Protein AF-U5YQ38-F1 (afdb_monomer)

Solvent-accessible surface area (backbone atoms only — not comparable to full-atom values): 25588 Å² total; per-residue (Å²): 111,73,70,58,61,48,32,72,76,59,42,67,69,53,24,49,51,54,51,50,53,52,52,52,33,52,50,46,28,52,52,12,49,50,31,45,75,75,41,69,68,71,53,20,52,53,11,48,50,32,43,55,45,35,58,52,50,51,53,50,54,29,51,76,68,73,38,48,68,59,51,51,51,52,51,52,52,48,52,49,49,49,48,52,51,50,51,53,50,47,67,74,56,56,76,63,49,77,73,68,41,84,51,80,54,60,81,36,28,34,34,42,32,37,47,74,23,42,81,28,35,37,65,78,60,44,41,60,64,55,38,42,76,68,58,27,50,70,46,74,52,59,92,90,50,94,70,65,58,46,59,51,47,50,48,42,46,76,74,58,38,54,22,44,29,34,28,30,34,48,44,58,45,24,41,45,43,42,53,21,33,76,67,74,25,38,26,34,68,29,39,24,16,72,78,27,60,61,39,50,47,67,1,46,42,66,91,49,33,57,58,39,56,48,24,53,64,66,12,24,36,30,56,25,39,34,22,32,47,74,86,43,60,25,60,46,34,43,26,26,38,60,61,14,58,46,58,64,35,71,76,50,70,78,44,59,74,70,65,58,58,71,46,45,52,60,48,52,74,66,58,83,67,73,46,31,34,35,45,40,82,86,51,76,45,72,66,19,45,25,39,39,39,24,42,23,46,56,71,41,67,50,96,74,88,46,51,33,66,51,49,60,77,56,31,22,16,36,39,37,35,39,53,92,47,71,68,44,36,48,34,38,74,74,50,40,59,72,14,91,39,44,45,78,51,72,27,48,41,38,40,38,38,49,92,49,68,56,44,54,32,19,45,37,74,40,75,44,76,45,58,51,68,36,46,32,38,48,39,61,50,48,28,38,36,38,36,33,76,81,35,85,56,42,65,84,66,76,71,81,84,54,62,70,58,56,49,44,66,76,68,52,76,75,78,74,81,77,78,72,92,82,85,78,84,84,82,84,85,84,85,90,82,89,90,87,82,84,88,81,91,79,86,82,81,85,78,82,83,84,79,82,84,83,85,81,83,85,84,89,78,82,136

pLDDT: mean 76.74, std 21.08, range [25.59, 98.81]

Foldseek 3Di:
DLLVVLCVPPHNVRSVVLVVLVVVLVVQLVVLVCQCVPHDDPSVVVSVCSNVVSVVVSCVVCVVVVNNVVVVVSVVVVVVVVVVVVVVVVVVVDFLDFDWAWDAFWQEEEEEEECPFQNRLCPVQVQCVLLVVLVYHYHYDDPVDDDDLLVVLVVSVVVPHQEYEYQEAQVSLQSNQVSCLVVVHAYFYFLRHNQCQLCLLVLADNPRSSQSSLLNHTWIKGQFKWKDKLRGIFRWKKKFALVLVQLPDPVNVPDDVVVVVVCVLVSLAPDPDWFKWKDFPPDIDPRFRMKMKTQADFPDLAPPPGHHSGRAPLKIKIKTADDPDSVLSVQCVPVPSVRPRIDIDIGQKMWMATPDQWTWMQGSSDIDIHGPRMMMGMDGSSGIYIGNPDRNSHDDRDPPPPVVVVVCVVPDDDPDPPPPPDDDDDDDDDDDDDDDDDDDDDDDDDDDDPDDDDDDDDDDDDD

Radius of gyration: 32.1 Å; Cα contacts (8 Å, |Δi|>4): 793; chains: 1; bounding box: 89×58×106 Å

Secondary structure (DSSP, 8-state):
-HHHHHHHHSHHHHHHHHHHHHHHHHHHHHHHHHHHHH--THHHHHHHHHHHHHHHHHHHHHHHTT-HHHHHHHHHHHHHHHHHHHHHHHHHTS--SPPEEE-PPPSSEEEEE-TTHHHHHHHHTTHHHHHHHTTPEEEEPPTTS---HHHHHHHHHHTT-SEEEEES-HHHHHHHHHHHHHTT-EEEEES-SSS-HHHHHTT--SS-GGGGGGHHHH-EEEEEEEEEETTEEESSEEEEEHHHHHHTSHHHHSS-HHHHHHTHHHHHHH--S--EEEEESS-EEEEESEEEEEES--SSS-TTT---S-S-SS-EEEEEE---SHHHHHHHHHHGGG-TTEEEEEESEEEEEESSSEEEEEETTEEEEEESSEEEEEEEEEEEEEE-S--TTSPP-PPP--HHHHHHHHH-PPPPPP------PPP---------------PPP-----PPPP-PPPP----

Structure (mmCIF, N/CA/C/O backbone):
data_AF-U5YQ38-F1
#
_entry.id   AF-U5YQ38-F1
#
loop_
_atom_site.group_PDB
_atom_site.id
_atom_site.type_symbol
_atom_site.label_atom_id
_atom_site.label_alt_id
_atom_site.label_comp_id
_atom_site.label_asym_id
_atom_site.label_entity_id
_atom_site.label_seq_id
_atom_site.pdbx_PDB_ins_code
_atom_site.Cartn_x
_atom_site.Cartn_y
_atom_site.Cartn_z
_atom_site.occupancy
_atom_site.B_iso_or_equiv
_atom_site.auth_seq_id
_atom_site.auth_comp_id
_atom_site.auth_asym_id
_atom_site.auth_atom_id
_atom_site.pdbx_PDB_model_num
ATOM 1 N N . MET A 1 1 ? 42.219 12.676 -1.579 1.00 44.97 1 MET A N 1
ATOM 2 C CA . MET A 1 1 ? 43.136 11.683 -0.970 1.00 44.97 1 MET A CA 1
ATOM 3 C C . MET A 1 1 ? 44.236 11.222 -1.929 1.00 44.97 1 MET A C 1
ATOM 5 O O . MET A 1 1 ? 45.390 11.370 -1.565 1.00 44.97 1 MET A O 1
ATOM 9 N N . CYS A 1 2 ? 43.932 10.763 -3.154 1.00 44.44 2 CYS A N 1
ATOM 10 C CA . CYS A 1 2 ? 44.955 10.281 -4.107 1.00 44.44 2 CYS A CA 1
ATOM 11 C C . CYS A 1 2 ? 46.050 11.313 -4.450 1.00 44.44 2 CYS A C 1
ATOM 13 O O . CYS A 1 2 ? 47.219 10.959 -4.453 1.00 44.44 2 CYS A O 1
ATOM 15 N N . ALA A 1 3 ? 45.693 12.590 -4.644 1.00 49.88 3 ALA A N 1
ATOM 16 C CA . ALA A 1 3 ? 46.662 13.657 -4.929 1.00 49.88 3 ALA A CA 1
ATOM 17 C C . ALA A 1 3 ? 47.631 13.939 -3.761 1.00 49.88 3 ALA A C 1
ATOM 19 O O . ALA A 1 3 ? 48.770 14.333 -3.981 1.00 49.88 3 ALA A O 1
ATOM 20 N N . ALA A 1 4 ? 47.197 13.711 -2.516 1.00 49.53 4 ALA A N 1
ATOM 21 C CA . ALA A 1 4 ? 48.018 13.961 -1.332 1.00 49.53 4 ALA A CA 1
ATOM 22 C C . ALA A 1 4 ? 49.089 12.875 -1.138 1.00 49.53 4 ALA A C 1
ATOM 24 O O . ALA A 1 4 ? 50.199 13.183 -0.727 1.00 49.53 4 ALA A O 1
ATOM 25 N N . LEU A 1 5 ? 48.788 11.620 -1.494 1.00 52.56 5 LEU A N 1
ATOM 26 C CA . LEU A 1 5 ? 49.741 10.505 -1.411 1.00 52.56 5 LEU A CA 1
ATOM 27 C C . LEU A 1 5 ? 50.873 10.625 -2.442 1.00 52.56 5 LEU A C 1
ATOM 29 O O . LEU A 1 5 ? 52.014 10.308 -2.128 1.00 52.56 5 LEU A O 1
ATOM 33 N N . THR A 1 6 ? 50.585 11.143 -3.640 1.00 53.97 6 THR A N 1
ATOM 34 C CA . THR A 1 6 ? 51.603 11.414 -4.672 1.00 53.97 6 THR A CA 1
ATOM 35 C C . THR A 1 6 ? 52.491 12.615 -4.334 1.00 53.97 6 THR A C 1
ATOM 37 O O . THR A 1 6 ? 53.650 12.649 -4.725 1.00 53.97 6 THR A O 1
ATOM 40 N N . LEU A 1 7 ? 51.974 13.591 -3.581 1.00 54.38 7 LEU A N 1
ATOM 41 C CA . LEU A 1 7 ? 52.709 14.793 -3.163 1.00 54.38 7 LEU A CA 1
ATOM 42 C C . LEU A 1 7 ? 53.723 14.532 -2.033 1.00 54.38 7 LEU A C 1
ATOM 44 O O . LEU A 1 7 ? 54.712 15.253 -1.930 1.00 54.38 7 LEU A O 1
ATOM 48 N N . VAL A 1 8 ? 53.493 13.513 -1.199 1.00 55.62 8 VAL A N 1
ATOM 49 C CA . VAL A 1 8 ? 54.340 13.199 -0.030 1.00 55.62 8 VAL A CA 1
ATOM 50 C C . VAL A 1 8 ? 55.591 12.385 -0.403 1.00 55.62 8 VAL A C 1
ATOM 52 O O . VAL A 1 8 ? 56.589 12.466 0.304 1.00 55.62 8 VAL A O 1
ATOM 55 N N . GLY A 1 9 ? 55.572 11.633 -1.511 1.00 56.22 9 GLY A N 1
ATOM 56 C CA . GLY A 1 9 ? 56.667 10.725 -1.886 1.00 56.22 9 GLY A CA 1
ATOM 57 C C . GLY A 1 9 ? 57.848 11.353 -2.643 1.00 56.22 9 GLY A C 1
ATOM 58 O O . GLY A 1 9 ? 58.960 10.855 -2.520 1.00 56.22 9 GLY A O 1
ATOM 59 N N . GLU A 1 10 ? 57.638 12.431 -3.409 1.00 56.31 10 GLU A N 1
ATOM 60 C CA . GLU A 1 10 ? 58.621 12.905 -4.413 1.00 56.31 10 GLU A CA 1
ATOM 61 C C . GLU A 1 10 ? 58.921 14.413 -4.361 1.00 56.31 10 GLU A C 1
ATOM 63 O O . GLU A 1 10 ? 59.574 14.977 -5.241 1.00 56.31 10 GLU A O 1
ATOM 68 N N . GLY A 1 11 ? 58.442 15.096 -3.320 1.00 63.91 11 GLY A N 1
ATOM 69 C CA . GLY A 1 11 ? 58.519 16.549 -3.223 1.00 63.91 11 GLY A CA 1
ATOM 70 C C . GLY A 1 11 ? 57.475 17.265 -4.090 1.00 63.91 11 GLY A C 1
ATOM 71 O O . GLY A 1 11 ? 56.902 16.724 -5.038 1.00 63.91 11 GLY A O 1
ATOM 72 N N . ILE A 1 12 ? 57.208 18.525 -3.739 1.00 60.94 12 ILE A N 1
ATOM 73 C CA . ILE A 1 12 ? 56.061 19.297 -4.246 1.00 60.94 12 ILE A CA 1
ATOM 74 C C . ILE A 1 12 ? 56.089 19.443 -5.777 1.00 60.94 12 ILE A C 1
ATOM 76 O O . ILE A 1 12 ? 55.050 19.351 -6.425 1.00 60.94 12 ILE A O 1
ATOM 80 N N . VAL A 1 13 ? 57.272 19.622 -6.372 1.00 64.88 13 VAL A N 1
ATOM 81 C CA . VAL A 1 13 ? 57.424 19.860 -7.818 1.00 64.88 13 VAL A CA 1
ATOM 82 C C . VAL A 1 13 ? 57.233 18.577 -8.637 1.00 64.88 13 VAL A C 1
ATOM 84 O O . VAL A 1 13 ? 56.527 18.608 -9.645 1.00 64.88 13 VAL A O 1
ATOM 87 N N . GLY A 1 14 ? 57.789 17.444 -8.190 1.00 65.69 14 GLY A N 1
ATOM 88 C CA . GLY A 1 14 ? 57.615 16.143 -8.850 1.00 65.69 14 GLY A CA 1
ATOM 89 C C . GLY A 1 14 ? 56.156 15.687 -8.825 1.00 65.69 14 GLY A C 1
ATOM 90 O O . GLY A 1 14 ? 55.575 15.383 -9.869 1.00 65.69 14 GLY A O 1
ATOM 91 N N . GLY A 1 15 ? 55.511 15.790 -7.658 1.00 65.69 15 GLY A N 1
ATOM 92 C CA . GLY A 1 15 ? 54.093 15.462 -7.500 1.00 65.69 15 GLY A CA 1
ATOM 93 C C . GLY A 1 15 ? 53.159 16.327 -8.360 1.00 65.69 15 GLY A C 1
ATOM 94 O O . GLY A 1 15 ? 52.182 15.813 -8.909 1.00 65.69 15 GLY A O 1
ATOM 95 N N . LEU A 1 16 ? 53.460 17.622 -8.529 1.00 69.06 16 LEU A N 1
ATOM 96 C CA . LEU A 1 16 ? 52.677 18.520 -9.389 1.00 69.06 16 LEU A CA 1
ATOM 97 C C . LEU A 1 16 ? 52.813 18.177 -10.878 1.00 69.06 16 LEU A C 1
ATOM 99 O O . LEU A 1 16 ? 51.814 18.211 -11.598 1.00 69.06 16 LEU A O 1
ATOM 103 N N . LEU A 1 17 ? 54.011 17.808 -11.341 1.00 70.12 17 LEU A N 1
ATOM 104 C CA . LEU A 1 17 ? 54.233 17.399 -12.732 1.00 70.12 17 LEU A CA 1
ATOM 105 C C . LEU A 1 17 ? 53.525 16.078 -13.051 1.00 70.12 17 LEU A C 1
ATOM 107 O O . LEU A 1 17 ? 52.843 15.981 -14.071 1.00 70.12 17 LEU A O 1
ATOM 111 N N . VAL A 1 18 ? 53.613 15.093 -12.154 1.00 70.00 18 VAL A N 1
ATOM 112 C CA . VAL A 1 18 ? 52.884 13.818 -12.262 1.00 70.00 18 VAL A CA 1
ATOM 113 C C . VAL A 1 18 ? 51.383 14.077 -12.394 1.00 70.00 18 VAL A C 1
ATOM 115 O O . VAL A 1 18 ? 50.746 13.589 -13.331 1.00 70.00 18 VAL A O 1
ATOM 118 N N . LEU A 1 19 ? 50.824 14.918 -11.519 1.00 70.38 19 LEU A N 1
ATOM 119 C CA . LEU A 1 19 ? 49.406 15.261 -11.549 1.00 70.38 19 LEU A CA 1
ATOM 120 C C . LEU A 1 19 ? 49.013 15.976 -12.853 1.00 70.38 19 LEU A C 1
ATOM 122 O O . LEU A 1 19 ? 48.005 15.621 -13.463 1.00 70.38 19 LEU A O 1
ATOM 126 N N . ALA A 1 20 ? 49.820 16.936 -13.313 1.00 77.81 20 ALA A N 1
ATOM 127 C CA . ALA A 1 20 ? 49.562 17.683 -14.541 1.00 77.81 20 ALA A CA 1
ATOM 128 C C . ALA A 1 20 ? 49.560 16.779 -15.786 1.00 77.81 20 ALA A C 1
ATOM 130 O O . ALA A 1 20 ? 48.608 16.814 -16.569 1.00 77.81 20 ALA A O 1
ATOM 131 N N . PHE A 1 21 ? 50.573 15.919 -15.947 1.00 78.38 21 PHE A N 1
ATOM 132 C CA . PHE A 1 21 ? 50.642 14.984 -17.075 1.00 78.38 21 PHE A CA 1
ATOM 133 C C . PHE A 1 21 ? 49.550 13.909 -17.013 1.00 78.38 21 PHE A C 1
ATOM 135 O O . PHE A 1 21 ? 48.983 13.554 -18.047 1.00 78.38 21 PHE A O 1
ATOM 142 N N . GLY A 1 22 ? 49.197 13.433 -15.814 1.00 74.00 22 GLY A N 1
ATOM 143 C CA . GLY A 1 22 ? 48.097 12.485 -15.624 1.00 74.00 22 GLY A CA 1
ATOM 144 C C . GLY A 1 22 ? 46.737 13.076 -16.010 1.00 74.00 22 GLY A C 1
ATOM 145 O O . GLY A 1 22 ? 45.961 12.436 -16.723 1.00 74.00 22 GLY A O 1
ATOM 146 N N . VAL A 1 23 ? 46.463 14.322 -15.606 1.00 78.94 23 VAL A N 1
ATOM 147 C CA . VAL A 1 23 ? 45.226 15.040 -15.962 1.00 78.94 23 VAL A CA 1
ATOM 148 C C . VAL A 1 23 ? 45.165 15.327 -17.463 1.00 78.94 23 VAL A C 1
ATOM 150 O O . VAL A 1 23 ? 44.140 15.051 -18.090 1.00 78.94 23 VAL A O 1
ATOM 153 N N . ALA A 1 24 ? 46.258 15.813 -18.059 1.00 80.81 24 ALA A N 1
ATOM 154 C CA . ALA A 1 24 ? 46.338 16.048 -19.502 1.00 80.81 24 ALA A CA 1
ATOM 155 C C . ALA A 1 24 ? 46.088 14.754 -20.294 1.00 80.81 24 ALA A C 1
ATOM 157 O O . ALA A 1 24 ? 45.313 14.729 -21.250 1.00 80.81 24 ALA A O 1
ATOM 158 N N . GLY A 1 25 ? 46.672 13.649 -19.838 1.00 81.56 25 GLY A N 1
ATOM 159 C CA . GLY A 1 25 ? 46.457 12.324 -20.393 1.00 81.56 25 GLY A CA 1
ATOM 160 C C . GLY A 1 25 ? 45.023 11.823 -20.355 1.00 81.56 25 GLY A C 1
ATOM 161 O O . GLY A 1 25 ? 44.493 11.334 -21.358 1.00 81.56 25 GLY A O 1
ATOM 162 N N . ALA A 1 26 ? 44.379 11.961 -19.197 1.00 78.00 26 ALA A N 1
ATOM 163 C CA . ALA A 1 26 ? 42.982 11.592 -19.019 1.00 78.00 26 ALA A CA 1
ATOM 164 C C . ALA A 1 26 ? 42.063 12.425 -19.927 1.00 78.00 26 ALA A C 1
ATOM 166 O O . ALA A 1 26 ? 41.166 11.869 -20.563 1.00 78.00 26 ALA A O 1
ATOM 167 N N . ALA A 1 27 ? 42.325 13.730 -20.053 1.00 80.56 27 ALA A N 1
ATOM 168 C CA . ALA A 1 27 ? 41.578 14.621 -20.936 1.00 80.56 27 ALA A CA 1
ATOM 169 C C . ALA A 1 27 ? 41.720 14.226 -22.417 1.00 80.56 27 ALA A C 1
ATOM 171 O O . ALA A 1 27 ? 40.714 14.113 -23.121 1.00 80.56 27 ALA A O 1
ATOM 172 N N . LEU A 1 28 ? 42.942 13.933 -22.880 1.00 83.31 28 LEU A N 1
ATOM 173 C CA . LEU A 1 28 ? 43.189 13.467 -24.251 1.00 83.31 28 LEU A CA 1
ATOM 174 C C . LEU A 1 28 ? 42.509 12.120 -24.532 1.00 83.31 28 LEU A C 1
ATOM 176 O O . LEU A 1 28 ? 41.914 11.933 -25.592 1.00 83.31 28 LEU A O 1
ATOM 180 N N . THR A 1 29 ? 42.526 11.203 -23.563 1.00 81.00 29 THR A N 1
ATOM 181 C CA . THR A 1 29 ? 41.864 9.894 -23.686 1.00 81.00 29 THR A CA 1
ATOM 182 C C . THR A 1 29 ? 40.339 10.039 -23.737 1.00 81.00 29 THR A C 1
ATOM 184 O O . THR A 1 29 ? 39.677 9.387 -24.549 1.00 81.00 29 THR A O 1
ATOM 187 N N . ALA A 1 30 ? 39.761 10.926 -22.920 1.00 76.75 30 ALA A N 1
ATOM 188 C CA . ALA A 1 30 ? 38.330 11.225 -22.936 1.00 76.75 30 ALA A CA 1
ATOM 189 C C . ALA A 1 30 ? 37.895 11.866 -24.265 1.00 76.75 30 ALA A C 1
ATOM 191 O O . ALA A 1 30 ? 36.904 11.440 -24.861 1.00 76.75 30 ALA A O 1
ATOM 192 N N . MET A 1 31 ? 38.676 12.824 -24.774 1.00 84.25 31 MET A N 1
ATOM 193 C CA . MET A 1 31 ? 38.451 13.461 -26.075 1.00 84.25 31 MET A CA 1
ATOM 194 C C . MET A 1 31 ? 38.538 12.453 -27.229 1.00 84.25 31 MET A C 1
ATOM 196 O O . MET A 1 31 ? 37.656 12.413 -28.086 1.00 84.25 31 MET A O 1
ATOM 200 N N . GLY A 1 32 ? 39.549 11.579 -27.218 1.00 83.12 32 GLY A N 1
ATOM 201 C CA . GLY A 1 32 ? 39.683 10.512 -28.209 1.00 83.12 32 GLY A CA 1
ATOM 202 C C . GLY A 1 32 ? 38.514 9.526 -28.163 1.00 83.12 32 GLY A C 1
ATOM 203 O O . GLY A 1 32 ? 37.974 9.163 -29.207 1.00 83.12 32 GLY A O 1
ATOM 204 N N . THR A 1 33 ? 38.053 9.157 -26.963 1.00 80.69 33 THR A N 1
ATOM 205 C CA . THR A 1 33 ? 36.889 8.274 -26.777 1.00 80.69 33 THR A CA 1
ATOM 206 C C . THR A 1 33 ? 35.620 8.915 -27.340 1.00 80.69 33 THR A C 1
ATOM 208 O O . THR A 1 33 ? 34.864 8.264 -28.061 1.00 80.69 33 THR A O 1
ATOM 211 N N . TRP A 1 34 ? 35.410 10.208 -27.084 1.00 81.00 34 TRP A N 1
ATOM 212 C CA . TRP A 1 34 ? 34.301 10.965 -27.662 1.00 81.00 34 TRP A CA 1
ATOM 213 C C . TRP A 1 34 ? 34.348 10.986 -29.194 1.00 81.00 34 TRP A C 1
ATOM 215 O O . TRP A 1 34 ? 33.322 10.766 -29.841 1.00 81.00 34 TRP A O 1
ATOM 225 N N . TRP A 1 35 ? 35.525 11.190 -29.795 1.00 82.56 35 TRP A N 1
ATOM 226 C CA . TRP A 1 35 ? 35.696 11.135 -31.251 1.00 82.56 35 TRP A CA 1
ATOM 227 C C . TRP A 1 35 ? 35.435 9.746 -31.827 1.00 82.56 35 TRP A C 1
ATOM 229 O O . TRP A 1 35 ? 34.812 9.644 -32.883 1.00 82.56 35 TRP A O 1
ATOM 239 N N . VAL A 1 36 ? 35.832 8.683 -31.123 1.00 83.44 36 VAL A N 1
ATOM 240 C CA . VAL A 1 36 ? 35.559 7.303 -31.547 1.00 83.44 36 VAL A CA 1
ATOM 241 C C . VAL A 1 36 ? 34.062 6.995 -31.562 1.00 83.44 36 VAL A C 1
ATOM 243 O O . VAL A 1 36 ? 33.584 6.332 -32.483 1.00 83.44 36 VAL A O 1
ATOM 246 N N . VAL A 1 37 ? 33.328 7.479 -30.557 1.00 81.19 37 VAL A N 1
ATOM 247 C CA . VAL A 1 37 ? 31.886 7.232 -30.411 1.00 81.19 37 VAL A CA 1
ATOM 248 C C . VAL A 1 37 ? 31.055 8.127 -31.336 1.00 81.19 37 VAL A C 1
ATOM 250 O O . VAL A 1 37 ? 30.063 7.668 -31.899 1.00 81.19 37 VAL A O 1
ATOM 253 N N . SER A 1 38 ? 31.460 9.386 -31.520 1.00 78.88 38 SER A N 1
ATOM 254 C CA . SER A 1 38 ? 30.624 10.409 -32.167 1.00 78.88 38 SER A CA 1
ATOM 255 C C . SER A 1 38 ? 30.909 10.604 -33.659 1.00 78.88 38 SER A C 1
ATOM 257 O O . SER A 1 38 ? 30.081 11.177 -34.361 1.00 78.88 38 SER A O 1
ATOM 259 N N . HIS A 1 39 ? 32.060 10.142 -34.166 1.00 78.12 39 HIS A N 1
ATOM 260 C CA . HIS A 1 39 ? 32.499 10.409 -35.541 1.00 78.12 39 HIS A CA 1
ATOM 261 C C . HIS A 1 39 ? 32.871 9.125 -36.303 1.00 78.12 39 HIS A C 1
ATOM 263 O O . HIS A 1 39 ? 33.168 8.077 -35.730 1.00 78.12 39 HIS A O 1
ATOM 269 N N . ARG A 1 40 ? 32.854 9.196 -37.641 1.00 80.19 40 ARG A N 1
ATOM 270 C CA . ARG A 1 40 ? 33.203 8.090 -38.554 1.00 80.19 40 ARG A CA 1
ATOM 271 C C . ARG A 1 40 ? 34.401 8.461 -39.442 1.00 80.19 40 ARG A C 1
ATOM 273 O O . ARG A 1 40 ? 34.799 9.619 -39.506 1.00 80.19 40 ARG A O 1
ATOM 280 N N . GLY A 1 41 ? 34.983 7.473 -40.128 1.00 80.00 41 GLY A N 1
ATOM 281 C CA . GLY A 1 41 ? 36.090 7.689 -41.073 1.00 80.00 41 GLY A CA 1
ATOM 282 C C . GLY A 1 41 ? 37.410 8.073 -40.394 1.00 80.00 41 GLY A C 1
ATOM 283 O O . GLY A 1 41 ? 37.733 7.554 -39.324 1.00 80.00 41 GLY A O 1
ATOM 284 N N . ALA A 1 42 ? 38.176 8.980 -41.007 1.00 80.69 42 ALA A N 1
ATOM 285 C CA . ALA A 1 42 ? 39.508 9.379 -40.538 1.00 80.69 42 ALA A CA 1
ATOM 286 C C . ALA A 1 42 ? 39.507 9.937 -39.101 1.00 80.69 42 ALA A C 1
ATOM 288 O O . ALA A 1 42 ? 40.424 9.659 -38.335 1.00 80.69 42 ALA A O 1
ATOM 289 N N . VAL A 1 43 ? 38.449 10.641 -38.686 1.00 78.31 43 VAL A N 1
ATOM 290 C CA . VAL A 1 43 ? 38.321 11.188 -37.320 1.00 78.31 43 VAL A CA 1
ATOM 291 C C . VAL A 1 43 ? 38.245 10.076 -36.266 1.00 78.31 43 VAL A C 1
ATOM 293 O O . VAL A 1 43 ? 38.818 10.201 -35.187 1.00 78.31 43 VAL A O 1
ATOM 296 N N . ARG A 1 44 ? 37.620 8.937 -36.594 1.00 79.81 44 ARG A N 1
ATOM 297 C CA . ARG A 1 44 ? 37.582 7.761 -35.711 1.00 79.81 44 ARG A CA 1
ATOM 298 C C . ARG A 1 44 ? 38.955 7.102 -35.584 1.00 79.81 44 ARG A C 1
ATOM 300 O O . ARG A 1 44 ? 39.305 6.616 -34.510 1.00 79.81 44 ARG A O 1
ATOM 307 N N . LEU A 1 45 ? 39.731 7.088 -36.669 1.00 84.44 45 LEU A N 1
ATOM 308 C CA . LEU A 1 45 ? 41.105 6.585 -36.667 1.00 84.44 45 LEU A CA 1
ATOM 309 C C . LEU A 1 45 ? 41.996 7.459 -35.775 1.00 84.44 45 LEU A C 1
ATOM 311 O O . LEU A 1 45 ? 42.663 6.930 -34.890 1.00 84.44 45 LEU A O 1
ATOM 315 N N . TRP A 1 46 ? 41.926 8.785 -35.929 1.00 84.06 46 TRP A N 1
ATOM 316 C CA . TRP A 1 46 ? 42.631 9.736 -35.064 1.00 84.06 46 TRP A CA 1
ATOM 317 C C . TRP A 1 46 ? 42.196 9.634 -33.600 1.00 84.06 46 TRP A C 1
ATOM 319 O O . TRP A 1 46 ? 43.046 9.613 -32.715 1.00 84.06 46 TRP A O 1
ATOM 329 N N . GLY A 1 47 ? 40.896 9.477 -33.335 1.00 82.00 47 GLY A N 1
ATOM 330 C CA . GLY A 1 47 ? 40.384 9.216 -31.989 1.00 82.00 47 GLY A CA 1
ATOM 331 C C . GLY A 1 47 ? 40.951 7.928 -31.385 1.00 82.00 47 GLY A C 1
ATOM 332 O O . GLY A 1 47 ? 41.346 7.918 -30.225 1.00 82.00 47 GLY A O 1
ATOM 333 N N . THR A 1 48 ? 41.070 6.862 -32.180 1.00 80.88 48 THR A N 1
ATOM 334 C CA . THR A 1 48 ? 41.627 5.572 -31.735 1.00 80.88 48 THR A CA 1
ATOM 335 C C . THR A 1 48 ? 43.127 5.680 -31.448 1.00 80.88 48 THR A C 1
ATOM 337 O O . THR A 1 48 ? 43.592 5.204 -30.413 1.00 80.88 48 THR A O 1
ATOM 340 N N . LEU A 1 49 ? 43.878 6.358 -32.323 1.00 87.19 49 LEU A N 1
ATOM 341 C CA . LEU A 1 49 ? 45.293 6.667 -32.107 1.00 87.19 49 LEU A CA 1
ATOM 342 C C . LEU A 1 49 ? 45.497 7.497 -30.838 1.00 87.19 49 LEU A C 1
ATOM 344 O O . LEU A 1 49 ? 46.443 7.246 -30.101 1.00 87.19 49 LEU A O 1
ATOM 348 N N . LEU A 1 50 ? 44.597 8.436 -30.542 1.00 83.75 50 LEU A N 1
ATOM 349 C CA . LEU A 1 50 ? 44.671 9.261 -29.339 1.00 83.75 50 LEU A CA 1
ATOM 350 C C . LEU A 1 50 ? 44.355 8.463 -28.062 1.00 83.75 50 LEU A C 1
ATOM 352 O O . LEU A 1 50 ? 45.066 8.600 -27.070 1.00 83.75 50 LEU A O 1
ATOM 356 N N . VAL A 1 51 ? 43.338 7.593 -28.097 1.00 82.69 51 VAL A N 1
ATOM 357 C CA . VAL A 1 51 ? 42.943 6.730 -26.965 1.00 82.69 51 VAL A CA 1
ATOM 358 C C . VAL A 1 51 ? 44.043 5.743 -26.583 1.00 82.69 51 VAL A C 1
ATOM 360 O O . VAL A 1 51 ? 44.214 5.460 -25.402 1.00 82.69 51 VAL A O 1
ATOM 363 N N . VAL A 1 52 ? 44.790 5.220 -27.558 1.00 82.06 52 VAL A N 1
ATOM 364 C CA . VAL A 1 52 ? 45.895 4.281 -27.303 1.00 82.06 52 VAL A CA 1
ATOM 365 C C . VAL A 1 52 ? 47.208 5.024 -27.049 1.00 82.06 52 VAL A C 1
ATOM 367 O O . VAL A 1 52 ? 47.956 4.679 -26.137 1.00 82.06 52 VAL A O 1
ATOM 370 N N . GLY A 1 53 ? 47.486 6.065 -27.831 1.00 82.62 53 GLY A N 1
ATOM 371 C CA . GLY A 1 53 ? 48.746 6.799 -27.800 1.00 82.62 53 GLY A CA 1
ATOM 372 C C . GLY A 1 53 ? 48.937 7.631 -26.537 1.00 82.62 53 GLY A C 1
ATOM 373 O O . GLY A 1 53 ? 50.041 7.647 -26.000 1.00 82.62 53 GLY A O 1
ATOM 374 N N . ALA A 1 54 ? 47.885 8.277 -26.020 1.00 80.06 54 ALA A N 1
ATOM 375 C CA . ALA A 1 54 ? 48.012 9.113 -24.826 1.00 80.06 54 ALA A CA 1
ATOM 376 C C . ALA A 1 54 ? 48.413 8.302 -23.571 1.00 80.06 54 ALA A C 1
ATOM 378 O O . ALA A 1 54 ? 49.405 8.672 -22.941 1.00 80.06 54 ALA A O 1
ATOM 379 N N . PRO A 1 55 ? 47.769 7.164 -23.231 1.00 77.75 55 PRO A N 1
ATOM 380 C CA . PRO A 1 55 ? 48.212 6.316 -22.120 1.00 77.75 55 PRO A CA 1
ATOM 381 C C . PRO A 1 55 ? 49.630 5.762 -22.299 1.00 77.75 55 PRO A C 1
ATOM 383 O O . PRO A 1 55 ? 50.410 5.756 -21.349 1.00 77.75 55 PRO A O 1
ATOM 386 N N . VAL A 1 56 ? 49.989 5.333 -23.515 1.00 80.19 56 VAL A N 1
ATOM 387 C CA . VAL A 1 56 ? 51.324 4.784 -23.808 1.00 80.19 56 VAL A CA 1
ATOM 388 C C . VAL A 1 56 ? 52.409 5.854 -23.662 1.00 80.19 56 VAL A C 1
ATOM 390 O O . VAL A 1 56 ? 53.447 5.590 -23.057 1.00 80.19 56 VAL A O 1
ATOM 393 N N . ALA A 1 57 ? 52.167 7.072 -24.152 1.00 80.44 57 ALA A N 1
ATOM 394 C CA . ALA A 1 57 ? 53.100 8.187 -24.013 1.00 80.44 57 ALA A CA 1
ATOM 395 C C . ALA A 1 57 ? 53.323 8.569 -22.541 1.00 80.44 57 ALA A C 1
ATOM 397 O O . ALA A 1 57 ? 54.455 8.822 -22.139 1.00 80.44 57 ALA A O 1
ATOM 398 N N . ILE A 1 58 ? 52.273 8.549 -21.716 1.00 77.25 58 ILE A N 1
ATOM 399 C CA . ILE A 1 58 ? 52.372 8.834 -20.274 1.00 77.25 58 ILE A CA 1
ATOM 400 C C . ILE A 1 58 ? 53.174 7.753 -19.558 1.00 77.25 58 ILE A C 1
ATOM 402 O O . ILE A 1 58 ? 54.072 8.077 -18.785 1.00 77.25 58 ILE A O 1
ATOM 406 N N . LEU A 1 59 ? 52.900 6.478 -19.851 1.00 73.25 59 LEU A N 1
ATOM 407 C CA . LEU A 1 59 ? 53.665 5.357 -19.302 1.00 73.25 59 LEU A CA 1
ATOM 408 C C . LEU A 1 59 ? 55.146 5.450 -19.687 1.00 73.25 59 LEU A C 1
ATOM 410 O O . LEU A 1 59 ? 56.013 5.213 -18.851 1.00 73.25 59 LEU A O 1
ATOM 414 N N . PHE A 1 60 ? 55.443 5.853 -20.924 1.00 80.00 60 PHE A N 1
ATOM 415 C CA . PHE A 1 60 ? 56.812 6.056 -21.393 1.00 80.00 60 PHE A CA 1
ATOM 416 C C . PHE A 1 60 ? 57.517 7.227 -20.691 1.00 80.00 60 PHE A C 1
ATOM 418 O O . PHE A 1 60 ? 58.673 7.094 -20.292 1.00 80.00 60 PHE A O 1
ATOM 425 N N . ILE A 1 61 ? 56.827 8.357 -20.503 1.00 77.62 61 ILE A N 1
ATOM 426 C CA . ILE A 1 61 ? 57.347 9.519 -19.764 1.00 77.62 61 ILE A CA 1
ATOM 427 C C . ILE A 1 61 ? 57.631 9.140 -18.306 1.00 77.62 61 ILE A C 1
ATOM 429 O O . ILE A 1 61 ? 58.692 9.475 -17.785 1.00 77.62 61 ILE A O 1
ATOM 433 N N . TYR A 1 62 ? 56.728 8.396 -17.665 1.00 73.38 62 TYR A N 1
ATOM 434 C CA . TYR A 1 62 ? 56.896 7.966 -16.276 1.00 73.38 62 TYR A CA 1
ATOM 435 C C . TYR A 1 62 ? 58.033 6.946 -16.136 1.00 73.38 62 TYR A C 1
ATOM 437 O O . TYR A 1 62 ? 58.821 7.042 -15.202 1.00 73.38 62 TYR A O 1
ATOM 445 N N . ALA A 1 63 ? 58.185 6.021 -17.089 1.00 75.69 63 ALA A N 1
ATOM 446 C CA . ALA A 1 63 ? 59.298 5.071 -17.105 1.00 75.69 63 ALA A CA 1
ATOM 447 C C . ALA A 1 63 ? 60.662 5.761 -17.297 1.00 75.69 63 ALA A C 1
ATOM 449 O O . ALA A 1 63 ? 61.637 5.388 -16.654 1.00 75.69 63 ALA A O 1
ATOM 450 N N . ARG A 1 64 ? 60.737 6.793 -18.151 1.00 79.25 64 ARG A N 1
ATOM 451 C CA . ARG A 1 64 ? 61.956 7.597 -18.376 1.00 79.25 64 ARG A CA 1
ATOM 452 C C . ARG A 1 64 ? 62.376 8.418 -17.153 1.00 79.25 64 ARG A C 1
ATOM 454 O O . ARG A 1 64 ? 63.556 8.723 -17.027 1.00 79.25 64 ARG A O 1
ATOM 461 N N . ALA A 1 65 ? 61.423 8.796 -16.307 1.00 75.88 65 ALA A N 1
ATOM 462 C CA . ALA A 1 65 ? 61.645 9.597 -15.106 1.00 75.88 65 ALA A CA 1
ATOM 463 C C . ALA A 1 65 ? 61.821 8.749 -13.826 1.00 75.88 65 ALA A C 1
ATOM 465 O O . ALA A 1 65 ? 61.888 9.315 -12.742 1.00 75.88 65 ALA A O 1
ATOM 466 N N . ASP A 1 66 ? 61.886 7.415 -13.953 1.00 72.50 66 ASP A N 1
ATOM 467 C CA . ASP A 1 66 ? 61.937 6.436 -12.849 1.00 72.50 66 ASP A CA 1
ATOM 468 C C . ASP A 1 66 ? 60.712 6.471 -11.903 1.00 72.50 66 ASP A C 1
ATOM 470 O O . ASP A 1 66 ? 60.738 6.022 -10.761 1.00 72.50 66 ASP A O 1
ATOM 474 N N . LEU A 1 67 ? 59.581 6.959 -12.423 1.00 71.31 67 LEU A N 1
ATOM 475 C CA . LEU A 1 67 ? 58.297 7.133 -11.729 1.00 71.31 67 LEU A CA 1
ATOM 476 C C . LEU A 1 67 ? 57.345 5.943 -11.947 1.00 71.31 67 LEU A C 1
ATOM 478 O O . LEU A 1 67 ? 56.123 6.042 -11.816 1.00 71.31 67 LEU A O 1
ATOM 482 N N . TRP A 1 68 ? 57.868 4.784 -12.342 1.00 69.12 68 TRP A N 1
ATOM 483 C CA . TRP A 1 68 ? 57.038 3.609 -12.608 1.00 69.12 68 TRP A CA 1
ATOM 484 C C . TRP A 1 68 ? 56.307 3.064 -11.356 1.00 69.12 68 TRP A C 1
ATOM 486 O O . TRP A 1 68 ? 55.166 2.610 -11.517 1.00 69.12 68 TRP A O 1
ATOM 496 N N . PRO A 1 69 ? 56.840 3.152 -10.111 1.00 74.31 69 PRO A N 1
ATOM 497 C CA . PRO A 1 69 ? 56.098 2.718 -8.927 1.00 74.31 69 PRO A CA 1
ATOM 498 C C . PRO A 1 69 ? 54.887 3.616 -8.650 1.00 74.31 69 PRO A C 1
ATOM 500 O O . PRO A 1 69 ? 53.811 3.120 -8.309 1.00 74.31 69 PRO A O 1
ATOM 503 N N . THR A 1 70 ? 55.016 4.931 -8.857 1.00 69.75 70 THR A N 1
ATOM 504 C CA . THR A 1 70 ? 53.907 5.882 -8.679 1.00 69.75 70 THR A CA 1
ATOM 505 C C . THR A 1 70 ? 52.837 5.711 -9.756 1.00 69.75 70 THR A C 1
ATOM 507 O O . THR A 1 70 ? 51.647 5.788 -9.441 1.00 69.75 70 THR A O 1
ATOM 510 N N . ALA A 1 71 ? 53.222 5.349 -10.987 1.00 68.19 71 ALA A N 1
ATOM 511 C CA . ALA A 1 71 ? 52.293 4.947 -12.047 1.00 68.19 71 ALA A CA 1
ATOM 512 C C . ALA A 1 71 ? 51.411 3.755 -11.627 1.00 68.19 71 ALA A C 1
ATOM 514 O O . ALA A 1 71 ? 50.186 3.797 -11.764 1.00 68.19 71 ALA A O 1
ATOM 515 N N . LEU A 1 72 ? 52.025 2.696 -11.084 1.00 75.94 72 LEU A N 1
ATOM 516 C CA . LEU A 1 72 ? 51.314 1.491 -10.646 1.00 75.94 72 LEU A CA 1
ATOM 517 C C . LEU A 1 72 ? 50.370 1.778 -9.476 1.00 75.94 72 LEU A C 1
ATOM 519 O O . LEU A 1 72 ? 49.227 1.316 -9.485 1.00 75.94 72 LEU A O 1
ATOM 523 N N . VAL A 1 73 ? 50.809 2.583 -8.504 1.00 75.94 73 VAL A N 1
ATOM 524 C CA . VAL A 1 73 ? 49.963 3.018 -7.382 1.00 75.94 73 VAL A CA 1
ATOM 525 C C . VAL A 1 73 ? 48.779 3.851 -7.882 1.00 75.94 73 VAL A C 1
ATOM 527 O O . VAL A 1 73 ? 47.648 3.616 -7.457 1.00 75.94 73 VAL A O 1
ATOM 530 N N . ALA A 1 74 ? 48.993 4.776 -8.822 1.00 70.75 74 ALA A N 1
ATOM 531 C CA . ALA A 1 74 ? 47.920 5.579 -9.408 1.00 70.75 74 ALA A CA 1
ATOM 532 C C . ALA A 1 74 ? 46.890 4.716 -10.162 1.00 70.75 74 ALA A C 1
ATOM 534 O O . ALA A 1 74 ? 45.685 4.915 -9.991 1.00 70.75 74 ALA A O 1
ATOM 535 N N . ILE A 1 75 ? 47.343 3.721 -10.935 1.00 74.50 75 ILE A N 1
ATOM 536 C CA . ILE A 1 75 ? 46.469 2.763 -11.632 1.00 74.50 75 ILE A CA 1
ATOM 537 C C . ILE A 1 75 ? 45.672 1.921 -10.631 1.00 74.50 75 ILE A C 1
ATOM 539 O O . ILE A 1 75 ? 44.460 1.770 -10.794 1.00 74.50 75 ILE A O 1
ATOM 543 N N . ALA A 1 76 ? 46.313 1.409 -9.577 1.00 77.56 76 ALA A N 1
ATOM 544 C CA . ALA A 1 76 ? 45.645 0.628 -8.538 1.00 77.56 76 ALA A CA 1
ATOM 545 C C . ALA A 1 76 ? 44.579 1.455 -7.799 1.00 77.56 76 ALA A C 1
ATOM 547 O O . ALA A 1 76 ? 43.454 0.991 -7.610 1.00 77.56 76 ALA A O 1
ATOM 548 N N . LEU A 1 77 ? 44.895 2.706 -7.444 1.00 77.75 77 LEU A N 1
ATOM 549 C CA . LEU A 1 77 ? 43.951 3.634 -6.815 1.00 77.75 77 LEU A CA 1
ATOM 550 C C . LEU A 1 77 ? 42.787 3.993 -7.744 1.00 77.75 77 LEU A C 1
ATOM 552 O O . LEU A 1 77 ? 41.643 4.049 -7.294 1.00 77.75 77 LEU A O 1
ATOM 556 N N . TRP A 1 78 ? 43.046 4.208 -9.035 1.00 79.88 78 TRP A N 1
ATOM 557 C CA . TRP A 1 78 ? 41.994 4.448 -10.021 1.00 79.88 78 TRP A CA 1
ATOM 558 C C . TRP A 1 78 ? 41.092 3.220 -10.193 1.00 79.88 78 TRP A C 1
ATOM 560 O O . TRP A 1 78 ? 39.870 3.351 -10.155 1.00 79.88 78 TRP A O 1
ATOM 570 N N . ALA A 1 79 ? 41.667 2.019 -10.297 1.00 76.50 79 ALA A N 1
ATOM 571 C CA . ALA A 1 79 ? 40.914 0.771 -10.381 1.00 76.50 79 ALA A CA 1
ATOM 572 C C . ALA A 1 79 ? 40.052 0.542 -9.129 1.00 76.50 79 ALA A C 1
ATOM 574 O O . ALA A 1 79 ? 38.879 0.186 -9.253 1.00 76.50 79 ALA A O 1
ATOM 575 N N . ALA A 1 80 ? 40.589 0.818 -7.936 1.00 82.31 80 ALA A N 1
ATOM 576 C CA . ALA A 1 80 ? 39.842 0.772 -6.683 1.00 82.31 80 ALA A CA 1
ATOM 577 C C . ALA A 1 80 ? 38.709 1.811 -6.655 1.00 82.31 80 ALA A C 1
ATOM 579 O O . ALA A 1 80 ? 37.576 1.471 -6.323 1.00 82.31 80 ALA A O 1
ATOM 580 N N . ALA A 1 81 ? 38.967 3.055 -7.074 1.00 77.50 81 ALA A N 1
ATOM 581 C CA . ALA A 1 81 ? 37.947 4.099 -7.160 1.00 77.50 81 ALA A CA 1
ATOM 582 C C . ALA A 1 81 ? 36.827 3.730 -8.147 1.00 77.50 81 ALA A C 1
ATOM 584 O O . ALA A 1 81 ? 35.651 3.894 -7.830 1.00 77.50 81 ALA A O 1
ATOM 585 N N . VAL A 1 82 ? 37.168 3.170 -9.312 1.00 78.94 82 VAL A N 1
ATOM 586 C CA . VAL A 1 82 ? 36.198 2.665 -10.294 1.00 78.94 82 VAL A CA 1
ATOM 587 C C . VAL A 1 82 ? 35.430 1.469 -9.737 1.00 78.94 82 VAL A C 1
ATOM 589 O O . VAL A 1 82 ? 34.218 1.393 -9.932 1.00 78.94 82 VAL A O 1
ATOM 592 N N . ALA A 1 83 ? 36.083 0.546 -9.031 1.00 79.56 83 ALA A N 1
ATOM 593 C CA . ALA A 1 83 ? 35.415 -0.578 -8.384 1.00 79.56 83 ALA A CA 1
ATOM 594 C C . ALA A 1 83 ? 34.406 -0.086 -7.337 1.00 79.56 83 ALA A C 1
ATOM 596 O O . ALA A 1 83 ? 33.245 -0.486 -7.404 1.00 79.56 83 ALA A O 1
ATOM 597 N N . CYS A 1 84 ? 34.805 0.843 -6.463 1.00 83.81 84 CYS A N 1
ATOM 598 C CA . CYS A 1 84 ? 33.941 1.495 -5.477 1.00 83.81 84 CYS A CA 1
ATOM 599 C C . CYS A 1 84 ? 32.791 2.275 -6.129 1.00 83.81 84 CYS A C 1
ATOM 601 O O . CYS A 1 84 ? 31.643 2.155 -5.713 1.00 83.81 84 CYS A O 1
ATOM 603 N N . ALA A 1 85 ? 33.059 3.038 -7.191 1.00 76.38 85 ALA A N 1
ATOM 604 C CA . ALA A 1 85 ? 32.024 3.754 -7.930 1.00 76.38 85 ALA A CA 1
ATOM 605 C C . ALA A 1 85 ? 31.045 2.779 -8.599 1.00 76.38 85 ALA A C 1
ATOM 607 O O . ALA A 1 85 ? 29.836 2.991 -8.568 1.00 76.38 85 ALA A O 1
ATOM 608 N N . ARG A 1 86 ? 31.532 1.671 -9.171 1.00 74.00 86 ARG A N 1
ATOM 609 C CA . ARG A 1 86 ? 30.684 0.639 -9.783 1.00 74.00 86 ARG A CA 1
ATOM 610 C C . ARG A 1 86 ? 29.869 -0.116 -8.749 1.00 74.00 86 ARG A C 1
ATOM 612 O O . ARG A 1 86 ? 28.716 -0.417 -9.037 1.00 74.00 86 ARG A O 1
ATOM 619 N N . THR A 1 87 ? 30.417 -0.442 -7.583 1.00 74.19 87 THR A N 1
ATOM 620 C CA . THR A 1 87 ? 29.651 -1.078 -6.504 1.00 74.19 87 THR A CA 1
ATOM 621 C C . THR A 1 87 ? 28.615 -0.116 -5.933 1.00 74.19 87 THR A C 1
ATOM 623 O O . THR A 1 87 ? 27.459 -0.511 -5.816 1.00 74.19 87 THR A O 1
ATOM 626 N N . ALA A 1 88 ? 28.959 1.155 -5.709 1.00 71.31 88 ALA A N 1
ATOM 627 C CA . ALA A 1 88 ? 28.013 2.191 -5.289 1.00 71.31 88 ALA A CA 1
ATOM 628 C C . ALA A 1 88 ? 26.885 2.397 -6.316 1.00 71.31 88 ALA A C 1
ATOM 630 O O . ALA A 1 88 ? 25.707 2.351 -5.966 1.00 71.31 88 ALA A O 1
ATOM 631 N N . LEU A 1 89 ? 27.224 2.521 -7.603 1.00 68.88 89 LEU A N 1
ATOM 632 C CA . LEU A 1 89 ? 26.243 2.653 -8.683 1.00 68.88 89 LEU A CA 1
ATOM 633 C C . LEU A 1 89 ? 25.415 1.379 -8.881 1.00 68.88 89 LEU A C 1
ATOM 635 O O . LEU A 1 89 ? 24.246 1.478 -9.223 1.00 68.88 89 LEU A O 1
ATOM 639 N N . ARG A 1 90 ? 25.972 0.180 -8.673 1.00 60.41 90 ARG A N 1
ATOM 640 C CA . ARG A 1 90 ? 25.206 -1.081 -8.709 1.00 60.41 90 ARG A CA 1
ATOM 641 C C . ARG A 1 90 ? 24.238 -1.188 -7.535 1.00 60.41 90 ARG A C 1
ATOM 643 O O . ARG A 1 90 ? 23.116 -1.637 -7.742 1.00 60.41 90 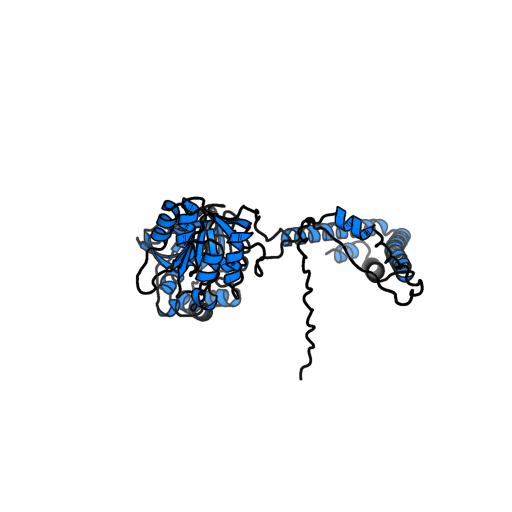ARG A O 1
ATOM 650 N N . SER A 1 91 ? 24.637 -0.751 -6.343 1.00 57.69 91 SER A N 1
ATOM 651 C CA . SER A 1 91 ? 23.742 -0.640 -5.187 1.00 57.69 91 SER A CA 1
ATOM 652 C C . SER A 1 91 ? 22.627 0.377 -5.441 1.00 57.69 91 SER A C 1
ATOM 654 O O . SER A 1 91 ? 21.478 0.085 -5.135 1.00 57.69 91 SER A O 1
ATOM 656 N N . ALA A 1 92 ? 22.933 1.494 -6.108 1.00 56.94 92 ALA A N 1
ATOM 657 C CA . ALA A 1 92 ? 21.942 2.479 -6.547 1.00 56.94 92 ALA A CA 1
ATOM 658 C C . ALA A 1 92 ? 21.070 2.007 -7.735 1.00 56.94 92 ALA A C 1
ATOM 660 O O . ALA A 1 92 ? 19.985 2.536 -7.947 1.00 56.94 92 ALA A O 1
ATOM 661 N N . ARG A 1 93 ? 21.523 1.016 -8.520 1.00 50.09 93 ARG A N 1
ATOM 662 C CA . ARG A 1 93 ? 20.821 0.458 -9.697 1.00 50.09 93 ARG A CA 1
ATOM 663 C C . ARG A 1 93 ? 20.082 -0.854 -9.430 1.00 50.09 93 ARG A C 1
ATOM 665 O O . ARG A 1 93 ? 19.591 -1.445 -10.394 1.00 50.09 93 ARG A O 1
ATOM 672 N N . ARG A 1 94 ? 20.012 -1.361 -8.189 1.00 53.34 94 ARG A N 1
ATOM 673 C CA . ARG A 1 94 ? 19.234 -2.584 -7.918 1.00 53.34 94 ARG A CA 1
ATOM 674 C C . ARG A 1 94 ? 17.815 -2.380 -8.451 1.00 53.34 94 ARG A C 1
ATOM 676 O O . ARG A 1 94 ? 17.192 -1.360 -8.192 1.00 53.34 94 ARG A O 1
ATOM 683 N N . SER A 1 95 ? 17.379 -3.316 -9.287 1.00 51.53 95 SER A N 1
ATOM 684 C CA . SER A 1 95 ? 16.140 -3.266 -10.061 1.00 51.53 95 SER A CA 1
ATOM 685 C C . SER A 1 95 ? 14.949 -2.892 -9.175 1.00 51.53 95 SER A C 1
ATOM 687 O O . SER A 1 95 ? 14.510 -3.698 -8.356 1.00 51.53 95 SER A O 1
ATOM 689 N N . HIS A 1 96 ? 14.428 -1.680 -9.367 1.00 59.00 96 HIS A N 1
ATOM 690 C CA . HIS A 1 96 ? 13.334 -1.097 -8.583 1.00 59.00 96 HIS A CA 1
ATOM 691 C C . HIS A 1 96 ? 11.953 -1.689 -8.924 1.00 59.00 96 HIS A C 1
ATOM 693 O O . HIS A 1 96 ? 10.954 -1.271 -8.358 1.00 59.00 96 HIS A O 1
ATOM 699 N N . GLY A 1 97 ? 11.870 -2.655 -9.845 1.00 69.44 97 GLY A N 1
ATOM 700 C CA . GLY A 1 97 ? 10.615 -3.311 -10.209 1.00 69.44 97 GLY A CA 1
ATOM 701 C C . GLY A 1 97 ? 10.346 -4.555 -9.369 1.00 69.44 97 GLY A C 1
ATOM 702 O O . GLY A 1 97 ? 11.253 -5.351 -9.116 1.00 69.44 97 GLY A O 1
ATOM 703 N N . MET A 1 98 ? 9.093 -4.744 -8.969 1.00 86.25 98 MET A N 1
ATOM 704 C CA . MET A 1 98 ? 8.591 -6.028 -8.478 1.00 86.25 98 MET A CA 1
ATOM 705 C C . MET A 1 98 ? 8.561 -7.048 -9.621 1.00 86.25 98 MET A C 1
ATOM 707 O O . MET A 1 98 ? 8.346 -6.684 -10.780 1.00 86.25 98 MET A O 1
ATOM 711 N N . ARG A 1 99 ? 8.780 -8.330 -9.314 1.00 83.75 99 ARG A N 1
ATOM 712 C CA . ARG A 1 99 ? 8.705 -9.388 -10.332 1.00 83.75 99 ARG A CA 1
ATOM 713 C C . ARG A 1 99 ? 7.251 -9.590 -10.748 1.00 83.75 99 ARG A C 1
ATOM 715 O O . ARG A 1 99 ? 6.433 -9.994 -9.928 1.00 83.75 99 ARG A O 1
ATOM 722 N N . ALA A 1 100 ? 6.973 -9.330 -12.020 1.00 86.62 100 ALA A N 1
ATOM 723 C CA . ALA A 1 100 ? 5.681 -9.563 -12.640 1.00 86.62 100 ALA A CA 1
ATOM 724 C C . ALA A 1 100 ? 5.680 -10.893 -13.394 1.00 86.62 100 ALA A C 1
ATOM 726 O O . ALA A 1 100 ? 6.674 -11.263 -14.024 1.00 86.62 100 ALA A O 1
ATOM 727 N N . ALA A 1 101 ? 4.573 -11.624 -13.309 1.00 87.75 101 ALA A N 1
ATOM 728 C CA . ALA A 1 101 ? 4.388 -12.881 -14.014 1.00 87.75 101 ALA A CA 1
ATOM 729 C C . ALA A 1 101 ? 3.119 -12.822 -14.869 1.00 87.75 101 ALA A C 1
ATOM 731 O O . ALA A 1 101 ? 2.026 -12.608 -14.351 1.00 87.75 101 ALA A O 1
ATOM 732 N N . ALA A 1 102 ? 3.251 -13.059 -16.175 1.00 85.19 102 ALA A N 1
ATOM 733 C CA . ALA A 1 102 ? 2.101 -13.163 -17.071 1.00 85.19 102 ALA A CA 1
ATOM 734 C C . ALA A 1 102 ? 1.239 -14.375 -16.691 1.00 85.19 102 ALA A C 1
ATOM 736 O O . ALA A 1 102 ? 1.784 -15.474 -16.516 1.00 85.19 102 ALA A O 1
ATOM 737 N N . ARG A 1 103 ? -0.079 -14.168 -16.553 1.00 85.25 103 ARG A N 1
ATOM 738 C CA . ARG A 1 103 ? -1.102 -15.169 -16.189 1.00 85.25 103 ARG A CA 1
ATOM 739 C C . ARG A 1 103 ? -2.268 -15.110 -17.170 1.00 85.25 103 ARG A C 1
ATOM 741 O O . ARG A 1 103 ? -2.547 -14.065 -17.749 1.00 85.25 103 ARG A O 1
ATOM 748 N N . ALA A 1 104 ? -2.941 -16.247 -17.353 1.00 87.25 104 ALA A N 1
ATOM 749 C CA . ALA A 1 104 ? -4.129 -16.331 -18.201 1.00 87.25 104 ALA A CA 1
ATOM 750 C C . ALA A 1 104 ? -5.202 -15.331 -17.741 1.00 87.25 104 ALA A C 1
ATOM 752 O O . ALA A 1 104 ? -5.244 -14.973 -16.561 1.00 87.25 104 ALA A O 1
ATOM 753 N N . ALA A 1 105 ? -6.036 -14.863 -18.668 1.00 91.69 105 ALA A N 1
ATOM 754 C CA . ALA A 1 105 ? -7.157 -13.983 -18.354 1.00 91.69 105 ALA A CA 1
ATOM 755 C C . ALA A 1 105 ? -8.127 -14.651 -17.353 1.00 91.69 105 ALA A C 1
ATOM 757 O O . ALA A 1 105 ? -8.336 -15.867 -17.450 1.00 91.69 105 ALA A O 1
ATOM 758 N N . PRO A 1 106 ? -8.689 -13.897 -16.388 1.00 95.06 106 PRO A N 1
ATOM 759 C CA . PRO A 1 106 ? -9.773 -14.385 -15.540 1.00 95.06 106 PRO A CA 1
ATOM 760 C C . PRO A 1 106 ? -10.999 -14.735 -16.394 1.00 95.06 106 PRO A C 1
ATOM 762 O O . PRO A 1 106 ? -11.258 -14.107 -17.419 1.00 95.06 106 PRO A O 1
ATOM 765 N N . ARG A 1 107 ? -11.755 -15.745 -15.969 1.00 96.44 107 ARG A N 1
ATOM 766 C CA . ARG A 1 107 ? -12.992 -16.201 -16.616 1.00 96.44 107 ARG A CA 1
ATOM 767 C C . ARG A 1 107 ? -14.239 -15.624 -15.957 1.00 96.44 107 ARG A C 1
ATOM 769 O O . ARG A 1 107 ? -15.229 -15.405 -16.647 1.00 96.44 107 ARG A O 1
ATOM 776 N N . HIS A 1 108 ? -14.189 -15.378 -14.650 1.00 97.62 108 HIS A N 1
ATOM 777 C CA . HIS A 1 108 ? -15.297 -14.850 -13.858 1.00 97.62 108 HIS A CA 1
ATOM 778 C C . HIS A 1 108 ? -14.839 -13.677 -12.970 1.00 97.62 108 HIS A C 1
ATOM 780 O O . HIS A 1 108 ? -14.976 -13.742 -11.744 1.00 97.62 108 HIS A O 1
ATOM 786 N N . PRO A 1 109 ? -14.284 -12.592 -13.550 1.00 98.31 109 PRO A N 1
ATOM 787 C CA . PRO A 1 109 ? -13.870 -11.442 -12.761 1.00 98.31 109 PRO A CA 1
ATOM 788 C C . PRO A 1 109 ? -15.084 -10.694 -12.200 1.00 98.31 109 PRO A C 1
ATOM 790 O O . PRO A 1 109 ? -16.057 -10.438 -12.913 1.00 98.31 109 PRO A O 1
ATOM 793 N N . VAL A 1 110 ? -15.011 -10.294 -10.929 1.00 98.81 110 VAL A N 1
ATOM 794 C CA . VAL A 1 110 ? -16.025 -9.450 -10.281 1.00 98.81 110 VAL A CA 1
ATOM 795 C C . VAL A 1 110 ? -15.401 -8.133 -9.847 1.00 98.81 110 VAL A C 1
ATOM 797 O O . VAL A 1 110 ? -14.412 -8.130 -9.119 1.00 98.81 110 VAL A O 1
ATOM 800 N N . LEU A 1 111 ? -15.985 -7.010 -10.268 1.00 98.69 111 LEU A N 1
ATOM 801 C CA . LEU A 1 111 ? -15.509 -5.665 -9.942 1.00 98.69 111 LEU A CA 1
ATOM 802 C C . LEU A 1 111 ? -16.506 -4.953 -9.030 1.00 98.69 111 LEU A C 1
ATOM 804 O O . LEU A 1 111 ? -17.645 -4.726 -9.423 1.00 98.69 111 LEU A O 1
ATOM 808 N N . ILE A 1 112 ? -16.076 -4.551 -7.838 1.00 98.44 112 ILE A N 1
ATOM 809 C CA . ILE A 1 112 ? -16.881 -3.759 -6.905 1.00 98.44 112 ILE A CA 1
ATOM 810 C C . ILE A 1 112 ? -16.549 -2.280 -7.106 1.00 98.44 112 ILE A C 1
ATOM 812 O O . ILE A 1 112 ? -15.406 -1.861 -6.928 1.00 98.44 112 ILE A O 1
ATOM 816 N N . MET A 1 113 ? -17.526 -1.461 -7.482 1.00 97.50 113 MET A N 1
ATOM 817 C CA . MET A 1 113 ? -17.285 -0.062 -7.840 1.00 97.50 113 MET A CA 1
ATOM 818 C C . MET A 1 113 ? -18.073 0.894 -6.953 1.00 97.50 113 MET A C 1
ATOM 820 O O . MET A 1 113 ? -19.285 0.773 -6.821 1.00 97.50 113 MET A O 1
ATOM 824 N N . ASN A 1 114 ? -17.392 1.887 -6.381 1.00 94.19 114 ASN A N 1
ATOM 825 C CA . ASN A 1 114 ? -18.028 2.989 -5.670 1.00 94.19 114 ASN A CA 1
ATOM 826 C C . ASN A 1 114 ? -18.227 4.184 -6.624 1.00 94.19 114 ASN A C 1
ATOM 828 O O . ASN A 1 114 ? -17.248 4.875 -6.932 1.00 94.19 114 ASN A O 1
ATOM 832 N N . PRO A 1 115 ? -19.466 4.496 -7.050 1.00 92.38 115 PRO A N 1
ATOM 833 C CA . PRO A 1 115 ? -19.718 5.561 -8.015 1.00 92.38 115 PRO A CA 1
ATOM 834 C C . PRO A 1 115 ? -19.341 6.955 -7.508 1.00 92.38 115 PRO A C 1
ATOM 836 O O . PRO A 1 115 ? -19.010 7.809 -8.324 1.00 92.38 115 PRO A O 1
ATOM 839 N N . LYS A 1 116 ? -19.344 7.210 -6.191 1.00 88.94 116 LYS A N 1
ATOM 840 C CA . LYS A 1 116 ? -18.999 8.528 -5.623 1.00 88.94 116 LYS A CA 1
ATOM 841 C C . LYS A 1 116 ? -17.492 8.736 -5.426 1.00 88.94 116 LYS A C 1
ATOM 843 O O . LYS A 1 116 ? -17.052 9.870 -5.233 1.00 88.94 116 LYS A O 1
ATOM 848 N N . SER A 1 117 ? -16.682 7.679 -5.498 1.00 86.12 117 SER A N 1
ATOM 849 C CA . SER A 1 117 ? -15.234 7.779 -5.274 1.00 86.12 117 SER A CA 1
ATOM 850 C C . SER A 1 117 ? -14.520 8.645 -6.325 1.00 86.12 117 SER A C 1
ATOM 852 O O . SER A 1 117 ? -14.899 8.685 -7.500 1.00 86.12 117 SER A O 1
ATOM 854 N N . GLY A 1 118 ? -13.489 9.379 -5.879 1.00 81.44 118 GLY A N 1
ATOM 855 C CA . GLY A 1 118 ? -12.591 10.158 -6.744 1.00 81.44 118 GLY A CA 1
ATOM 856 C C . GLY A 1 118 ? -13.285 11.220 -7.601 1.00 81.44 118 GLY A C 1
ATOM 857 O O . GLY A 1 118 ? -12.820 11.528 -8.701 1.00 81.44 118 GLY A O 1
ATOM 858 N N . GLY A 1 119 ? -14.415 11.758 -7.135 1.00 85.69 119 GLY A N 1
ATOM 859 C CA . GLY A 1 119 ? -15.223 12.712 -7.894 1.00 85.69 119 GLY A CA 1
ATOM 860 C C . GLY A 1 119 ? -15.939 12.055 -9.073 1.00 85.69 119 GLY A C 1
ATOM 861 O O . GLY A 1 119 ? -15.869 12.556 -10.194 1.00 85.69 119 GLY A O 1
ATOM 862 N N . GLY A 1 120 ? -16.547 10.887 -8.869 1.00 90.50 120 GLY A N 1
ATOM 863 C CA . GLY A 1 120 ? -17.380 10.254 -9.893 1.00 90.50 120 GLY A CA 1
ATOM 864 C C . GLY A 1 120 ? -16.609 9.596 -11.035 1.00 90.50 120 GLY A C 1
ATOM 865 O O . GLY A 1 120 ? -17.135 9.500 -12.143 1.00 90.50 120 GLY A O 1
ATOM 866 N N . LYS A 1 121 ? -15.350 9.184 -10.819 1.00 93.56 121 LYS A N 1
ATOM 867 C CA . LYS A 1 121 ? -14.504 8.615 -11.890 1.00 93.56 121 LYS A CA 1
ATOM 868 C C . LYS A 1 121 ? -15.117 7.371 -12.536 1.00 93.56 121 LYS A C 1
ATOM 870 O O . LYS A 1 121 ? -14.953 7.188 -13.735 1.00 93.56 121 LYS A O 1
ATOM 875 N N . VAL A 1 122 ? -15.862 6.569 -11.775 1.00 94.88 122 VAL A N 1
ATOM 876 C CA . VAL A 1 122 ? -16.575 5.393 -12.300 1.00 94.88 122 VAL A CA 1
ATOM 877 C C . VAL A 1 122 ? -17.491 5.768 -13.465 1.00 94.88 122 VAL A C 1
ATOM 879 O O . VAL A 1 122 ? -17.354 5.193 -14.541 1.00 94.88 122 VAL A O 1
ATOM 882 N N . GLY A 1 123 ? -18.349 6.777 -13.285 1.00 94.81 123 GLY A N 1
ATOM 883 C CA . GLY A 1 123 ? -19.239 7.256 -14.345 1.00 94.81 123 GLY A CA 1
ATOM 884 C C . GLY A 1 123 ? -18.505 8.046 -15.429 1.00 94.81 123 GLY A C 1
ATOM 885 O O . GLY A 1 123 ? -18.681 7.779 -16.611 1.00 94.81 123 GLY A O 1
ATOM 886 N N . ARG A 1 124 ? -17.617 8.979 -15.048 1.00 95.81 124 ARG A N 1
ATOM 887 C CA . ARG A 1 124 ? -16.893 9.839 -16.009 1.00 95.81 124 ARG A CA 1
ATOM 888 C C . ARG A 1 124 ? -16.067 9.060 -17.035 1.00 95.81 124 ARG A C 1
ATOM 890 O O . ARG A 1 124 ? -15.908 9.530 -18.155 1.00 95.81 124 ARG A O 1
ATOM 897 N N . PHE A 1 125 ? -15.531 7.903 -16.649 1.00 96.56 125 PHE A N 1
ATOM 898 C CA . PHE A 1 125 ? -14.701 7.067 -17.518 1.00 96.56 125 PHE A CA 1
ATOM 899 C C . PHE A 1 125 ? -15.441 5.846 -18.086 1.00 96.56 125 PHE A C 1
ATOM 901 O O . PHE A 1 125 ? -14.807 5.057 -18.793 1.00 96.56 125 PHE A O 1
ATOM 908 N N . GLY A 1 126 ? -16.744 5.691 -17.808 1.00 97.00 126 GLY A N 1
ATOM 909 C CA . GLY A 1 126 ? -17.554 4.553 -18.261 1.00 97.00 126 GLY A CA 1
ATOM 910 C C . GLY A 1 126 ? -16.992 3.211 -17.793 1.00 97.00 126 GLY A C 1
ATOM 911 O O . GLY A 1 126 ? -16.800 2.297 -18.594 1.00 97.00 126 GLY A O 1
ATOM 912 N N . LEU A 1 127 ? -16.577 3.125 -16.522 1.00 97.88 127 LEU A N 1
ATOM 913 C CA . LEU A 1 127 ? -15.860 1.949 -16.015 1.00 97.88 127 LEU A CA 1
ATOM 914 C C . LEU A 1 127 ? -16.753 0.710 -15.924 1.00 97.88 127 LEU A C 1
ATOM 916 O O . LEU A 1 127 ? -16.242 -0.400 -16.057 1.00 97.88 127 LEU A O 1
ATOM 920 N N . VAL A 1 128 ? -18.058 0.898 -15.712 1.00 98.19 128 VAL A N 1
ATOM 921 C CA . VAL A 1 128 ? -19.030 -0.199 -15.632 1.00 98.19 128 VAL A CA 1
ATOM 922 C C . VAL A 1 128 ? -19.136 -0.875 -16.993 1.00 98.19 128 VAL A C 1
ATOM 924 O O . VAL A 1 128 ? -18.795 -2.047 -17.123 1.00 98.19 128 VAL A O 1
ATOM 927 N N . GLU A 1 129 ? -19.483 -0.106 -18.024 1.00 98.19 129 GLU A N 1
ATOM 928 C CA . GLU A 1 129 ? -19.711 -0.610 -19.377 1.00 98.19 129 GLU A CA 1
ATOM 929 C C . GLU A 1 129 ? -18.435 -1.224 -19.961 1.00 98.19 129 GLU A C 1
ATOM 931 O O . GLU A 1 129 ? -18.472 -2.278 -20.594 1.00 98.19 129 GLU A O 1
ATOM 936 N N . LYS A 1 130 ? -17.276 -0.599 -19.713 1.00 98.31 130 LYS A N 1
ATOM 937 C CA . LYS A 1 130 ? -15.976 -1.139 -20.136 1.00 98.31 130 LYS A CA 1
ATOM 938 C C . LYS A 1 130 ? -15.619 -2.432 -19.406 1.00 98.31 130 LYS A C 1
ATOM 940 O O . LYS A 1 130 ? -15.079 -3.339 -20.029 1.00 98.31 130 LYS A O 1
ATOM 945 N N . GLY A 1 131 ? -15.895 -2.523 -18.104 1.00 97.94 131 GLY A N 1
ATOM 946 C CA . GLY A 1 131 ? -15.657 -3.739 -17.327 1.00 97.94 131 GLY A CA 1
ATOM 947 C C . GLY A 1 131 ? -16.516 -4.903 -17.820 1.00 97.94 131 GLY A C 1
ATOM 948 O O . GLY A 1 131 ? -15.997 -5.993 -18.061 1.00 97.94 131 GLY A O 1
ATOM 949 N N . GLU A 1 132 ? -17.806 -4.653 -18.045 1.00 98.25 132 GLU A N 1
ATOM 950 C CA . GLU A 1 132 ? -18.754 -5.647 -18.562 1.00 98.25 132 GLU A CA 1
ATOM 951 C C . GLU A 1 132 ? -18.417 -6.087 -19.990 1.00 98.25 132 GLU A C 1
ATOM 953 O O . GLU A 1 132 ? -18.426 -7.283 -20.282 1.00 98.25 132 GLU A O 1
ATOM 958 N N . ALA A 1 133 ? -18.022 -5.156 -20.864 1.00 98.00 133 ALA A N 1
ATOM 959 C CA . ALA A 1 133 ? -17.564 -5.472 -22.218 1.00 98.00 133 ALA A CA 1
ATOM 960 C C . ALA A 1 133 ? -16.314 -6.374 -22.240 1.00 98.00 133 ALA A C 1
ATOM 962 O O . ALA A 1 133 ? -16.092 -7.102 -23.207 1.00 98.00 133 ALA A O 1
ATOM 963 N N . LEU A 1 134 ? -15.512 -6.349 -21.172 1.00 97.44 134 LEU A N 1
ATOM 964 C CA . LEU A 1 134 ? -14.346 -7.215 -20.973 1.00 97.44 134 LEU A CA 1
ATOM 965 C C . LEU A 1 134 ? -14.679 -8.517 -20.221 1.00 97.44 134 LEU A C 1
ATOM 967 O O . LEU A 1 134 ? -13.773 -9.269 -19.866 1.00 97.44 134 LEU A O 1
ATOM 971 N N . GLY A 1 135 ? -15.965 -8.802 -19.996 1.00 96.94 135 GLY A N 1
ATOM 972 C CA . GLY A 1 135 ? -16.444 -10.042 -19.387 1.00 96.94 135 GLY A CA 1
ATOM 973 C C . GLY A 1 135 ? -16.487 -10.031 -17.859 1.00 96.94 135 GLY A C 1
ATOM 974 O O . GLY A 1 135 ? -16.664 -11.090 -17.258 1.00 96.94 135 GLY A O 1
ATOM 975 N N . ALA A 1 136 ? -16.331 -8.871 -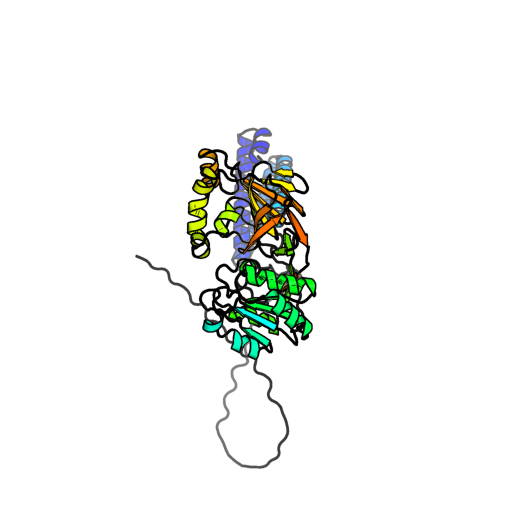17.214 1.00 98.19 136 ALA A N 1
ATOM 976 C CA . ALA A 1 136 ? -16.467 -8.770 -15.767 1.00 98.19 136 ALA A CA 1
ATOM 977 C C . ALA A 1 136 ? -17.908 -8.534 -15.327 1.00 98.19 136 ALA A C 1
ATOM 979 O O . ALA A 1 136 ? -18.633 -7.736 -15.911 1.00 98.19 136 ALA A O 1
ATOM 980 N N . ARG A 1 137 ? -18.301 -9.166 -14.221 1.00 98.50 137 ARG A N 1
ATOM 981 C CA . ARG A 1 137 ? -19.518 -8.781 -13.509 1.00 98.50 137 ARG A CA 1
ATOM 982 C C . ARG A 1 137 ? -19.217 -7.561 -12.651 1.00 98.50 137 ARG A C 1
ATOM 984 O O . ARG A 1 137 ? -18.351 -7.623 -11.777 1.00 98.50 137 ARG A O 1
ATOM 991 N N . VAL A 1 138 ? -19.956 -6.477 -12.845 1.00 98.38 138 VAL A N 1
ATOM 992 C CA . VAL A 1 138 ? -19.788 -5.260 -12.048 1.00 98.38 138 VAL A CA 1
ATOM 993 C C . VAL A 1 138 ? -20.847 -5.194 -10.949 1.00 98.38 138 VAL A C 1
ATOM 995 O O . VAL A 1 138 ? -22.038 -5.353 -11.195 1.00 98.38 138 VAL A O 1
ATOM 998 N N . VAL A 1 139 ? -20.404 -4.962 -9.716 1.00 97.81 139 VAL A N 1
ATOM 999 C CA . VAL A 1 139 ? -21.251 -4.692 -8.552 1.00 97.81 139 VAL A CA 1
ATOM 1000 C C . VAL A 1 139 ? -21.084 -3.221 -8.198 1.00 97.81 139 VAL A C 1
ATOM 1002 O O . VAL A 1 139 ? -20.060 -2.813 -7.645 1.00 97.81 139 VAL A O 1
ATOM 1005 N N . LEU A 1 140 ? -22.080 -2.411 -8.543 1.00 96.62 140 LEU A N 1
ATOM 1006 C CA . LEU A 1 140 ? -22.090 -0.991 -8.216 1.00 96.62 140 LEU A CA 1
ATOM 1007 C C . LEU A 1 140 ? -22.613 -0.794 -6.789 1.00 96.62 140 LEU A C 1
ATOM 1009 O O . LEU A 1 140 ? -23.689 -1.281 -6.448 1.00 96.62 140 LEU A O 1
ATOM 1013 N N . LEU A 1 141 ? -21.847 -0.095 -5.953 1.00 94.69 141 LEU A N 1
ATOM 1014 C CA . LEU A 1 141 ? -22.264 0.229 -4.592 1.00 94.69 141 LEU A CA 1
ATOM 1015 C C . LEU A 1 141 ? -23.317 1.334 -4.611 1.00 94.69 141 LEU A C 1
ATOM 1017 O O . LEU A 1 141 ? -23.134 2.359 -5.274 1.00 94.69 141 LEU A O 1
ATOM 1021 N N . ASP A 1 142 ? -24.376 1.140 -3.832 1.00 89.56 142 ASP A N 1
ATOM 1022 C CA . ASP A 1 142 ? -25.364 2.178 -3.578 1.00 89.56 142 ASP A CA 1
ATOM 1023 C C . ASP A 1 142 ? -24.768 3.212 -2.609 1.00 89.56 142 ASP A C 1
ATOM 1025 O O . ASP A 1 142 ? -24.388 2.865 -1.487 1.00 89.56 142 ASP A O 1
ATOM 1029 N N . PRO A 1 143 ? -24.639 4.483 -3.015 1.00 81.75 143 PRO A N 1
ATOM 1030 C CA . PRO A 1 143 ? -24.065 5.502 -2.158 1.00 81.75 143 PRO A CA 1
ATOM 1031 C C . PRO A 1 143 ? -24.992 5.986 -1.032 1.00 81.75 143 PRO A C 1
ATOM 1033 O O . PRO A 1 143 ? -24.546 6.798 -0.219 1.00 81.75 143 PRO A O 1
ATOM 1036 N N . GLU A 1 144 ? -26.260 5.583 -1.018 1.00 83.88 144 GLU A N 1
ATOM 1037 C CA . GLU A 1 144 ? -27.237 5.921 0.024 1.00 83.88 144 GLU A CA 1
ATOM 1038 C C . GLU A 1 144 ? -27.302 4.851 1.121 1.00 83.88 144 GLU A C 1
ATOM 1040 O O . GLU A 1 144 ? -27.815 5.107 2.211 1.00 83.88 144 GLU A O 1
ATOM 1045 N N . VAL A 1 145 ? -26.721 3.674 0.870 1.00 86.44 145 VAL A N 1
ATOM 1046 C CA . VAL A 1 145 ? -26.764 2.529 1.781 1.00 86.44 145 VAL A CA 1
ATOM 1047 C C . VAL A 1 145 ? -25.364 2.183 2.270 1.00 86.44 145 VAL A C 1
ATOM 1049 O O . VAL A 1 145 ? -24.455 1.879 1.493 1.00 86.44 145 VAL A O 1
ATOM 1052 N N . VAL A 1 146 ? -25.192 2.160 3.594 1.00 80.38 146 VAL A N 1
ATOM 1053 C CA . VAL A 1 146 ? -23.969 1.630 4.208 1.00 80.38 146 VAL A CA 1
ATOM 1054 C C . VAL A 1 146 ? -23.870 0.148 3.866 1.00 80.38 146 VAL A C 1
ATOM 1056 O O . VAL A 1 146 ? -24.655 -0.671 4.337 1.00 80.38 146 VAL A O 1
ATOM 1059 N N . THR A 1 147 ? -22.904 -0.180 3.017 1.00 86.19 147 THR A N 1
ATOM 1060 C CA . THR A 1 147 ? -22.736 -1.518 2.462 1.00 86.19 147 THR A CA 1
ATOM 1061 C C . THR A 1 147 ? -21.463 -2.148 3.006 1.00 86.19 147 THR A C 1
ATOM 1063 O O . THR A 1 147 ? -20.386 -1.559 2.910 1.00 86.19 147 THR A O 1
ATOM 1066 N N . ASP A 1 148 ? -21.566 -3.368 3.535 1.00 92.31 148 ASP A N 1
ATOM 1067 C CA . ASP A 1 148 ? -20.394 -4.168 3.886 1.00 92.31 148 ASP A CA 1
ATOM 1068 C C . ASP A 1 148 ? -19.737 -4.707 2.604 1.00 92.31 148 ASP A C 1
ATOM 1070 O O . ASP A 1 148 ? -20.141 -5.717 2.019 1.00 92.31 148 ASP A O 1
ATOM 1074 N N . VAL A 1 149 ? -18.709 -3.991 2.153 1.00 94.00 149 VAL A N 1
ATOM 1075 C CA . VAL A 1 149 ? -17.949 -4.323 0.946 1.00 94.00 149 VAL A CA 1
ATOM 1076 C C . VAL A 1 149 ? -17.229 -5.667 1.078 1.00 94.00 149 VAL A C 1
ATOM 1078 O O . VAL A 1 149 ? -17.138 -6.406 0.096 1.00 94.00 149 VAL A O 1
ATOM 1081 N N . ALA A 1 150 ? -16.758 -6.027 2.275 1.00 95.06 150 ALA A N 1
ATOM 1082 C CA . ALA A 1 150 ? -16.092 -7.306 2.495 1.00 95.06 150 ALA A CA 1
ATOM 1083 C C . ALA A 1 150 ? -17.092 -8.470 2.390 1.00 95.06 150 ALA A C 1
ATOM 1085 O O . ALA A 1 150 ? -16.780 -9.507 1.803 1.00 95.06 150 ALA A O 1
ATOM 1086 N N . ALA A 1 151 ? -18.324 -8.294 2.881 1.00 96.62 151 ALA A N 1
ATOM 1087 C CA . ALA A 1 151 ? -19.395 -9.272 2.686 1.00 96.62 151 ALA A CA 1
ATOM 1088 C C . ALA A 1 151 ? -19.779 -9.439 1.206 1.00 96.62 151 ALA A C 1
ATOM 1090 O O . ALA A 1 151 ? -19.993 -10.568 0.757 1.00 96.62 151 ALA A O 1
ATOM 1091 N N . LEU A 1 152 ? -19.824 -8.350 0.428 1.00 97.19 152 LEU A N 1
ATOM 1092 C CA . LEU A 1 152 ? -20.038 -8.427 -1.023 1.00 97.19 152 LEU A CA 1
ATOM 1093 C C . LEU A 1 152 ? -18.907 -9.171 -1.736 1.00 97.19 152 LEU A C 1
ATOM 1095 O O . LEU A 1 152 ? -19.177 -10.030 -2.574 1.00 97.19 152 LEU A O 1
ATOM 1099 N N . ALA A 1 153 ? -17.653 -8.883 -1.381 1.00 98.12 153 ALA A N 1
ATOM 1100 C CA . ALA A 1 153 ? -16.499 -9.586 -1.927 1.00 98.12 153 ALA A CA 1
ATOM 1101 C C . ALA A 1 153 ? -16.557 -11.087 -1.600 1.00 98.12 153 ALA A C 1
ATOM 1103 O O . ALA A 1 153 ? -16.446 -11.909 -2.504 1.00 98.12 153 ALA A O 1
ATOM 1104 N N . ARG A 1 154 ? -16.834 -11.463 -0.343 1.00 98.56 154 ARG A N 1
ATOM 1105 C CA . ARG A 1 154 ? -16.993 -12.873 0.063 1.00 98.56 154 ARG A CA 1
ATOM 1106 C C . ARG A 1 154 ? -18.132 -13.570 -0.677 1.00 98.56 154 ARG A C 1
ATOM 1108 O O . ARG A 1 154 ? -17.986 -14.720 -1.084 1.00 98.56 154 ARG A O 1
ATOM 1115 N N . ARG A 1 155 ? -19.250 -12.875 -0.908 1.00 98.25 155 ARG A N 1
ATOM 1116 C CA . ARG A 1 155 ? -20.353 -13.399 -1.723 1.00 98.25 155 ARG A CA 1
ATOM 1117 C C . ARG A 1 155 ? -19.918 -13.641 -3.166 1.00 98.25 155 ARG A C 1
ATOM 1119 O O . ARG A 1 155 ? -20.205 -14.702 -3.703 1.00 98.25 155 ARG A O 1
ATOM 1126 N N . ALA A 1 156 ? -19.189 -12.705 -3.770 1.00 98.38 156 ALA A N 1
ATOM 1127 C CA . ALA A 1 156 ? -18.648 -12.880 -5.113 1.00 98.38 156 ALA A CA 1
ATOM 1128 C C . ALA A 1 156 ? -17.726 -14.107 -5.207 1.00 98.38 156 ALA A C 1
ATOM 1130 O O . ALA A 1 156 ? -17.828 -14.863 -6.171 1.00 98.38 156 ALA A O 1
ATOM 1131 N N . VAL A 1 157 ? -16.888 -14.350 -4.193 1.00 98.44 157 VAL A N 1
ATOM 1132 C CA . VAL A 1 157 ? -16.077 -15.577 -4.113 1.00 98.44 157 VAL A CA 1
ATOM 1133 C C . VAL A 1 157 ? -16.957 -16.825 -4.044 1.00 98.44 157 VAL A C 1
ATOM 1135 O O . VAL A 1 157 ? -16.740 -17.763 -4.806 1.00 98.44 157 VAL A O 1
ATOM 1138 N N . ALA A 1 158 ? -17.974 -16.835 -3.177 1.00 98.25 158 ALA A N 1
ATOM 1139 C CA . ALA A 1 158 ? -18.904 -17.960 -3.056 1.00 98.25 158 ALA A CA 1
ATOM 1140 C C . ALA A 1 158 ? -19.680 -18.244 -4.359 1.00 98.25 158 ALA A C 1
ATOM 1142 O O . ALA A 1 158 ? -20.025 -19.390 -4.636 1.00 98.25 158 ALA A O 1
ATOM 1143 N N . GLU A 1 159 ? -19.916 -17.215 -5.175 1.00 98.00 159 GLU A N 1
ATOM 1144 C CA . GLU A 1 159 ? -20.542 -17.299 -6.502 1.00 98.00 159 GLU A CA 1
ATOM 1145 C C . GLU A 1 159 ? -19.561 -17.710 -7.623 1.00 98.00 159 GLU A C 1
ATOM 1147 O O . GLU A 1 159 ? -19.965 -17.813 -8.780 1.00 98.00 159 GLU A O 1
ATOM 1152 N N . GLY A 1 160 ? -18.290 -17.977 -7.301 1.00 97.94 160 GLY A N 1
ATOM 1153 C CA . GLY A 1 160 ? -17.297 -18.505 -8.242 1.00 97.94 160 GLY A CA 1
ATOM 1154 C C . GLY A 1 160 ? -16.383 -17.462 -8.887 1.00 97.94 160 GLY A C 1
ATOM 1155 O O . GLY A 1 160 ? -15.810 -17.741 -9.941 1.00 97.94 160 GLY A O 1
ATOM 1156 N N . ALA A 1 161 ? -16.234 -16.275 -8.289 1.00 98.56 161 ALA A N 1
ATOM 1157 C CA . ALA A 1 161 ? -15.281 -15.281 -8.779 1.00 98.56 161 ALA A CA 1
ATOM 1158 C C . ALA A 1 161 ? -13.844 -15.830 -8.778 1.00 98.56 161 ALA A C 1
ATOM 1160 O O . ALA A 1 161 ? -13.367 -16.336 -7.763 1.00 98.56 161 ALA A O 1
ATOM 1161 N N . ASP A 1 162 ? -13.135 -15.675 -9.898 1.00 97.75 162 ASP A N 1
ATOM 1162 C CA . ASP A 1 162 ? -11.717 -16.047 -10.030 1.00 97.75 162 ASP A CA 1
ATOM 1163 C C . ASP A 1 162 ? -10.768 -14.837 -10.041 1.00 97.75 162 ASP A C 1
ATOM 1165 O O . ASP A 1 162 ? -9.549 -14.991 -10.140 1.00 97.75 162 ASP A O 1
ATOM 1169 N N . LEU A 1 163 ? -11.332 -13.635 -9.897 1.00 98.50 163 LEU A N 1
ATOM 1170 C CA . LEU A 1 163 ? -10.648 -12.373 -9.655 1.00 98.50 163 LEU A CA 1
ATOM 1171 C C . LEU A 1 163 ? -11.596 -11.414 -8.930 1.00 98.50 163 LEU A C 1
ATOM 1173 O O . LEU A 1 163 ? -12.760 -11.278 -9.314 1.00 98.50 163 LEU A O 1
ATOM 1177 N N . LEU A 1 164 ? -11.077 -10.706 -7.927 1.00 98.81 164 LEU A N 1
ATOM 1178 C CA . LEU A 1 164 ? -11.780 -9.606 -7.270 1.00 98.81 164 LEU A CA 1
ATOM 1179 C C . LEU A 1 164 ? -11.137 -8.284 -7.668 1.00 98.81 164 LEU A C 1
ATOM 1181 O O . LEU A 1 164 ? -9.935 -8.101 -7.509 1.00 98.81 164 LEU A O 1
ATOM 1185 N N . GLY A 1 165 ? -11.929 -7.346 -8.170 1.00 98.25 165 GLY A N 1
ATOM 1186 C CA . GLY A 1 165 ? -11.475 -6.003 -8.491 1.00 98.25 165 GLY A CA 1
ATOM 1187 C C . GLY A 1 165 ? -12.250 -4.932 -7.747 1.00 98.25 165 GLY A C 1
ATOM 1188 O O . GLY A 1 165 ? -13.383 -5.153 -7.321 1.00 98.25 165 GLY A O 1
ATOM 1189 N N . VAL A 1 166 ? -11.649 -3.756 -7.597 1.00 97.88 166 VAL A N 1
ATOM 1190 C CA . VAL A 1 166 ? -12.279 -2.640 -6.890 1.00 97.88 166 VAL A CA 1
ATOM 1191 C C . VAL A 1 166 ? -11.961 -1.287 -7.524 1.00 97.88 166 VAL A C 1
ATOM 1193 O O . VAL A 1 166 ? -10.812 -0.986 -7.848 1.00 97.88 166 VAL A O 1
ATOM 1196 N N . ALA A 1 167 ? -12.986 -0.448 -7.660 1.00 96.56 167 ALA A N 1
ATOM 1197 C CA . ALA A 1 167 ? -12.870 0.968 -7.999 1.00 96.56 167 ALA A CA 1
ATOM 1198 C C . ALA A 1 167 ? -13.384 1.802 -6.816 1.00 96.56 167 ALA A C 1
ATOM 1200 O O . ALA A 1 167 ? -14.577 2.075 -6.703 1.00 96.56 167 ALA A O 1
ATOM 1201 N N . GLY A 1 168 ? -12.487 2.182 -5.907 1.00 90.50 168 GLY A N 1
ATOM 1202 C CA . GLY A 1 168 ? -12.833 2.888 -4.671 1.00 90.50 168 GLY A CA 1
ATOM 1203 C C . GLY A 1 168 ? -11.621 3.546 -4.016 1.00 90.50 168 GLY A C 1
ATOM 1204 O O . GLY A 1 168 ? -10.518 3.503 -4.563 1.00 90.50 168 GLY A O 1
ATOM 1205 N N . GLY A 1 169 ? -11.825 4.173 -2.856 1.00 87.50 169 GLY A N 1
ATOM 1206 C CA . GLY A 1 169 ? -10.735 4.704 -2.029 1.00 87.50 169 GLY A CA 1
ATOM 1207 C C . GLY A 1 169 ? -9.873 3.608 -1.393 1.00 87.50 169 GLY A C 1
ATOM 1208 O O . GLY A 1 169 ? -10.226 2.432 -1.437 1.00 87.50 169 GLY A O 1
ATOM 1209 N N . ASP A 1 170 ? -8.755 4.001 -0.779 1.00 85.88 170 ASP A N 1
ATOM 1210 C CA . ASP A 1 170 ? -7.780 3.080 -0.176 1.00 85.88 170 ASP A CA 1
ATOM 1211 C C . ASP A 1 170 ? -8.397 2.155 0.897 1.00 85.88 170 ASP A C 1
ATOM 1213 O O . ASP A 1 170 ? -8.134 0.957 0.881 1.00 85.88 170 ASP A O 1
ATOM 1217 N N . GLY A 1 171 ? -9.299 2.658 1.751 1.00 84.81 171 GLY A N 1
ATOM 1218 C CA . GLY A 1 171 ? -10.011 1.825 2.733 1.00 84.81 171 GLY A CA 1
ATOM 1219 C C . GLY A 1 171 ? -10.881 0.735 2.089 1.00 84.81 171 GLY A C 1
ATOM 1220 O O . GLY A 1 171 ? -10.833 -0.428 2.481 1.00 84.81 171 GLY A O 1
ATOM 1221 N N . THR A 1 172 ? -11.619 1.065 1.021 1.00 90.06 172 THR A N 1
ATOM 1222 C CA . THR A 1 172 ? -12.384 0.070 0.245 1.00 90.06 172 THR A CA 1
ATOM 1223 C C . THR A 1 172 ? -11.457 -0.937 -0.439 1.00 90.06 172 THR A C 1
ATOM 1225 O O . THR A 1 172 ? -11.777 -2.122 -0.512 1.00 90.06 172 THR A O 1
ATOM 1228 N N . GLN A 1 173 ? -10.300 -0.477 -0.929 1.00 93.38 173 GLN A N 1
ATOM 1229 C CA . GLN A 1 173 ? -9.293 -1.347 -1.532 1.00 93.38 173 GLN A CA 1
ATOM 1230 C C . GLN A 1 173 ? -8.750 -2.361 -0.523 1.00 93.38 173 GLN A C 1
ATOM 1232 O O . GLN A 1 173 ? -8.658 -3.536 -0.864 1.00 93.38 173 GLN A O 1
ATOM 1237 N N . ALA A 1 174 ? -8.459 -1.935 0.709 1.00 92.75 174 ALA A N 1
ATOM 1238 C CA . ALA A 1 174 ? -7.963 -2.803 1.773 1.00 92.75 174 ALA A CA 1
ATOM 1239 C C . ALA A 1 174 ? -8.942 -3.939 2.111 1.00 92.75 174 ALA A C 1
ATOM 1241 O O . ALA A 1 174 ? -8.533 -5.096 2.174 1.00 92.75 174 ALA A O 1
ATOM 1242 N N . LEU A 1 175 ? -10.238 -3.630 2.233 1.00 94.31 175 LEU A N 1
ATOM 1243 C CA . LEU A 1 175 ? -11.277 -4.623 2.539 1.00 94.31 175 LEU A CA 1
ATOM 1244 C C . LEU A 1 175 ? -11.400 -5.700 1.452 1.00 94.31 175 LEU A C 1
ATOM 1246 O O . LEU A 1 175 ? -11.495 -6.888 1.750 1.00 94.31 175 LEU A O 1
ATOM 1250 N N . VAL A 1 176 ? -11.391 -5.303 0.175 1.00 96.94 176 VAL A N 1
ATOM 1251 C CA . VAL A 1 176 ? -11.467 -6.267 -0.937 1.00 96.94 176 VAL A CA 1
ATOM 1252 C C . VAL A 1 176 ? -10.154 -7.043 -1.078 1.00 96.94 176 VAL A C 1
ATOM 1254 O O . VAL A 1 176 ? -10.181 -8.240 -1.361 1.00 96.94 176 VAL A O 1
ATOM 1257 N N . ALA A 1 177 ? -9.012 -6.392 -0.843 1.00 97.00 177 ALA A N 1
ATOM 1258 C CA . ALA A 1 177 ? -7.700 -7.030 -0.841 1.00 97.00 177 ALA A CA 1
ATOM 1259 C C . ALA A 1 177 ? -7.577 -8.103 0.251 1.00 97.00 177 ALA A C 1
ATOM 1261 O O . ALA A 1 177 ? -7.010 -9.163 -0.004 1.00 97.00 177 ALA A O 1
ATOM 1262 N N . GLU A 1 178 ? -8.122 -7.855 1.443 1.00 96.31 178 GLU A N 1
ATOM 1263 C CA . GLU A 1 178 ? -8.159 -8.827 2.538 1.00 96.31 178 GLU A CA 1
ATOM 1264 C C . GLU A 1 178 ? -8.879 -10.106 2.116 1.00 96.31 178 GLU A C 1
ATOM 1266 O O . GLU A 1 178 ? -8.292 -11.186 2.171 1.00 96.31 178 GLU A O 1
ATOM 1271 N N . VAL A 1 179 ? -10.097 -9.972 1.583 1.00 98.19 179 VAL A N 1
ATOM 1272 C CA . VAL A 1 179 ? -10.885 -11.108 1.086 1.00 98.19 179 VAL A CA 1
ATOM 1273 C C . VAL A 1 179 ? -10.164 -11.820 -0.062 1.00 98.19 179 VAL A C 1
ATOM 1275 O O . VAL A 1 179 ? -10.088 -13.046 -0.087 1.00 98.19 179 VAL A O 1
ATOM 1278 N N . ALA A 1 180 ? -9.579 -11.079 -1.007 1.00 98.38 180 ALA A N 1
ATOM 1279 C CA . ALA A 1 180 ? -8.809 -11.684 -2.092 1.00 98.38 180 ALA A CA 1
ATOM 1280 C C . ALA A 1 180 ? -7.618 -12.505 -1.565 1.00 98.38 180 ALA A C 1
ATOM 1282 O O . ALA A 1 180 ? -7.387 -13.619 -2.035 1.00 98.38 180 ALA A O 1
ATOM 1283 N N . ALA A 1 181 ? -6.899 -11.997 -0.559 1.00 97.62 181 ALA A N 1
ATOM 1284 C CA . ALA A 1 181 ? -5.787 -12.700 0.075 1.00 97.62 181 ALA A CA 1
ATOM 1285 C C . ALA A 1 181 ? -6.239 -13.928 0.886 1.00 97.62 181 ALA A C 1
ATOM 1287 O O . ALA A 1 181 ? -5.549 -14.945 0.872 1.00 97.62 181 ALA A O 1
ATOM 1288 N N . GLU A 1 182 ? -7.378 -13.860 1.583 1.00 97.25 182 GLU A N 1
ATOM 1289 C CA . GLU A 1 182 ? -7.971 -14.996 2.312 1.00 97.25 182 GLU A CA 1
ATOM 1290 C C . GLU A 1 182 ? -8.292 -16.178 1.387 1.00 97.25 182 GLU A C 1
ATOM 1292 O O . GLU A 1 182 ? -8.155 -17.334 1.788 1.00 97.25 182 GLU A O 1
ATOM 1297 N N . HIS A 1 183 ? -8.668 -15.891 0.139 1.00 97.81 183 HIS A N 1
ATOM 1298 C CA . HIS A 1 183 ? -9.072 -16.887 -0.853 1.00 97.81 183 HIS A CA 1
ATOM 1299 C C . HIS A 1 183 ? -8.014 -17.164 -1.947 1.00 97.81 183 HIS A C 1
ATOM 1301 O O . HIS A 1 183 ? -8.317 -17.857 -2.916 1.00 97.81 183 HIS A O 1
ATOM 1307 N N . ASP A 1 184 ? -6.787 -16.634 -1.815 1.00 96.69 184 ASP A N 1
ATOM 1308 C CA . ASP A 1 184 ? -5.698 -16.674 -2.822 1.00 96.69 184 ASP A CA 1
ATOM 1309 C C . ASP A 1 184 ? -6.154 -16.282 -4.245 1.00 96.69 184 ASP A C 1
ATOM 1311 O O . ASP A 1 184 ? -5.664 -16.801 -5.253 1.00 96.69 184 ASP A O 1
ATOM 1315 N N . LEU A 1 185 ? -7.085 -15.330 -4.346 1.00 97.94 185 LEU A N 1
ATOM 1316 C CA . LEU A 1 185 ? -7.554 -14.784 -5.615 1.00 97.94 185 LEU A CA 1
ATOM 1317 C C . LEU A 1 185 ? -6.685 -13.601 -6.065 1.00 97.94 185 LEU A C 1
ATOM 1319 O O . LEU A 1 185 ? -6.205 -12.822 -5.237 1.00 97.94 185 LEU A O 1
ATOM 1323 N N . PRO A 1 186 ? -6.483 -13.421 -7.383 1.00 97.88 186 PRO A N 1
ATOM 1324 C CA . PRO A 1 186 ? -5.909 -12.194 -7.900 1.00 97.88 186 PRO A CA 1
ATOM 1325 C C . PRO A 1 186 ? -6.829 -11.007 -7.592 1.00 97.88 186 PRO A C 1
ATOM 1327 O O . PRO A 1 186 ? -8.045 -11.060 -7.783 1.00 97.88 186 PRO A O 1
ATOM 1330 N N . PHE A 1 187 ? -6.210 -9.926 -7.139 1.00 98.56 187 PHE A N 1
ATOM 1331 C CA . PHE A 1 187 ? -6.830 -8.663 -6.790 1.00 98.56 187 PHE A CA 1
ATOM 1332 C C . PHE A 1 187 ? -6.506 -7.600 -7.839 1.00 98.56 187 PHE A C 1
ATOM 1334 O O . PHE A 1 187 ? -5.339 -7.391 -8.166 1.00 98.56 187 PHE A O 1
ATOM 1341 N N . LEU A 1 188 ? -7.519 -6.914 -8.360 1.00 98.19 188 LEU A N 1
ATOM 1342 C CA . LEU A 1 188 ? -7.371 -5.822 -9.320 1.00 98.19 188 LEU A CA 1
ATOM 1343 C C . LEU A 1 188 ? -7.758 -4.487 -8.680 1.00 98.19 188 LEU A C 1
ATOM 1345 O O . LEU A 1 188 ? -8.851 -4.327 -8.142 1.00 98.19 188 LEU A O 1
ATOM 1349 N N . VAL A 1 189 ? -6.896 -3.486 -8.808 1.00 97.31 189 VAL A N 1
ATOM 1350 C CA . VAL A 1 189 ? -7.186 -2.125 -8.341 1.00 97.31 189 VAL A CA 1
ATOM 1351 C C . VAL A 1 189 ? -7.441 -1.222 -9.531 1.00 97.31 189 VAL A C 1
ATOM 1353 O O . VAL A 1 189 ? -6.670 -1.221 -10.488 1.00 97.31 189 VAL A O 1
ATOM 1356 N N . ILE A 1 190 ? -8.494 -0.414 -9.444 1.00 97.31 190 ILE A N 1
ATOM 1357 C CA . ILE A 1 190 ? -8.785 0.651 -10.397 1.00 97.31 190 ILE A CA 1
ATOM 1358 C C . ILE A 1 190 ? -8.593 1.993 -9.689 1.00 97.31 190 ILE A C 1
ATOM 1360 O O . ILE A 1 190 ? -9.169 2.236 -8.627 1.00 97.31 190 ILE A O 1
ATOM 1364 N N . SER A 1 191 ? -7.793 2.881 -10.284 1.00 94.50 191 SER A N 1
ATOM 1365 C CA . SER A 1 191 ? -7.370 4.194 -9.760 1.00 94.50 191 SER A CA 1
ATOM 1366 C C . SER A 1 191 ? -8.493 5.256 -9.745 1.00 94.50 191 SER A C 1
ATOM 1368 O O . SER A 1 191 ? -8.318 6.420 -10.124 1.00 94.50 191 SER A O 1
ATOM 1370 N N . ALA A 1 192 ? -9.675 4.873 -9.261 1.00 92.19 192 ALA A N 1
ATOM 1371 C CA . ALA A 1 192 ? -10.880 5.695 -9.193 1.00 92.19 192 ALA A CA 1
ATOM 1372 C C . ALA A 1 192 ? -11.123 6.349 -7.818 1.00 92.19 192 ALA A C 1
ATOM 1374 O O . ALA A 1 192 ? -12.078 7.104 -7.676 1.00 92.19 192 ALA A O 1
ATOM 1375 N N . GLY A 1 193 ? -10.284 6.097 -6.808 1.00 86.69 193 GLY A N 1
ATOM 1376 C CA . GLY A 1 193 ? -10.345 6.768 -5.505 1.00 86.69 193 GLY A CA 1
ATOM 1377 C C . GLY A 1 193 ? -9.776 8.194 -5.503 1.00 86.69 193 GLY A C 1
ATOM 1378 O O . GLY A 1 193 ? -9.227 8.680 -6.494 1.00 86.69 193 GLY A O 1
ATOM 1379 N N . THR A 1 194 ? -9.913 8.885 -4.369 1.00 82.19 194 THR A N 1
ATOM 1380 C CA . THR A 1 194 ? -9.432 10.269 -4.196 1.00 82.19 194 THR A CA 1
ATOM 1381 C C . THR A 1 194 ? -7.914 10.337 -3.998 1.00 82.19 194 THR A C 1
ATOM 1383 O O . THR A 1 194 ? -7.247 11.133 -4.658 1.00 82.19 194 THR A O 1
ATOM 1386 N N . ARG A 1 195 ? -7.367 9.503 -3.099 1.00 79.56 195 ARG A N 1
ATOM 1387 C CA . ARG A 1 195 ? -5.932 9.468 -2.753 1.00 79.56 195 ARG A CA 1
ATOM 1388 C C . ARG A 1 195 ? -5.178 8.397 -3.545 1.00 79.56 195 ARG A C 1
ATOM 1390 O O . ARG A 1 195 ? -4.186 8.730 -4.188 1.00 79.56 195 ARG A O 1
ATOM 1397 N N . ASN A 1 196 ? -5.711 7.170 -3.604 1.00 86.00 196 ASN A N 1
ATOM 1398 C CA . ASN A 1 196 ? -5.203 6.068 -4.436 1.00 86.00 196 ASN A CA 1
ATOM 1399 C C . ASN A 1 196 ? -3.743 5.703 -4.142 1.00 86.00 196 ASN A C 1
ATOM 1401 O O . ASN A 1 196 ? -3.008 5.348 -5.062 1.00 86.00 196 ASN A O 1
ATOM 1405 N N . HIS A 1 197 ? -3.297 5.796 -2.890 1.00 87.56 197 HIS A N 1
ATOM 1406 C CA . HIS A 1 197 ? -1.892 5.557 -2.555 1.00 87.56 197 HIS A CA 1
ATOM 1407 C C . HIS A 1 197 ? -1.428 4.169 -3.010 1.00 87.56 197 HIS A C 1
ATOM 1409 O O . HIS A 1 197 ? -0.387 4.055 -3.657 1.00 87.56 197 HIS A O 1
ATOM 1415 N N . PHE A 1 198 ? -2.252 3.141 -2.799 1.00 92.50 198 PHE A N 1
ATOM 1416 C CA . PHE A 1 198 ? -1.905 1.783 -3.209 1.00 92.50 198 PHE A CA 1
ATOM 1417 C C . PHE A 1 198 ? -1.808 1.640 -4.738 1.00 92.50 198 PHE A C 1
ATOM 1419 O O . PHE A 1 198 ? -0.826 1.116 -5.263 1.00 92.50 198 PHE A O 1
ATOM 1426 N N . ALA A 1 199 ? -2.775 2.189 -5.481 1.00 92.81 199 ALA A N 1
ATOM 1427 C CA . ALA A 1 199 ? -2.741 2.215 -6.947 1.00 92.81 199 ALA A CA 1
ATOM 1428 C C . ALA A 1 199 ? -1.523 2.986 -7.498 1.00 92.81 199 ALA A C 1
ATOM 1430 O O . ALA A 1 199 ? -0.926 2.583 -8.499 1.00 92.81 199 ALA A O 1
ATOM 1431 N N . MET A 1 200 ? -1.131 4.079 -6.837 1.00 89.44 200 MET A N 1
ATOM 1432 C CA . MET A 1 200 ? 0.026 4.892 -7.216 1.00 89.44 200 MET A CA 1
ATOM 1433 C C . MET A 1 200 ? 1.355 4.168 -6.981 1.00 89.44 200 MET A C 1
ATOM 1435 O O . MET A 1 200 ? 2.266 4.310 -7.800 1.00 89.44 200 MET A O 1
ATOM 1439 N N . ASP A 1 201 ? 1.463 3.382 -5.909 1.00 90.62 201 ASP A N 1
ATOM 1440 C CA . ASP A 1 201 ? 2.633 2.539 -5.631 1.00 90.62 201 ASP A CA 1
ATOM 1441 C C . ASP A 1 201 ? 2.752 1.377 -6.628 1.00 90.62 201 ASP A C 1
ATOM 1443 O O . ASP A 1 201 ? 3.850 0.979 -7.014 1.00 90.62 201 ASP A O 1
ATOM 1447 N N . LEU A 1 202 ? 1.619 0.892 -7.144 1.00 93.25 202 LEU A N 1
ATOM 1448 C CA . LEU A 1 202 ? 1.575 -0.060 -8.256 1.00 93.25 202 LEU A CA 1
ATOM 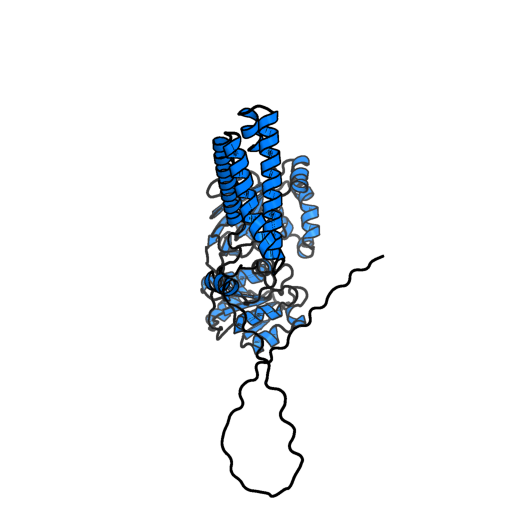1449 C C . LEU A 1 202 ? 1.905 0.584 -9.613 1.00 93.25 202 LEU A C 1
ATOM 1451 O O . LEU A 1 202 ? 2.072 -0.138 -10.597 1.00 93.25 202 LEU A O 1
ATOM 1455 N N . GLY A 1 203 ? 2.018 1.913 -9.692 1.00 91.81 203 GLY A N 1
ATOM 1456 C CA . GLY A 1 203 ? 2.316 2.644 -10.924 1.00 91.81 203 GLY A CA 1
ATOM 1457 C C . GLY A 1 203 ? 1.134 2.780 -11.889 1.00 91.81 203 GLY A C 1
ATOM 1458 O O . GLY A 1 203 ? 1.351 3.023 -13.079 1.00 91.81 203 GLY A O 1
ATOM 1459 N N . LEU A 1 204 ? -0.097 2.599 -11.402 1.00 93.94 204 LEU A N 1
ATOM 1460 C CA . LEU A 1 204 ? -1.310 2.699 -12.215 1.00 93.94 204 LEU A CA 1
ATOM 1461 C C . LEU A 1 204 ? -1.558 4.140 -12.679 1.00 93.94 204 LEU A C 1
ATOM 1463 O O . LEU A 1 204 ? -1.176 5.106 -12.016 1.00 93.94 204 LEU A O 1
ATOM 1467 N N . ASP A 1 205 ? -2.203 4.276 -13.837 1.00 91.19 205 ASP A N 1
ATOM 1468 C CA . ASP A 1 205 ? -2.537 5.574 -14.415 1.00 91.19 205 ASP A CA 1
ATOM 1469 C C . ASP A 1 205 ? -3.668 6.233 -13.615 1.00 91.19 205 ASP A C 1
ATOM 1471 O O . ASP A 1 205 ? -4.760 5.680 -13.490 1.00 91.19 205 ASP A O 1
ATOM 1475 N N . ARG A 1 206 ? -3.407 7.403 -13.030 1.00 88.38 206 ARG A N 1
ATOM 1476 C CA . ARG A 1 206 ? -4.404 8.143 -12.242 1.00 88.38 206 ARG A CA 1
ATOM 1477 C C . ARG A 1 206 ? -5.312 9.005 -13.112 1.00 88.38 206 ARG A C 1
ATOM 1479 O O . ARG A 1 206 ? -6.431 9.322 -12.691 1.00 88.38 206 ARG A O 1
ATOM 1486 N N . GLU A 1 207 ? -4.809 9.420 -14.266 1.00 90.25 207 GLU A N 1
ATOM 1487 C CA . GLU A 1 207 ? -5.489 10.332 -15.178 1.00 90.25 207 GLU A CA 1
ATOM 1488 C C . GLU A 1 207 ? -6.424 9.558 -16.112 1.00 90.25 207 GLU A C 1
ATOM 1490 O O . GLU A 1 207 ? -7.494 10.065 -16.439 1.00 90.25 207 GLU A O 1
ATOM 1495 N N . ASP A 1 208 ? -6.102 8.296 -16.413 1.00 93.81 208 ASP A N 1
ATOM 1496 C CA . ASP A 1 208 ? -7.001 7.364 -17.098 1.00 93.81 208 ASP A CA 1
ATOM 1497 C C . ASP A 1 208 ? -7.193 6.036 -16.330 1.00 93.81 208 ASP A C 1
ATOM 1499 O O . ASP A 1 208 ? -6.528 5.030 -16.607 1.00 93.81 208 ASP A O 1
ATOM 1503 N N . PRO A 1 209 ? -8.144 5.986 -15.375 1.00 95.12 209 PRO A N 1
ATOM 1504 C CA . PRO A 1 209 ? -8.454 4.769 -14.630 1.00 95.12 209 PRO A CA 1
ATOM 1505 C C . PRO A 1 209 ? -8.951 3.608 -15.494 1.00 95.12 209 PRO A C 1
ATOM 1507 O O . PRO A 1 209 ? -8.848 2.458 -15.065 1.00 95.12 209 PRO A O 1
ATOM 1510 N N . ALA A 1 210 ? -9.474 3.869 -16.699 1.00 96.25 210 ALA A N 1
ATOM 1511 C CA . ALA A 1 210 ? -9.975 2.807 -17.566 1.00 96.25 210 ALA A CA 1
ATOM 1512 C C . ALA A 1 210 ? -8.853 1.859 -18.012 1.00 96.25 210 ALA A C 1
ATOM 1514 O O . ALA A 1 210 ? -9.104 0.668 -18.164 1.00 96.25 210 ALA A O 1
ATOM 1515 N N . ARG A 1 211 ? -7.605 2.341 -18.104 1.00 95.88 211 ARG A N 1
ATOM 1516 C CA . ARG A 1 211 ? -6.427 1.512 -18.428 1.00 95.88 211 ARG A CA 1
ATOM 1517 C C . ARG A 1 211 ? -6.141 0.427 -17.394 1.00 95.88 211 ARG A C 1
ATOM 1519 O O . ARG A 1 211 ? -5.447 -0.540 -17.686 1.00 95.88 211 ARG A O 1
ATOM 1526 N N . CYS A 1 212 ? -6.674 0.552 -16.177 1.00 97.06 212 CYS A N 1
ATOM 1527 C CA . CYS A 1 212 ? -6.575 -0.521 -15.188 1.00 97.06 212 CYS A CA 1
ATOM 1528 C C . CYS A 1 212 ? -7.340 -1.776 -15.645 1.00 97.06 212 CYS A C 1
ATOM 1530 O O . CYS A 1 212 ? -6.940 -2.884 -15.296 1.00 97.06 212 CYS A O 1
ATOM 1532 N N . LEU A 1 213 ? -8.403 -1.620 -16.445 1.00 97.69 213 LEU A N 1
ATOM 1533 C CA . LEU A 1 213 ? -9.211 -2.731 -16.951 1.00 97.69 213 LEU A CA 1
ATOM 1534 C C . LEU A 1 213 ? -8.475 -3.577 -17.999 1.00 97.69 213 LEU A C 1
ATOM 1536 O O . LEU A 1 213 ? -8.805 -4.752 -18.138 1.00 97.69 213 LEU A O 1
ATOM 1540 N N . ASP A 1 214 ? -7.430 -3.049 -18.649 1.00 95.88 214 ASP A N 1
ATOM 1541 C CA . ASP A 1 214 ? -6.567 -3.816 -19.568 1.00 95.88 214 ASP A CA 1
ATOM 1542 C C . ASP A 1 214 ? -5.979 -5.061 -18.873 1.00 95.88 214 ASP A C 1
AT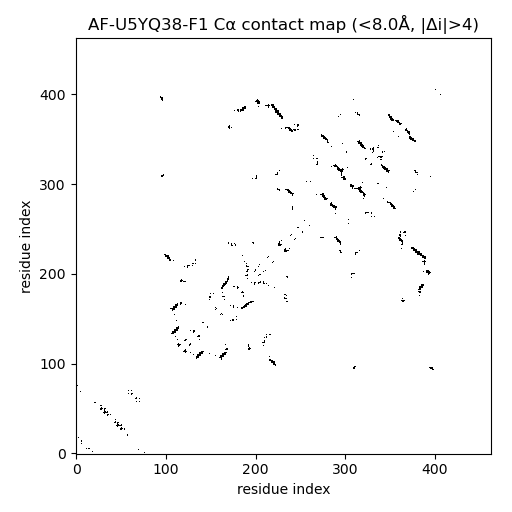OM 1544 O O . ASP A 1 214 ? -5.764 -6.106 -19.489 1.00 95.88 214 ASP A O 1
ATOM 1548 N N . ALA A 1 215 ? -5.821 -5.000 -17.544 1.00 96.50 215 ALA A N 1
ATOM 1549 C CA . ALA A 1 215 ? -5.399 -6.129 -16.727 1.00 96.50 215 ALA A CA 1
ATOM 1550 C C . ALA A 1 215 ? -6.309 -7.364 -16.867 1.00 96.50 215 ALA A C 1
ATOM 1552 O O . ALA A 1 215 ? -5.827 -8.484 -16.687 1.00 96.50 215 ALA A O 1
ATOM 1553 N N . LEU A 1 216 ? -7.596 -7.197 -17.193 1.00 97.00 216 LEU A N 1
ATOM 1554 C CA . LEU A 1 21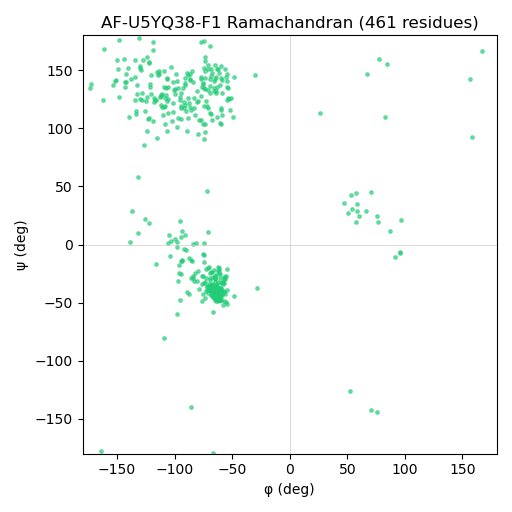6 ? -8.531 -8.303 -17.428 1.00 97.00 216 LEU A CA 1
ATOM 1555 C C . LEU A 1 216 ? -8.188 -9.098 -18.695 1.00 97.00 216 LEU A C 1
ATOM 1557 O O . LEU A 1 216 ? -8.522 -10.275 -18.775 1.00 97.00 216 LEU A O 1
ATOM 1561 N N . VAL A 1 217 ? -7.483 -8.494 -19.654 1.00 93.94 217 VAL A N 1
ATOM 1562 C CA . VAL A 1 217 ? -7.135 -9.131 -20.929 1.00 93.94 217 VAL A CA 1
ATOM 1563 C C . VAL A 1 217 ? -5.71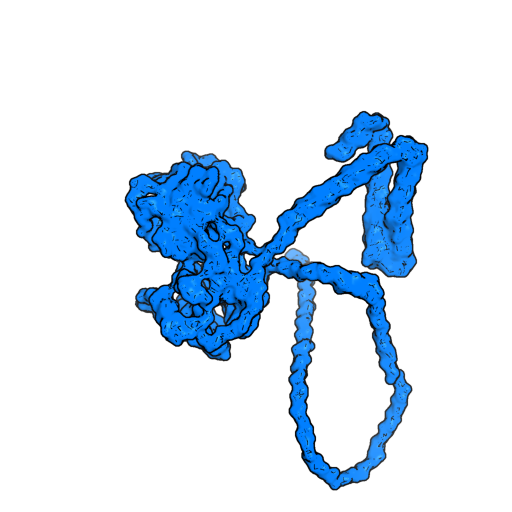8 -9.691 -20.884 1.00 93.94 217 VAL A C 1
ATOM 1565 O O . VAL A 1 217 ? -5.523 -10.899 -21.018 1.00 93.94 217 VAL A O 1
ATOM 1568 N N . ASP A 1 218 ? -4.720 -8.835 -20.659 1.00 88.56 218 ASP A N 1
ATOM 1569 C CA . ASP A 1 218 ? -3.302 -9.196 -20.768 1.00 88.56 218 ASP A CA 1
ATOM 1570 C C . ASP A 1 218 ? -2.487 -8.873 -19.506 1.00 88.56 218 ASP A C 1
ATOM 1572 O O . ASP A 1 218 ? -1.261 -8.772 -19.554 1.00 88.56 218 ASP A O 1
ATOM 1576 N N . GLY A 1 219 ? -3.165 -8.761 -18.361 1.00 93.25 219 GLY A N 1
ATOM 1577 C CA . GLY A 1 219 ? -2.545 -8.401 -17.090 1.00 93.25 219 GLY A CA 1
ATOM 1578 C C . GLY A 1 219 ? -1.446 -9.347 -16.598 1.00 93.25 219 GLY A C 1
ATOM 1579 O O . GLY A 1 219 ? -1.423 -10.553 -16.864 1.00 93.25 219 GLY A O 1
ATOM 1580 N N . GLU A 1 220 ? -0.551 -8.777 -15.801 1.00 94.94 220 GLU A N 1
ATOM 1581 C CA . GLU A 1 220 ? 0.502 -9.489 -15.086 1.00 94.94 220 GLU A CA 1
ATOM 1582 C C . GLU A 1 220 ? 0.198 -9.509 -13.591 1.00 94.94 220 GLU A C 1
ATOM 1584 O O . GLU A 1 220 ? -0.411 -8.589 -13.049 1.00 94.94 220 GLU A O 1
ATOM 1589 N N . GLU A 1 221 ? 0.630 -10.566 -12.912 1.00 95.69 221 GLU A N 1
ATOM 1590 C CA . GLU A 1 221 ? 0.476 -10.695 -11.468 1.00 95.69 221 GLU A CA 1
ATOM 1591 C C . GLU A 1 221 ? 1.767 -10.331 -10.736 1.00 95.69 221 GLU A C 1
ATOM 1593 O O . GLU A 1 221 ? 2.857 -10.802 -11.074 1.00 95.69 221 GLU A O 1
ATOM 1598 N N . LEU A 1 222 ? 1.610 -9.524 -9.692 1.00 95.75 222 LEU A N 1
ATOM 1599 C CA . LEU A 1 222 ? 2.607 -9.203 -8.685 1.00 95.75 222 LEU A CA 1
ATOM 1600 C C . LEU A 1 222 ? 2.237 -9.922 -7.386 1.00 95.75 222 LEU A C 1
ATOM 1602 O O . LEU A 1 222 ? 1.064 -9.992 -7.024 1.00 95.75 222 LEU A O 1
ATOM 1606 N N . ARG A 1 223 ? 3.228 -10.421 -6.648 1.00 96.25 223 ARG A N 1
ATOM 1607 C CA . ARG A 1 223 ? 3.035 -10.808 -5.244 1.00 96.25 223 ARG A CA 1
ATOM 1608 C C . ARG A 1 223 ? 3.392 -9.599 -4.390 1.00 96.25 223 ARG A C 1
ATOM 1610 O O . ARG A 1 223 ? 4.529 -9.141 -4.459 1.00 96.25 223 ARG A O 1
ATOM 1617 N N . VAL A 1 224 ? 2.426 -9.083 -3.641 1.00 96.88 224 VAL A N 1
ATOM 1618 C CA . VAL A 1 224 ? 2.626 -7.986 -2.690 1.00 96.88 224 VAL A CA 1
ATOM 1619 C C . VAL A 1 224 ? 2.410 -8.504 -1.273 1.00 96.88 224 VAL A C 1
ATOM 1621 O O . VAL A 1 224 ? 1.624 -9.424 -1.029 1.00 96.88 224 VAL A O 1
ATOM 1624 N N . ASP A 1 225 ? 3.121 -7.908 -0.337 1.00 97.81 225 ASP A N 1
ATOM 1625 C CA . ASP A 1 225 ? 2.917 -8.104 1.083 1.00 97.81 225 ASP A CA 1
ATOM 1626 C C . ASP A 1 225 ? 1.611 -7.443 1.516 1.00 97.81 225 ASP A C 1
ATOM 1628 O O . ASP A 1 225 ? 1.154 -6.468 0.912 1.00 97.81 225 ASP A O 1
ATOM 1632 N N . LEU A 1 226 ? 1.033 -7.953 2.597 1.00 96.88 226 LEU A N 1
ATOM 1633 C CA . LEU A 1 226 ? -0.144 -7.374 3.229 1.00 96.88 226 LEU A CA 1
ATOM 1634 C C . LEU A 1 226 ? 0.173 -7.087 4.696 1.00 96.88 226 LEU A C 1
ATOM 1636 O O . LEU A 1 226 ? 0.644 -7.973 5.414 1.00 96.88 226 LEU A O 1
ATOM 1640 N N . GLY A 1 227 ? -0.057 -5.854 5.139 1.00 97.00 227 GLY A N 1
ATOM 1641 C CA . GLY A 1 227 ? 0.043 -5.503 6.550 1.00 97.00 227 GLY A CA 1
ATOM 1642 C C . GLY A 1 227 ? -1.157 -6.045 7.323 1.00 97.00 227 GLY A C 1
ATOM 1643 O O . GLY A 1 227 ? -2.236 -6.210 6.760 1.00 97.00 227 GLY A O 1
ATOM 1644 N N . SER A 1 228 ? -0.986 -6.325 8.611 1.00 96.75 228 SER A N 1
ATOM 1645 C CA . SER A 1 228 ? -2.077 -6.624 9.537 1.00 96.75 228 SER A CA 1
ATOM 1646 C C . SER A 1 228 ? -1.909 -5.826 10.820 1.00 96.75 228 SER A C 1
ATOM 1648 O O . SER A 1 228 ? -0.794 -5.737 11.329 1.00 96.75 228 SER A O 1
ATOM 1650 N N . VAL A 1 229 ? -2.997 -5.259 11.338 1.00 96.50 229 VAL A N 1
ATOM 1651 C CA . VAL A 1 229 ? -3.070 -4.494 12.586 1.00 96.50 229 VAL A CA 1
ATOM 1652 C C . VAL A 1 229 ? -4.272 -4.962 13.400 1.00 96.50 229 VAL A C 1
ATOM 1654 O O . VAL A 1 229 ? -5.414 -4.843 12.967 1.00 96.50 229 VAL A O 1
ATOM 1657 N N . GLY A 1 230 ? -4.025 -5.552 14.571 1.00 93.12 230 GLY A N 1
ATOM 1658 C CA . GLY A 1 230 ? -5.101 -6.066 15.431 1.00 93.12 230 GLY A CA 1
ATOM 1659 C C . GLY A 1 230 ? -6.053 -7.046 14.730 1.00 93.12 230 GLY A C 1
ATOM 1660 O O . GLY A 1 230 ? -7.233 -7.079 15.057 1.00 93.12 230 GLY A O 1
ATOM 1661 N N . GLY A 1 231 ? -5.556 -7.803 13.746 1.00 90.12 231 GLY A N 1
ATOM 1662 C CA . GLY A 1 231 ? -6.351 -8.737 12.943 1.00 90.12 231 GLY A CA 1
ATOM 1663 C C . GLY A 1 231 ? -6.938 -8.158 11.653 1.00 90.12 231 GLY A C 1
ATOM 1664 O O . GLY A 1 231 ? -7.370 -8.941 10.821 1.00 90.12 231 GLY A O 1
ATOM 1665 N N . HIS A 1 232 ? -6.890 -6.842 11.438 1.00 92.25 232 HIS A N 1
ATOM 1666 C CA . HIS A 1 232 ? -7.367 -6.198 10.209 1.00 92.25 232 HIS A CA 1
ATOM 1667 C C . HIS A 1 232 ? -6.238 -6.030 9.198 1.00 92.25 232 HIS A C 1
ATOM 1669 O O . HIS A 1 232 ? -5.148 -5.583 9.565 1.00 92.25 232 HIS A O 1
ATOM 1675 N N . ALA A 1 233 ? -6.472 -6.358 7.931 1.00 93.56 233 ALA A N 1
ATOM 1676 C CA . ALA A 1 233 ? -5.501 -6.097 6.879 1.00 93.56 233 ALA A CA 1
ATOM 1677 C C . ALA A 1 233 ? -5.367 -4.602 6.541 1.00 93.56 233 ALA A C 1
ATOM 1679 O O . ALA A 1 233 ? -6.320 -3.831 6.630 1.00 93.56 233 ALA A O 1
ATOM 1680 N N . PHE A 1 234 ? -4.178 -4.206 6.088 1.00 95.00 234 PHE A N 1
ATOM 1681 C CA . PHE A 1 234 ? -3.941 -2.899 5.484 1.00 95.00 234 PHE A CA 1
ATOM 1682 C C . PHE A 1 234 ? -2.952 -2.999 4.324 1.00 95.00 234 PHE A C 1
ATOM 1684 O O . PHE A 1 234 ? -1.948 -3.719 4.379 1.00 95.00 234 PHE A O 1
ATOM 1691 N N . VAL A 1 235 ? -3.233 -2.262 3.255 1.00 93.88 235 VAL A N 1
ATOM 1692 C CA . VAL A 1 235 ? -2.402 -2.196 2.053 1.00 93.88 235 VAL A CA 1
ATOM 1693 C C . VAL A 1 235 ? -1.459 -1.002 2.075 1.00 93.88 235 VAL A C 1
ATOM 1695 O O . VAL A 1 235 ? -0.409 -1.091 1.440 1.00 93.88 235 VAL A O 1
ATOM 1698 N N . ASN A 1 236 ? -1.766 0.075 2.810 1.00 91.81 236 ASN A N 1
ATOM 1699 C CA . ASN A 1 236 ? -0.915 1.261 2.933 1.00 91.81 236 ASN A CA 1
ATOM 1700 C C . ASN A 1 236 ? -0.285 1.382 4.320 1.00 91.81 236 ASN A C 1
ATOM 1702 O O . ASN A 1 236 ? 0.879 1.017 4.482 1.00 91.81 236 ASN A O 1
ATOM 1706 N N . THR A 1 237 ? -1.034 1.892 5.297 1.00 91.38 237 THR A N 1
ATOM 1707 C CA . THR A 1 237 ? -0.493 2.336 6.586 1.00 91.38 237 THR A CA 1
ATOM 1708 C C . THR A 1 237 ? -1.523 2.224 7.706 1.00 91.38 237 THR A C 1
ATOM 1710 O O . THR A 1 237 ? -2.690 2.569 7.530 1.00 91.38 237 THR A O 1
ATOM 1713 N N . ALA A 1 238 ? -1.051 1.812 8.881 1.00 93.19 238 ALA A N 1
ATOM 1714 C CA . ALA A 1 238 ? -1.734 1.961 10.156 1.00 93.19 238 ALA A CA 1
ATOM 1715 C C . ALA A 1 238 ? -1.064 3.076 10.974 1.00 93.19 238 ALA A C 1
ATOM 1717 O O . ALA A 1 238 ? 0.145 3.035 11.214 1.00 93.19 238 ALA A O 1
ATOM 1718 N N . SER A 1 239 ? -1.839 4.063 11.411 1.00 90.88 239 SER A N 1
ATOM 1719 C CA . SER A 1 239 ? -1.354 5.198 12.199 1.00 90.88 239 SER A CA 1
ATOM 1720 C C . SER A 1 239 ? -1.961 5.212 13.597 1.00 90.88 239 SER A C 1
ATOM 1722 O O . SER A 1 239 ? -3.113 4.821 13.781 1.00 90.88 239 SER A O 1
ATOM 1724 N N . PHE A 1 240 ? -1.199 5.720 14.564 1.00 91.75 240 PHE A N 1
ATOM 1725 C CA . PHE A 1 240 ? -1.541 5.779 15.986 1.00 91.75 240 PHE A CA 1
ATOM 1726 C C . PHE A 1 240 ? -1.229 7.166 16.567 1.00 91.75 240 PHE A C 1
ATOM 1728 O O . PHE A 1 240 ? -0.385 7.896 16.036 1.00 91.75 240 PHE A O 1
ATOM 1735 N N . GLY A 1 241 ? -1.868 7.500 17.690 1.00 87.38 241 GLY A N 1
ATOM 1736 C CA . GLY A 1 241 ? -1.615 8.736 18.440 1.00 87.38 241 GLY A CA 1
ATOM 1737 C C . GLY A 1 241 ? -2.235 9.947 17.753 1.00 87.38 241 GLY A C 1
ATOM 1738 O O . GLY A 1 241 ? -3.282 9.809 17.118 1.00 87.38 241 GLY A O 1
ATOM 1739 N N . VAL A 1 242 ? -1.567 11.106 17.816 1.00 78.75 242 VAL A N 1
ATOM 1740 C CA . VAL A 1 242 ? -2.112 12.382 17.299 1.00 78.75 242 VAL A CA 1
ATOM 1741 C C . VAL A 1 242 ? -2.664 12.227 15.880 1.00 78.75 242 VAL A C 1
ATOM 1743 O O . VAL A 1 242 ? -3.759 12.682 15.572 1.00 78.75 242 VAL A O 1
ATOM 1746 N N . TYR A 1 243 ? -1.928 11.528 15.011 1.00 72.06 243 TYR A N 1
ATOM 1747 C CA . TYR A 1 243 ? -2.323 11.339 13.617 1.00 72.06 243 TYR A CA 1
ATOM 1748 C C . TYR A 1 243 ? -3.613 10.522 13.474 1.00 72.06 243 TYR A C 1
ATOM 1750 O O . TYR A 1 243 ? -4.459 10.847 12.643 1.00 72.06 243 TYR A O 1
ATOM 1758 N N . ALA A 1 244 ? -3.780 9.470 14.280 1.00 75.75 244 ALA A N 1
ATOM 1759 C CA . ALA A 1 244 ? -4.991 8.659 14.253 1.00 75.75 244 ALA A CA 1
ATOM 1760 C C . ALA A 1 244 ? -6.208 9.476 14.686 1.00 75.75 244 ALA A C 1
ATOM 1762 O O . ALA A 1 244 ? -7.228 9.431 14.008 1.00 75.75 244 ALA A O 1
ATOM 1763 N N . GLU A 1 245 ? -6.076 10.265 15.755 1.00 71.31 245 GLU A N 1
ATOM 1764 C CA . GLU A 1 245 ? -7.138 11.146 16.254 1.00 71.31 245 GLU A CA 1
ATOM 1765 C C . GLU A 1 245 ? -7.526 12.226 15.239 1.00 71.31 245 GLU A C 1
ATOM 1767 O O . GLU A 1 245 ? -8.703 12.552 15.097 1.00 71.31 245 GLU A O 1
ATOM 1772 N N . ILE A 1 246 ? -6.552 12.756 14.494 1.00 68.25 246 ILE A N 1
ATOM 1773 C CA . ILE A 1 246 ? -6.790 13.752 13.444 1.00 68.25 246 ILE A CA 1
ATOM 1774 C C . ILE A 1 246 ? -7.597 13.159 12.285 1.00 68.25 246 ILE A C 1
ATOM 1776 O O . ILE A 1 246 ? -8.533 13.798 11.812 1.00 68.25 246 ILE A O 1
ATOM 1780 N N . VAL A 1 247 ? -7.276 11.940 11.837 1.00 63.69 247 VAL A N 1
ATOM 1781 C CA . VAL A 1 247 ? -8.003 11.281 10.734 1.00 63.69 247 VAL A CA 1
ATOM 1782 C C . VAL A 1 247 ? -9.481 11.049 11.080 1.00 63.69 247 VAL A C 1
ATOM 1784 O O . VAL A 1 247 ? -10.316 11.005 10.176 1.00 63.69 247 VAL A O 1
ATOM 1787 N N . GLN A 1 248 ? -9.835 10.974 12.368 1.00 61.16 248 GLN A N 1
ATOM 1788 C CA . GLN A 1 248 ? -11.233 10.867 12.804 1.00 61.16 248 GLN A CA 1
ATOM 1789 C C . GLN A 1 248 ? -12.017 12.185 12.690 1.00 61.16 248 GLN A C 1
ATOM 1791 O O . GLN A 1 248 ? -13.247 12.164 12.757 1.00 61.16 248 GLN A O 1
ATOM 1796 N N . ARG A 1 249 ? -11.348 13.334 12.521 1.00 63.78 249 ARG A N 1
ATOM 1797 C CA . ARG A 1 249 ? -12.003 14.649 12.507 1.00 63.78 249 ARG A CA 1
ATOM 1798 C C . ARG A 1 249 ? -12.639 14.955 11.142 1.00 63.78 249 ARG A C 1
ATOM 1800 O O . ARG A 1 249 ? -11.963 14.807 10.117 1.00 63.78 249 ARG A O 1
ATOM 1807 N N . PRO A 1 250 ? -13.908 15.411 11.091 1.00 54.38 250 PRO A N 1
ATOM 1808 C CA . PRO A 1 250 ? -14.597 15.741 9.838 1.00 54.38 250 PRO A CA 1
ATOM 1809 C C . PRO A 1 250 ? -13.826 16.739 8.970 1.00 54.38 250 PRO A C 1
ATOM 1811 O O . PRO A 1 250 ? -13.714 16.548 7.762 1.00 54.38 250 PRO A O 1
ATOM 1814 N N . GLU A 1 251 ? -13.199 17.739 9.594 1.00 55.12 251 GLU A N 1
ATOM 1815 C CA . GLU A 1 251 ? -12.445 18.794 8.910 1.00 55.12 251 GLU A CA 1
ATOM 1816 C C . GLU A 1 251 ? -11.239 18.242 8.131 1.00 55.12 251 GLU A C 1
ATOM 1818 O O . GLU A 1 251 ? -10.780 18.864 7.178 1.00 55.12 251 GLU A O 1
ATOM 1823 N N . TYR A 1 252 ? -10.732 17.064 8.509 1.00 53.75 252 TYR A N 1
ATOM 1824 C CA . TYR A 1 252 ? -9.585 16.407 7.880 1.00 53.75 252 TYR A CA 1
ATOM 1825 C C . TYR A 1 252 ? -9.986 15.388 6.802 1.00 53.75 252 TYR A C 1
ATOM 1827 O O . TYR A 1 252 ? -9.211 15.116 5.880 1.00 53.75 252 TYR A O 1
ATOM 1835 N N . ARG A 1 253 ? -11.199 14.824 6.889 1.00 50.28 253 ARG A N 1
ATOM 1836 C CA . ARG A 1 253 ? -11.735 13.902 5.871 1.00 50.28 253 ARG A CA 1
ATOM 1837 C C . ARG A 1 253 ? -11.952 14.605 4.529 1.00 50.28 253 ARG A C 1
ATOM 1839 O O . ARG A 1 253 ? -11.683 14.003 3.490 1.00 50.28 253 ARG A O 1
ATOM 1846 N N . ASP A 1 254 ? -12.345 15.877 4.572 1.00 44.97 254 ASP A N 1
ATOM 1847 C CA . ASP A 1 254 ? -12.642 16.689 3.385 1.00 44.97 254 ASP A CA 1
ATOM 1848 C C . ASP A 1 254 ? -11.448 17.532 2.901 1.00 44.97 254 ASP A C 1
ATOM 1850 O O . ASP A 1 254 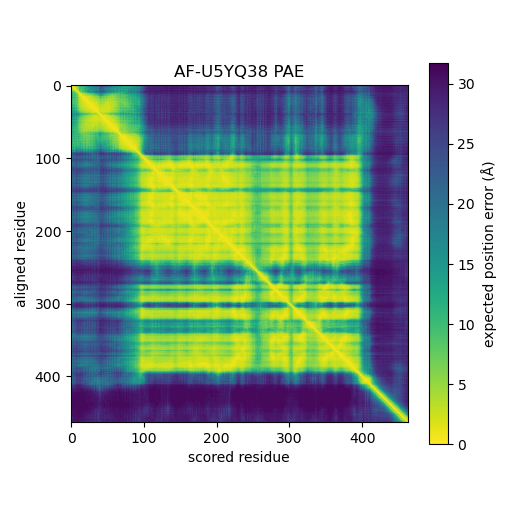? -11.438 18.033 1.772 1.00 44.97 254 ASP A O 1
ATOM 1854 N N . ALA A 1 255 ? -10.406 17.668 3.723 1.00 44.72 255 ALA A N 1
ATOM 1855 C CA . ALA A 1 255 ? -9.246 18.489 3.416 1.00 44.72 255 ALA A CA 1
ATOM 1856 C C . ALA A 1 255 ? -8.173 17.736 2.599 1.00 44.72 255 ALA A C 1
ATOM 1858 O O . ALA A 1 255 ? -7.895 16.547 2.794 1.00 44.72 255 ALA A O 1
ATOM 1859 N N . LYS A 1 256 ? -7.533 18.445 1.656 1.00 46.91 256 LYS A N 1
ATOM 1860 C CA . LYS A 1 256 ? -6.376 17.931 0.900 1.00 46.91 256 LYS A CA 1
ATOM 1861 C C . LYS A 1 256 ? -5.202 17.656 1.855 1.00 46.91 256 LYS A C 1
ATOM 1863 O O . LYS A 1 256 ? -5.043 18.331 2.867 1.00 46.91 256 LYS A O 1
ATOM 1868 N N . ALA A 1 257 ? -4.347 16.691 1.507 1.00 46.09 257 ALA A N 1
ATOM 1869 C CA . ALA A 1 257 ? -3.171 16.304 2.302 1.00 46.09 257 ALA A CA 1
ATOM 1870 C C . ALA A 1 257 ? -2.222 17.481 2.641 1.00 46.09 257 ALA A C 1
ATOM 1872 O O . ALA A 1 257 ? -1.489 17.418 3.624 1.00 46.09 257 ALA A O 1
ATOM 1873 N N . ASP A 1 258 ? -2.282 18.574 1.879 1.00 39.47 258 ASP A N 1
ATOM 1874 C CA . ASP A 1 258 ? -1.446 19.761 2.077 1.00 39.47 258 ASP A CA 1
ATOM 1875 C C . ASP A 1 258 ? -1.838 20.570 3.331 1.00 39.47 258 ASP A C 1
ATOM 1877 O O . ASP A 1 258 ? -0.972 21.019 4.078 1.00 39.47 258 ASP A O 1
ATOM 1881 N N . SER A 1 259 ? -3.135 20.712 3.631 1.00 44.38 259 SER A N 1
ATOM 1882 C CA . SER A 1 259 ? -3.610 21.426 4.834 1.00 44.38 259 SER A CA 1
ATOM 1883 C C . SER A 1 259 ? -3.446 20.603 6.113 1.00 44.38 259 SER A C 1
ATOM 1885 O O . SER A 1 259 ? -3.272 21.141 7.202 1.00 44.38 259 SER A O 1
ATOM 1887 N N . ALA A 1 260 ? -3.456 19.282 5.963 1.00 47.47 260 ALA A N 1
ATOM 1888 C CA . ALA A 1 260 ? -3.198 18.309 7.010 1.00 47.47 260 ALA A CA 1
ATOM 1889 C C . ALA A 1 260 ? -1.759 18.366 7.552 1.00 47.47 260 ALA A C 1
ATOM 1891 O O . ALA A 1 260 ? -1.537 18.310 8.761 1.00 47.47 260 ALA A O 1
ATOM 1892 N N . LEU A 1 261 ? -0.787 18.482 6.643 1.00 47.28 261 LEU A N 1
ATOM 1893 C CA . LEU A 1 261 ? 0.634 18.606 6.966 1.00 47.28 261 LEU A CA 1
ATOM 1894 C C . LEU A 1 261 ? 0.965 19.955 7.606 1.00 47.28 261 LEU A C 1
ATOM 1896 O O . LEU A 1 261 ? 1.787 20.005 8.518 1.00 47.28 261 LEU A O 1
ATOM 1900 N N . ALA A 1 262 ? 0.299 21.029 7.170 1.00 52.31 262 ALA A N 1
ATOM 1901 C CA . ALA A 1 262 ? 0.494 22.365 7.727 1.00 52.31 262 ALA A CA 1
ATOM 1902 C C . ALA A 1 262 ? 0.118 22.451 9.218 1.00 52.31 262 ALA A C 1
ATOM 1904 O O . ALA A 1 262 ? 0.753 23.190 9.961 1.00 52.31 262 ALA A O 1
ATOM 1905 N N . ALA A 1 263 ? -0.868 21.666 9.665 1.00 57.34 263 ALA A N 1
ATOM 1906 C CA . ALA A 1 263 ? -1.317 21.654 11.058 1.00 57.34 263 ALA A CA 1
ATOM 1907 C C . ALA A 1 263 ? -0.507 20.707 11.966 1.00 57.34 263 ALA A C 1
ATOM 1909 O O . ALA A 1 263 ? -0.622 20.778 13.188 1.00 57.34 263 ALA A O 1
ATOM 1910 N N . LEU A 1 264 ? 0.306 19.806 11.399 1.00 63.16 264 LEU A N 1
ATOM 1911 C CA . LEU A 1 264 ? 0.979 18.748 12.157 1.00 63.16 264 LEU A CA 1
ATOM 1912 C C . LEU A 1 264 ? 1.948 19.278 13.238 1.00 63.16 264 LEU A C 1
ATOM 1914 O O . LEU A 1 264 ? 1.901 18.749 14.346 1.00 63.16 264 LEU A O 1
ATOM 1918 N N . PRO A 1 265 ? 2.790 20.307 12.996 1.00 62.78 265 PRO A N 1
ATOM 1919 C CA . PRO A 1 265 ? 3.697 20.828 14.023 1.00 62.78 265 PRO A CA 1
ATOM 1920 C C . PRO A 1 265 ? 2.960 21.415 15.232 1.00 62.78 265 PRO A C 1
ATOM 1922 O O . PRO A 1 265 ? 3.307 21.099 16.368 1.00 62.78 265 PRO A O 1
ATOM 1925 N N . ASP A 1 266 ? 1.914 22.209 14.997 1.00 62.62 266 ASP A N 1
ATOM 1926 C CA . ASP A 1 266 ? 1.114 22.821 16.065 1.00 62.62 266 ASP A CA 1
ATOM 1927 C C . ASP A 1 266 ? 0.337 21.763 16.854 1.00 62.62 266 ASP A C 1
ATOM 1929 O O . ASP A 1 266 ? 0.247 21.829 18.081 1.00 62.62 266 ASP A O 1
ATOM 1933 N N . LEU A 1 267 ? -0.158 20.730 16.164 1.00 66.12 267 LEU A N 1
ATOM 1934 C CA . LEU A 1 267 ? -0.826 19.596 16.796 1.00 66.12 267 LEU A CA 1
ATOM 1935 C C . LEU A 1 267 ? 0.146 18.770 17.640 1.00 66.12 267 LEU A C 1
ATOM 1937 O O . LEU A 1 267 ? -0.217 18.383 18.741 1.00 66.12 267 LEU A O 1
ATOM 1941 N N . LEU A 1 268 ? 1.383 18.550 17.187 1.00 67.44 268 LEU A N 1
ATOM 1942 C CA . LEU A 1 268 ? 2.411 17.851 17.968 1.00 67.44 268 LEU A CA 1
ATOM 1943 C C . LEU A 1 268 ? 2.862 18.654 19.199 1.00 67.44 268 LEU A C 1
ATOM 1945 O O . LEU A 1 268 ? 3.135 18.062 20.240 1.00 67.44 268 LEU A O 1
ATOM 1949 N N . LEU A 1 269 ? 2.918 19.988 19.107 1.00 65.50 269 LEU A N 1
ATOM 1950 C CA . LEU A 1 269 ? 3.279 20.860 20.233 1.00 65.50 269 LEU A CA 1
ATOM 1951 C C . LEU A 1 269 ? 2.159 21.002 21.267 1.00 65.50 269 LEU A C 1
ATOM 1953 O O . LEU A 1 269 ? 2.442 21.147 22.455 1.00 65.50 269 LEU A O 1
ATOM 1957 N N . GLY A 1 270 ? 0.902 20.963 20.822 1.00 61.38 270 GLY A N 1
ATOM 1958 C CA . GLY A 1 270 ? -0.283 21.043 21.677 1.00 61.38 270 GLY A CA 1
ATOM 1959 C C . GLY A 1 270 ? -0.830 19.690 22.143 1.00 61.38 270 GLY A C 1
ATOM 1960 O O . GLY A 1 270 ? -1.794 19.664 22.909 1.00 61.38 270 GLY A O 1
ATOM 1961 N N . TYR A 1 271 ? -0.267 18.567 21.686 1.00 68.38 271 TYR A N 1
ATOM 1962 C CA . TYR A 1 271 ? -0.786 17.242 22.020 1.00 68.38 271 TYR A CA 1
ATOM 1963 C C . TYR A 1 271 ? -0.466 16.862 23.468 1.00 68.38 271 TYR A C 1
ATOM 1965 O O . TYR A 1 271 ? 0.646 16.454 23.797 1.00 68.38 271 TYR A O 1
ATOM 1973 N N . ALA A 1 272 ? -1.489 16.947 24.317 1.00 60.62 272 ALA A N 1
ATOM 1974 C CA . ALA A 1 272 ? -1.491 16.439 25.688 1.00 60.62 272 ALA A CA 1
ATOM 1975 C C . ALA A 1 272 ? -2.070 15.010 25.799 1.00 60.62 272 ALA A C 1
ATOM 1977 O O . ALA A 1 272 ? -2.389 14.558 26.898 1.00 60.62 272 ALA A O 1
ATOM 1978 N N . GLY A 1 273 ? -2.272 14.322 24.668 1.00 66.94 273 GLY A N 1
ATOM 1979 C CA . GLY A 1 273 ? -2.838 12.975 24.643 1.00 66.94 273 GLY A CA 1
ATOM 1980 C C . GLY A 1 273 ? -1.850 11.902 25.103 1.00 66.94 273 GLY A C 1
ATOM 1981 O O . GLY A 1 273 ? -0.677 12.163 25.376 1.00 66.94 273 GLY A O 1
ATOM 1982 N N . THR A 1 274 ? -2.333 10.664 25.209 1.00 74.25 274 THR A N 1
ATOM 1983 C CA . THR A 1 274 ? -1.528 9.545 25.710 1.00 74.25 274 THR A CA 1
ATOM 1984 C C . THR A 1 274 ? -0.377 9.247 24.753 1.00 74.25 274 THR A C 1
ATOM 1986 O O . THR A 1 274 ? -0.569 9.141 23.538 1.00 74.25 274 THR A O 1
ATOM 1989 N N . THR A 1 275 ? 0.827 9.113 25.304 1.00 88.50 275 THR A N 1
ATOM 1990 C CA . THR A 1 275 ? 1.994 8.664 24.552 1.00 88.50 275 THR A CA 1
ATOM 1991 C C . THR A 1 275 ? 1.912 7.168 24.252 1.00 88.50 275 THR A C 1
ATOM 1993 O O . THR A 1 275 ? 1.155 6.409 24.868 1.00 88.50 275 THR A O 1
ATOM 1996 N N . LEU A 1 276 ? 2.693 6.749 23.264 1.00 92.88 276 LEU A N 1
ATOM 1997 C CA . LEU A 1 276 ? 2.730 5.387 22.760 1.00 92.88 276 LEU A CA 1
ATOM 1998 C C . LEU A 1 276 ? 4.134 4.819 22.900 1.00 92.88 276 LEU A C 1
ATOM 2000 O O . LEU A 1 276 ? 5.115 5.479 22.555 1.00 92.88 276 LEU A O 1
ATOM 2004 N N . ASP A 1 277 ? 4.206 3.565 23.314 1.00 94.94 277 ASP A N 1
ATOM 2005 C CA . ASP A 1 277 ? 5.436 2.790 23.264 1.00 94.94 277 ASP A CA 1
ATOM 2006 C C . ASP A 1 277 ? 5.329 1.771 22.131 1.00 94.94 277 ASP A C 1
ATOM 2008 O O . ASP A 1 277 ? 4.264 1.211 21.881 1.00 94.94 277 ASP A O 1
ATOM 2012 N N . ALA A 1 278 ? 6.426 1.510 21.428 1.00 96.56 278 ALA A N 1
ATOM 2013 C CA . ALA A 1 278 ? 6.476 0.497 20.384 1.00 96.56 278 ALA A CA 1
ATOM 2014 C C . ALA A 1 278 ? 7.674 -0.427 20.580 1.00 96.56 278 ALA A C 1
ATOM 2016 O O . ALA A 1 278 ? 8.823 0.015 20.628 1.00 96.56 278 ALA A O 1
ATOM 2017 N N . ALA A 1 279 ? 7.410 -1.728 20.640 1.00 97.12 279 ALA A N 1
ATOM 2018 C CA . ALA A 1 279 ? 8.436 -2.756 20.564 1.00 97.12 279 ALA A CA 1
ATOM 2019 C C . ALA A 1 279 ? 8.557 -3.253 19.118 1.00 97.12 279 ALA A C 1
ATOM 2021 O O . ALA A 1 279 ? 7.570 -3.684 18.524 1.00 97.12 279 ALA A O 1
ATOM 2022 N N . THR A 1 280 ? 9.764 -3.186 18.562 1.00 95.50 280 THR A N 1
ATOM 2023 C CA . THR A 1 280 ? 10.110 -3.662 17.210 1.00 95.50 280 THR A CA 1
ATOM 2024 C C . THR A 1 280 ? 11.166 -4.765 17.305 1.00 95.50 280 THR A C 1
ATOM 2026 O O . THR A 1 280 ? 11.687 -5.011 18.394 1.00 95.50 280 THR A O 1
ATOM 2029 N N . ASP A 1 281 ? 11.522 -5.408 16.188 1.00 88.25 281 ASP A N 1
ATOM 2030 C CA . ASP A 1 281 ? 12.434 -6.566 16.168 1.00 88.25 281 ASP A CA 1
ATOM 2031 C C . ASP A 1 281 ? 13.809 -6.285 16.812 1.00 88.25 281 ASP A C 1
ATOM 2033 O O . ASP A 1 281 ? 14.450 -7.198 17.329 1.00 88.25 281 ASP A O 1
ATOM 2037 N N . GLY A 1 282 ? 14.278 -5.032 16.789 1.00 82.56 282 GLY A N 1
ATOM 2038 C CA . GLY A 1 282 ? 15.602 -4.664 17.306 1.00 82.56 282 GLY A CA 1
ATOM 2039 C C . GLY A 1 282 ? 15.656 -3.364 18.102 1.00 82.56 282 GLY A C 1
ATOM 2040 O O . GLY A 1 282 ? 16.739 -2.931 18.492 1.00 82.56 282 GLY A O 1
ATOM 2041 N N . THR A 1 283 ? 14.532 -2.681 18.315 1.00 91.19 283 THR A N 1
ATOM 2042 C CA . THR A 1 283 ? 14.516 -1.361 18.964 1.00 91.19 283 THR A CA 1
ATOM 2043 C C . THR A 1 283 ? 13.200 -1.135 19.698 1.00 91.19 283 THR A C 1
ATOM 2045 O O . THR A 1 283 ? 12.131 -1.505 19.209 1.00 91.19 283 THR A O 1
ATOM 2048 N N . ARG A 1 284 ? 13.267 -0.505 20.871 1.00 94.38 284 ARG A N 1
ATOM 2049 C CA . ARG A 1 284 ? 12.089 0.039 21.549 1.00 94.38 284 ARG A CA 1
ATOM 2050 C C . ARG A 1 284 ? 12.014 1.536 21.299 1.00 94.38 284 ARG A C 1
ATOM 2052 O O . ARG A 1 284 ? 13.019 2.232 21.418 1.00 94.38 284 ARG A O 1
ATOM 2059 N N . LEU A 1 285 ? 10.832 2.004 20.928 1.00 93.56 285 LEU A N 1
ATOM 2060 C CA . LEU A 1 285 ? 10.508 3.418 20.816 1.00 93.56 285 LEU A CA 1
ATOM 2061 C C . LEU A 1 285 ? 9.616 3.767 22.000 1.00 93.56 285 LEU A C 1
ATOM 2063 O O . LEU A 1 285 ? 8.578 3.140 22.180 1.00 93.56 285 LEU A O 1
ATOM 2067 N N . GLU A 1 286 ? 10.025 4.740 22.801 1.00 92.69 286 GLU A N 1
ATOM 2068 C CA . GLU A 1 286 ? 9.313 5.124 24.022 1.00 92.69 286 GLU A CA 1
ATOM 2069 C C . GLU A 1 286 ? 8.737 6.527 23.891 1.00 92.69 286 GLU A C 1
ATOM 2071 O O . GLU A 1 286 ? 9.350 7.399 23.260 1.00 92.69 286 GLU A O 1
ATOM 2076 N N . ALA A 1 287 ? 7.584 6.749 24.517 1.00 90.06 287 ALA A N 1
ATOM 2077 C CA . ALA A 1 287 ? 6.933 8.051 24.613 1.00 90.06 287 ALA A CA 1
ATOM 2078 C C . ALA A 1 287 ? 6.725 8.748 23.250 1.00 90.06 287 ALA A C 1
ATOM 2080 O O . ALA A 1 287 ? 6.978 9.944 23.088 1.00 90.06 287 ALA A O 1
ATOM 2081 N N . GLN A 1 288 ? 6.295 7.989 22.245 1.00 90.75 288 GLN A N 1
ATOM 2082 C CA . GLN A 1 288 ? 5.984 8.502 20.914 1.00 90.75 288 GLN A CA 1
ATOM 2083 C C . GLN A 1 288 ? 4.631 9.221 20.941 1.00 90.75 288 GLN A C 1
ATOM 2085 O O . GLN A 1 288 ? 3.663 8.715 21.505 1.00 90.75 288 GLN A O 1
ATOM 2090 N N . GLN A 1 289 ? 4.544 10.394 20.318 1.00 88.06 289 GLN A N 1
ATOM 2091 C CA . GLN A 1 289 ? 3.278 11.127 20.178 1.00 88.06 289 GLN A CA 1
ATOM 2092 C C . GLN A 1 289 ? 2.469 10.610 18.984 1.00 88.06 289 GLN A C 1
ATOM 2094 O O . GLN A 1 289 ? 1.239 10.613 19.005 1.00 88.06 289 GLN A O 1
ATOM 2099 N N . ALA A 1 290 ? 3.160 10.139 17.945 1.00 86.88 290 ALA A N 1
ATOM 2100 C CA . ALA A 1 290 ? 2.557 9.460 16.811 1.00 86.88 290 ALA A CA 1
ATOM 2101 C C . ALA A 1 290 ? 3.454 8.315 16.327 1.00 86.88 290 ALA A C 1
ATOM 2103 O O . ALA A 1 290 ? 4.683 8.402 16.365 1.00 86.88 290 ALA A O 1
ATOM 2104 N N . LEU A 1 291 ? 2.816 7.251 15.846 1.00 90.94 291 LEU A N 1
ATOM 2105 C CA . LEU A 1 291 ? 3.464 6.129 15.174 1.00 90.94 291 LEU A CA 1
ATOM 2106 C C . LEU A 1 291 ? 2.756 5.898 13.843 1.00 90.94 291 LEU A C 1
ATOM 2108 O O . LEU A 1 291 ? 1.531 5.804 13.805 1.00 90.94 291 LEU A O 1
ATOM 2112 N N . LEU A 1 292 ? 3.519 5.800 12.759 1.00 91.06 292 LEU A N 1
ATOM 2113 C CA . LEU A 1 292 ? 3.028 5.405 11.444 1.00 91.06 292 LEU A CA 1
ATOM 2114 C C . LEU A 1 292 ? 3.718 4.099 11.056 1.00 91.06 292 LEU A C 1
ATOM 2116 O O . LEU A 1 292 ? 4.947 4.014 11.037 1.00 91.06 292 LEU A O 1
ATOM 2120 N N . ILE A 1 293 ? 2.921 3.081 10.755 1.00 94.12 293 ILE A N 1
ATOM 2121 C CA . ILE A 1 293 ? 3.383 1.742 10.405 1.00 94.12 293 ILE A CA 1
ATOM 2122 C C . ILE A 1 293 ? 2.901 1.430 8.992 1.00 94.12 293 ILE A C 1
ATOM 2124 O O . ILE A 1 293 ? 1.717 1.183 8.778 1.00 94.12 293 ILE A O 1
ATOM 2128 N N . SER A 1 294 ? 3.808 1.453 8.019 1.00 93.62 294 SER A N 1
ATOM 2129 C CA . SER A 1 294 ? 3.497 1.245 6.604 1.00 93.62 294 SER A CA 1
ATOM 2130 C C . SER A 1 294 ? 3.781 -0.188 6.158 1.00 93.62 294 SER A C 1
ATOM 2132 O O . SER A 1 294 ? 4.727 -0.831 6.616 1.00 93.62 294 SER A O 1
ATOM 2134 N N . ASN A 1 295 ? 2.986 -0.699 5.221 1.00 94.75 295 ASN A N 1
ATOM 2135 C CA . ASN A 1 295 ? 3.238 -1.973 4.562 1.00 94.75 295 ASN A CA 1
ATOM 2136 C C . ASN A 1 295 ? 4.366 -1.747 3.552 1.00 94.75 295 ASN A C 1
ATOM 2138 O O . ASN A 1 295 ? 4.121 -1.157 2.503 1.00 94.75 295 ASN A O 1
ATOM 2142 N N . ASN A 1 296 ? 5.583 -2.188 3.874 1.00 94.12 296 ASN A N 1
ATOM 2143 C CA . ASN A 1 296 ? 6.839 -1.771 3.243 1.00 94.12 296 ASN A CA 1
ATOM 2144 C C . ASN A 1 296 ? 7.231 -0.296 3.506 1.00 94.12 296 ASN A C 1
ATOM 2146 O O . ASN A 1 296 ? 6.367 0.576 3.641 1.00 94.12 296 ASN A O 1
ATOM 2150 N N . PRO A 1 297 ? 8.540 0.013 3.606 1.00 89.62 297 PRO A N 1
ATOM 2151 C CA . PRO A 1 297 ? 9.028 1.367 3.852 1.00 89.62 297 PRO A CA 1
ATOM 2152 C C . PRO A 1 297 ? 8.798 2.311 2.667 1.00 89.62 297 PRO A C 1
ATOM 2154 O O . PRO A 1 297 ? 8.983 1.955 1.500 1.00 89.62 297 PRO A O 1
ATOM 2157 N N . TYR A 1 298 ? 8.465 3.560 2.983 1.00 81.56 298 TYR A N 1
ATOM 2158 C CA . TYR A 1 298 ? 8.443 4.651 2.015 1.00 81.56 298 TYR A CA 1
ATOM 2159 C C . TYR A 1 298 ? 9.849 4.952 1.478 1.00 81.56 298 TYR A C 1
ATOM 2161 O O . TYR A 1 298 ? 10.843 4.871 2.197 1.00 81.56 298 TYR A O 1
ATOM 2169 N N . SER A 1 299 ? 9.946 5.284 0.187 1.00 70.00 299 SER A N 1
ATOM 2170 C CA . SER A 1 299 ? 11.241 5.532 -0.476 1.00 70.00 299 SER A CA 1
ATOM 2171 C C . SER A 1 299 ? 11.810 6.918 -0.188 1.00 70.00 299 SER A C 1
ATOM 2173 O O . SER A 1 299 ? 13.019 7.111 -0.286 1.00 70.00 299 SER A O 1
ATOM 2175 N N . SER A 1 300 ? 10.944 7.866 0.179 1.00 61.66 300 SER A N 1
ATOM 2176 C CA . SER A 1 300 ? 11.341 9.135 0.775 1.00 61.66 300 SER A CA 1
ATOM 2177 C C . SER A 1 300 ? 10.925 9.122 2.247 1.00 61.66 300 SER A C 1
ATOM 2179 O O . SER A 1 300 ? 9.803 8.722 2.551 1.00 61.66 300 SER A O 1
ATOM 2181 N N . PRO A 1 301 ? 11.797 9.559 3.158 1.00 48.62 301 PRO A N 1
ATOM 2182 C CA . PRO A 1 301 ? 11.476 9.740 4.572 1.00 48.62 301 PRO A CA 1
ATOM 2183 C C . PRO A 1 301 ? 10.535 10.931 4.869 1.00 48.62 301 PRO A C 1
ATOM 2185 O O . PRO A 1 301 ? 10.361 11.314 6.024 1.00 48.62 301 PRO A O 1
ATOM 2188 N N . GLU A 1 302 ? 9.930 11.530 3.842 1.00 52.38 302 GLU A N 1
ATOM 2189 C CA . GLU A 1 302 ? 8.849 12.505 3.983 1.00 52.38 302 GLU A CA 1
ATOM 2190 C C . GLU A 1 302 ? 7.548 11.791 4.406 1.00 52.38 302 GLU A C 1
ATOM 2192 O O . GLU A 1 302 ? 7.107 10.875 3.709 1.00 52.38 302 GLU A O 1
ATOM 2197 N N . PRO A 1 303 ? 6.913 12.183 5.528 1.00 43.06 303 PRO A N 1
ATOM 2198 C CA . PRO A 1 303 ? 5.830 11.406 6.140 1.00 43.06 303 PRO A CA 1
ATOM 2199 C C . PRO A 1 303 ? 4.577 11.204 5.276 1.00 43.06 303 PRO A C 1
ATOM 2201 O O . PRO A 1 303 ? 3.791 10.303 5.565 1.00 43.06 303 PRO A O 1
ATOM 2204 N N . MET A 1 304 ? 4.341 12.031 4.248 1.00 46.00 304 MET A N 1
ATOM 2205 C CA . MET A 1 304 ? 3.104 11.992 3.461 1.00 46.00 304 MET A CA 1
ATOM 2206 C C . MET A 1 304 ? 3.353 12.388 1.999 1.00 46.00 304 MET A C 1
ATOM 2208 O O . MET A 1 304 ? 3.930 13.433 1.724 1.00 46.00 304 MET A O 1
ATOM 2212 N N . GLY A 1 305 ? 2.921 11.541 1.058 1.00 50.06 305 GLY A N 1
ATOM 2213 C CA . GLY A 1 305 ? 3.165 11.703 -0.386 1.00 50.06 305 GLY A CA 1
ATOM 2214 C C . GLY A 1 305 ? 4.378 10.927 -0.913 1.00 50.06 305 GLY A C 1
ATOM 2215 O O . GLY A 1 305 ? 4.572 10.823 -2.126 1.00 50.06 305 GLY A O 1
ATOM 2216 N N . ALA A 1 306 ? 5.163 10.321 -0.020 1.00 62.38 306 ALA A N 1
ATOM 2217 C CA . ALA A 1 306 ? 6.212 9.397 -0.405 1.00 62.38 306 ALA A CA 1
ATOM 2218 C C . ALA A 1 306 ? 5.607 8.136 -1.042 1.00 62.38 306 ALA A C 1
ATOM 2220 O O . ALA A 1 306 ? 4.652 7.554 -0.531 1.00 62.38 306 ALA A O 1
ATOM 2221 N N . ARG A 1 307 ? 6.182 7.699 -2.165 1.00 74.19 307 ARG A N 1
ATOM 2222 C CA . ARG A 1 307 ? 5.844 6.410 -2.777 1.00 74.19 307 ARG A CA 1
ATOM 2223 C C . ARG A 1 307 ? 6.643 5.280 -2.153 1.00 74.19 307 ARG A C 1
ATOM 2225 O O . ARG A 1 307 ? 7.800 5.457 -1.753 1.00 74.19 307 ARG A O 1
ATOM 2232 N N . ARG A 1 308 ? 6.046 4.097 -2.122 1.00 86.06 308 ARG A N 1
ATOM 2233 C CA . ARG A 1 308 ? 6.757 2.847 -1.861 1.00 86.06 308 ARG A CA 1
ATOM 2234 C C . ARG A 1 308 ? 7.219 2.292 -3.197 1.00 86.06 308 ARG A C 1
ATOM 2236 O O . ARG A 1 308 ? 6.420 1.930 -4.048 1.00 86.06 308 ARG A O 1
ATOM 2243 N N . SER A 1 309 ? 8.533 2.238 -3.393 1.00 80.88 309 SER A N 1
ATOM 2244 C CA . SER A 1 309 ? 9.134 1.667 -4.606 1.00 80.88 309 SER A CA 1
ATOM 2245 C C . SER A 1 309 ? 8.976 0.148 -4.692 1.00 80.88 309 SER A C 1
ATOM 2247 O O . SER A 1 309 ? 9.122 -0.427 -5.769 1.00 80.88 309 SER A O 1
ATOM 2249 N N . ARG A 1 310 ? 8.709 -0.511 -3.561 1.00 87.94 310 ARG A N 1
ATOM 2250 C CA . ARG A 1 310 ? 8.585 -1.962 -3.428 1.00 87.94 310 ARG A CA 1
ATOM 2251 C C . ARG A 1 310 ? 7.480 -2.284 -2.429 1.00 87.94 310 ARG A C 1
ATOM 2253 O O . ARG A 1 310 ? 7.383 -1.627 -1.396 1.00 87.94 310 ARG A O 1
ATOM 2260 N N . LEU A 1 311 ? 6.695 -3.311 -2.739 1.00 94.00 311 LEU A N 1
ATOM 2261 C CA . LEU A 1 311 ? 5.610 -3.821 -1.895 1.00 94.00 311 LEU A CA 1
ATOM 2262 C C . LEU A 1 311 ? 5.814 -5.306 -1.546 1.00 94.00 311 LEU A C 1
ATOM 2264 O O . LEU A 1 311 ? 4.853 -5.988 -1.232 1.00 94.00 311 LEU A O 1
ATOM 2268 N N . ASP A 1 312 ? 7.031 -5.831 -1.687 1.00 94.69 312 ASP A N 1
ATOM 2269 C CA . ASP A 1 312 ? 7.389 -7.257 -1.576 1.00 94.69 312 ASP A CA 1
ATOM 2270 C C . ASP A 1 312 ? 8.696 -7.475 -0.782 1.00 94.69 312 ASP A C 1
ATOM 2272 O O . ASP A 1 312 ? 9.471 -8.392 -1.074 1.00 94.69 312 ASP A O 1
ATOM 2276 N N . LEU A 1 313 ? 9.015 -6.585 0.165 1.00 94.00 313 LEU A N 1
ATOM 2277 C CA . LEU A 1 313 ? 10.242 -6.663 0.971 1.00 94.00 313 LEU A CA 1
ATOM 2278 C C . LEU A 1 313 ? 10.076 -7.533 2.224 1.00 94.00 313 LEU A C 1
ATOM 2280 O O . LEU A 1 313 ? 11.072 -7.862 2.869 1.00 94.00 313 LEU A O 1
ATOM 2284 N N . GLY A 1 314 ? 8.847 -7.910 2.581 1.00 96.00 314 GLY A N 1
ATOM 2285 C CA . GLY A 1 314 ? 8.534 -8.720 3.754 1.00 96.00 314 GLY A CA 1
ATOM 2286 C C . GLY A 1 314 ? 8.836 -8.014 5.075 1.00 96.00 314 GLY A C 1
ATOM 2287 O O . GLY A 1 314 ? 9.178 -8.677 6.055 1.00 96.00 314 GLY A O 1
ATOM 2288 N N . VAL A 1 315 ? 8.760 -6.680 5.094 1.00 96.38 315 VAL A N 1
ATOM 2289 C CA . VAL A 1 315 ? 8.971 -5.829 6.275 1.00 96.38 315 VAL A CA 1
ATOM 2290 C C . VAL A 1 315 ? 7.971 -4.673 6.288 1.00 96.38 315 VAL A C 1
ATOM 2292 O O . VAL A 1 315 ? 7.529 -4.203 5.243 1.00 96.38 315 VAL A O 1
ATOM 2295 N N . LEU A 1 316 ? 7.645 -4.184 7.478 1.00 96.75 316 LEU A N 1
ATOM 2296 C CA . LEU A 1 316 ? 6.929 -2.932 7.696 1.00 96.75 316 LEU A CA 1
ATOM 2297 C C . LEU A 1 316 ? 7.923 -1.767 7.742 1.00 96.75 316 LEU A C 1
ATOM 2299 O O . LEU A 1 316 ? 9.044 -1.916 8.235 1.00 96.75 316 LEU A O 1
ATOM 2303 N N . GLY A 1 317 ? 7.500 -0.601 7.259 1.00 93.12 317 GLY A N 1
ATOM 2304 C CA . GLY A 1 317 ? 8.138 0.670 7.588 1.00 93.12 317 GLY A CA 1
ATOM 2305 C C . GLY A 1 317 ? 7.581 1.198 8.905 1.00 93.12 317 GLY A C 1
ATOM 2306 O O . GLY A 1 317 ? 6.385 1.087 9.157 1.00 93.12 317 GLY A O 1
ATOM 2307 N N . VAL A 1 318 ? 8.437 1.756 9.753 1.00 92.62 318 VAL A N 1
ATOM 2308 C CA . VAL A 1 318 ? 8.050 2.311 11.052 1.00 92.62 318 VAL A CA 1
ATOM 2309 C C . VAL A 1 318 ? 8.589 3.726 11.148 1.00 92.62 318 VAL A C 1
ATOM 2311 O O . VAL A 1 318 ? 9.793 3.945 11.004 1.00 92.62 318 VAL A O 1
ATOM 2314 N N . VAL A 1 319 ? 7.690 4.672 11.397 1.00 88.56 319 VAL A N 1
ATOM 2315 C CA . VAL A 1 319 ? 8.012 6.073 11.649 1.00 88.56 319 VAL A CA 1
ATOM 2316 C C . VAL A 1 319 ? 7.444 6.457 13.009 1.00 88.56 319 VAL A C 1
ATOM 2318 O O . VAL A 1 319 ? 6.230 6.550 13.178 1.00 88.56 319 VAL A O 1
ATOM 2321 N N . GLY A 1 320 ? 8.326 6.655 13.984 1.00 89.38 320 GLY A N 1
ATOM 2322 C CA . GLY A 1 320 ? 7.986 7.212 15.289 1.00 89.38 320 GLY A CA 1
ATOM 2323 C C . GLY A 1 320 ? 8.281 8.700 15.343 1.00 89.38 320 GLY A C 1
ATOM 2324 O O . GLY A 1 320 ? 9.336 9.140 14.886 1.00 89.38 320 GLY A O 1
ATOM 2325 N N . ILE A 1 321 ? 7.338 9.470 15.878 1.00 84.50 321 ILE A N 1
ATOM 2326 C CA . ILE A 1 321 ? 7.456 10.918 16.027 1.00 84.50 321 ILE A CA 1
ATOM 2327 C C . ILE A 1 321 ? 7.410 11.254 17.513 1.00 84.50 321 ILE A C 1
ATOM 2329 O O . ILE A 1 321 ? 6.432 10.955 18.207 1.00 84.50 321 ILE A O 1
ATOM 2333 N N . ARG A 1 322 ? 8.463 11.925 17.982 1.00 86.25 322 ARG A N 1
ATOM 2334 C CA . ARG A 1 322 ? 8.566 12.468 19.334 1.00 86.25 322 ARG A CA 1
ATOM 2335 C C . ARG A 1 322 ? 9.075 13.903 19.282 1.00 86.25 322 ARG A C 1
ATOM 2337 O O . ARG A 1 322 ? 10.232 14.144 18.941 1.00 86.25 322 ARG A O 1
ATOM 2344 N N . VAL A 1 323 ? 8.210 14.840 19.654 1.00 78.81 323 VAL A N 1
ATOM 2345 C CA . VAL A 1 323 ? 8.496 16.272 19.689 1.00 78.81 323 VAL A CA 1
ATOM 2346 C C . VAL A 1 323 ? 8.237 16.802 21.095 1.00 78.81 323 VAL A C 1
ATOM 2348 O O . VAL A 1 323 ? 7.101 16.950 21.526 1.00 78.81 323 VAL A O 1
ATOM 2351 N N . ASN A 1 324 ? 9.309 17.127 21.815 1.00 73.62 324 ASN A N 1
ATOM 2352 C CA . ASN A 1 324 ? 9.217 17.595 23.202 1.00 73.62 324 ASN A CA 1
ATOM 2353 C C . ASN A 1 324 ? 9.163 19.128 23.324 1.00 73.62 324 ASN A C 1
ATOM 2355 O O . ASN A 1 324 ? 8.917 19.646 24.410 1.00 73.62 324 ASN A O 1
ATOM 2359 N N . ASN A 1 325 ? 9.480 19.870 22.257 1.00 73.06 325 ASN A N 1
ATOM 2360 C CA . ASN A 1 325 ? 9.508 21.335 22.267 1.00 73.06 325 ASN A CA 1
ATOM 2361 C C . ASN A 1 325 ? 9.442 21.936 20.852 1.00 73.06 325 ASN A C 1
ATOM 2363 O O . ASN A 1 325 ? 9.646 21.247 19.851 1.00 73.06 325 ASN A O 1
ATOM 2367 N N . ALA A 1 326 ? 9.218 23.253 20.786 1.00 73.81 326 ALA A N 1
ATOM 2368 C CA . ALA A 1 326 ? 9.116 24.017 19.539 1.00 73.81 326 ALA A CA 1
ATOM 2369 C C . ALA A 1 326 ? 10.363 23.903 18.645 1.00 73.81 326 ALA A C 1
ATOM 2371 O O . ALA A 1 326 ? 10.240 23.880 17.424 1.00 73.81 326 ALA A O 1
ATOM 2372 N N . ALA A 1 327 ? 11.558 23.773 19.229 1.00 73.19 327 ALA A N 1
ATOM 2373 C CA . ALA A 1 327 ? 12.784 23.597 18.455 1.00 73.19 327 ALA A CA 1
ATOM 2374 C C . ALA A 1 327 ? 12.820 22.235 17.744 1.00 73.19 327 ALA A C 1
ATOM 2376 O O . ALA A 1 327 ? 13.257 22.161 16.601 1.00 73.19 327 ALA A O 1
ATOM 2377 N N . GLN A 1 328 ? 12.319 21.170 18.376 1.00 72.81 328 GLN A N 1
ATOM 2378 C CA . GLN A 1 328 ? 12.193 19.850 17.752 1.00 72.81 328 GLN A CA 1
ATOM 2379 C C . GLN A 1 328 ? 11.076 19.813 16.705 1.00 72.81 328 GLN A C 1
ATOM 2381 O O . GLN A 1 328 ? 11.256 19.184 15.667 1.00 72.81 328 GLN A O 1
ATOM 2386 N N . ALA A 1 329 ? 9.963 20.524 16.921 1.00 69.12 329 ALA A N 1
ATOM 2387 C CA . ALA A 1 329 ? 8.933 20.694 15.892 1.00 69.12 329 ALA A CA 1
ATOM 2388 C C . ALA A 1 329 ? 9.506 21.397 14.653 1.00 69.12 329 ALA A C 1
ATOM 2390 O O . ALA A 1 329 ? 9.318 20.937 13.527 1.00 69.12 329 ALA A O 1
ATOM 2391 N N . ALA A 1 330 ? 10.263 22.476 14.870 1.00 68.62 330 ALA A N 1
ATOM 2392 C CA . ALA A 1 330 ? 10.962 23.187 13.809 1.00 68.62 330 ALA A CA 1
ATOM 2393 C C . ALA A 1 330 ? 12.025 22.304 13.134 1.00 68.62 330 ALA A C 1
ATOM 2395 O O . ALA A 1 330 ? 12.154 22.342 11.916 1.00 68.62 330 ALA A O 1
ATOM 2396 N N . ASP A 1 331 ? 12.751 21.470 13.885 1.00 72.06 331 ASP A N 1
ATOM 2397 C CA . ASP A 1 331 ? 13.722 20.517 13.329 1.00 72.06 331 ASP A CA 1
ATOM 2398 C C . ASP A 1 331 ? 13.045 19.486 12.415 1.00 72.06 331 ASP A C 1
ATOM 2400 O O . ASP A 1 331 ? 13.530 19.236 11.314 1.00 72.06 331 ASP A O 1
ATOM 2404 N N . VAL A 1 332 ? 11.882 18.956 12.812 1.00 69.44 332 VAL A N 1
ATOM 2405 C CA . VAL A 1 332 ? 11.058 18.079 11.961 1.00 69.44 332 VAL A CA 1
ATOM 2406 C C . VAL A 1 332 ? 10.588 18.815 10.705 1.00 69.44 332 VAL A C 1
ATOM 2408 O O . VAL A 1 332 ? 10.689 18.261 9.615 1.00 69.44 332 VAL A O 1
ATOM 2411 N N . ALA A 1 333 ? 10.150 20.071 10.812 1.00 66.88 333 ALA A N 1
ATOM 2412 C CA . ALA A 1 333 ? 9.719 20.857 9.654 1.00 66.88 333 ALA A CA 1
ATOM 2413 C C . ALA A 1 333 ? 10.874 21.210 8.691 1.00 66.88 333 ALA A C 1
ATOM 2415 O O . ALA A 1 333 ? 10.687 21.216 7.477 1.00 66.88 333 ALA A O 1
ATOM 2416 N N . LEU A 1 334 ? 12.072 21.491 9.217 1.00 65.50 334 LEU A N 1
ATOM 2417 C CA . LEU A 1 334 ? 13.225 21.961 8.439 1.00 65.50 334 LEU A CA 1
ATOM 2418 C C . LEU A 1 334 ? 14.096 20.825 7.894 1.00 65.50 334 LEU A C 1
ATOM 2420 O O . LEU A 1 334 ? 14.601 20.907 6.775 1.00 65.50 334 LEU A O 1
ATOM 2424 N N . ARG A 1 335 ? 14.330 19.781 8.696 1.00 64.81 335 ARG A N 1
ATOM 2425 C CA . ARG A 1 335 ? 15.222 18.656 8.363 1.00 64.81 335 ARG A CA 1
ATOM 2426 C C . ARG A 1 335 ? 14.467 17.390 7.969 1.00 64.81 335 ARG A C 1
ATOM 2428 O O . ARG A 1 335 ? 15.103 16.446 7.484 1.00 64.81 335 ARG A O 1
ATOM 2435 N N . GLY A 1 336 ? 13.146 17.366 8.166 1.00 66.44 336 GLY A N 1
ATOM 2436 C CA . GLY A 1 336 ? 12.271 16.252 7.818 1.00 66.44 336 GLY A CA 1
ATOM 2437 C C . GLY A 1 336 ? 12.769 14.939 8.407 1.00 66.44 336 GLY A C 1
ATOM 2438 O O . GLY A 1 336 ? 13.096 14.826 9.582 1.00 66.44 336 GLY A O 1
ATOM 2439 N N . ALA A 1 337 ? 12.923 13.971 7.519 1.00 62.78 337 ALA A N 1
ATOM 2440 C CA . ALA A 1 337 ? 13.636 12.708 7.656 1.00 62.78 337 ALA A CA 1
ATOM 2441 C C . ALA A 1 337 ? 14.831 12.609 8.613 1.00 62.78 337 ALA A C 1
ATOM 2443 O O . ALA A 1 337 ? 15.099 11.543 9.162 1.00 62.78 337 ALA A O 1
ATOM 2444 N N . ARG A 1 338 ? 15.631 13.677 8.693 1.00 64.19 338 ARG A N 1
ATOM 2445 C CA . ARG A 1 338 ? 16.894 13.714 9.444 1.00 64.19 338 ARG A CA 1
ATOM 2446 C C . ARG A 1 338 ? 16.735 14.346 10.822 1.00 64.19 338 ARG A C 1
ATOM 2448 O O . ARG A 1 338 ? 17.736 14.529 11.513 1.00 64.19 338 ARG A O 1
ATOM 2455 N N . ALA A 1 339 ? 15.518 14.735 11.183 1.00 70.50 339 ALA A N 1
ATOM 2456 C CA . ALA A 1 339 ? 15.237 15.346 12.464 1.00 70.50 339 ALA A CA 1
ATOM 2457 C C . ALA A 1 339 ? 15.473 14.352 13.601 1.00 70.50 339 ALA A C 1
ATOM 2459 O O . ALA A 1 339 ? 15.126 13.175 13.501 1.00 70.50 339 ALA A O 1
ATOM 2460 N N . ALA A 1 340 ? 16.030 14.834 14.710 1.00 73.12 340 ALA A N 1
ATOM 2461 C CA . ALA A 1 340 ? 16.362 13.975 15.850 1.00 73.12 340 ALA A CA 1
ATOM 2462 C C . ALA A 1 340 ? 15.116 13.377 16.537 1.00 73.12 340 ALA A C 1
ATOM 2464 O O . ALA A 1 340 ? 15.214 12.356 17.216 1.00 73.12 340 ALA A O 1
ATOM 2465 N N . GLY A 1 341 ? 13.954 14.017 16.363 1.00 76.88 341 GLY A N 1
ATOM 2466 C CA . GLY A 1 341 ? 12.657 13.558 16.870 1.00 76.88 341 GLY A CA 1
ATOM 2467 C C . GLY A 1 341 ? 11.941 12.542 15.974 1.00 76.88 341 GLY A C 1
ATOM 2468 O O . GLY A 1 341 ? 10.829 12.132 16.305 1.00 76.88 341 GLY A O 1
ATOM 2469 N N . LEU A 1 342 ? 12.543 12.153 14.844 1.00 80.00 342 LEU A N 1
ATOM 2470 C CA . LEU A 1 342 ? 11.969 11.210 13.892 1.00 80.00 342 LEU A CA 1
ATOM 2471 C C . LEU A 1 342 ? 12.753 9.894 13.905 1.00 80.00 342 LEU A C 1
ATOM 2473 O O . LEU A 1 342 ? 13.935 9.840 13.566 1.00 80.00 342 LEU A O 1
ATOM 2477 N N . HIS A 1 343 ? 12.079 8.812 14.270 1.00 86.12 343 HIS A N 1
ATOM 2478 C CA . HIS A 1 343 ? 12.642 7.470 14.285 1.00 86.12 343 HIS A CA 1
ATOM 2479 C C . HIS A 1 343 ? 12.150 6.702 13.063 1.00 86.12 343 HIS A C 1
ATOM 2481 O O . HIS A 1 343 ? 10.992 6.299 13.024 1.00 86.12 343 HIS A O 1
ATOM 2487 N N . ILE A 1 344 ? 13.023 6.491 12.075 1.00 86.12 344 ILE A N 1
ATOM 2488 C CA . ILE A 1 344 ? 12.703 5.731 10.860 1.00 86.12 344 ILE A CA 1
ATOM 2489 C C . ILE A 1 344 ? 13.444 4.401 10.896 1.00 86.12 344 ILE A C 1
ATOM 2491 O O . ILE A 1 344 ? 14.675 4.367 10.899 1.00 86.12 344 ILE A O 1
ATOM 2495 N N . LEU A 1 345 ? 12.696 3.305 10.903 1.00 90.75 345 LEU A N 1
ATOM 2496 C CA . LEU A 1 345 ? 13.245 1.953 10.889 1.00 90.75 345 LEU A CA 1
ATOM 2497 C C . LEU A 1 345 ? 12.316 0.993 10.144 1.00 90.75 345 LEU A C 1
ATOM 2499 O O . LEU A 1 345 ? 11.224 1.357 9.712 1.00 90.75 345 LEU A O 1
ATOM 2503 N N . THR A 1 346 ? 12.756 -0.251 9.990 1.00 93.81 346 THR A N 1
ATOM 2504 C CA . THR A 1 346 ? 11.933 -1.340 9.452 1.00 93.81 346 THR A CA 1
ATOM 2505 C C . THR A 1 346 ? 11.818 -2.467 10.463 1.00 93.81 346 THR A C 1
ATOM 2507 O O . THR A 1 346 ? 12.785 -2.744 11.169 1.00 93.81 346 THR A O 1
ATOM 2510 N N . SER A 1 347 ? 10.674 -3.144 10.496 1.00 96.38 347 SER A N 1
ATOM 2511 C CA . SER A 1 347 ? 10.428 -4.282 11.391 1.00 96.38 347 SER A CA 1
ATOM 2512 C C . SER A 1 347 ? 9.463 -5.270 10.746 1.00 96.38 347 SER A C 1
ATOM 2514 O O . SER A 1 347 ? 8.617 -4.863 9.955 1.00 96.38 347 SER A O 1
ATOM 2516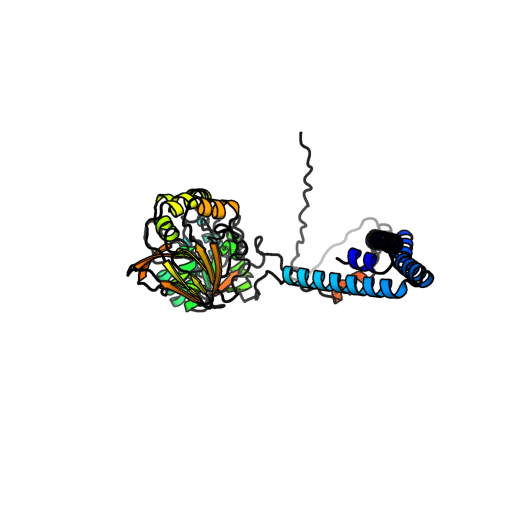 N N . ARG A 1 348 ? 9.534 -6.562 11.061 1.00 96.88 348 ARG A N 1
ATOM 2517 C CA . ARG A 1 348 ? 8.513 -7.538 10.633 1.00 96.88 348 ARG A CA 1
ATOM 2518 C C . ARG A 1 348 ? 7.280 -7.498 11.520 1.00 96.88 348 ARG A C 1
ATOM 2520 O O . ARG A 1 348 ? 6.171 -7.736 11.039 1.00 96.88 348 ARG A O 1
ATOM 2527 N N . GLN A 1 349 ? 7.482 -7.182 12.794 1.00 97.25 349 GLN A N 1
ATOM 2528 C CA . GLN A 1 349 ? 6.425 -7.034 13.778 1.00 97.25 349 GLN A CA 1
ATOM 2529 C C . GLN A 1 349 ? 6.638 -5.763 14.599 1.00 97.25 349 GLN A C 1
ATOM 2531 O O . GLN A 1 349 ? 7.767 -5.374 14.895 1.00 97.25 349 GLN A O 1
ATOM 2536 N N . VAL A 1 350 ? 5.548 -5.096 14.958 1.00 98.00 350 VAL A N 1
ATOM 2537 C CA . VAL A 1 350 ? 5.554 -3.952 15.869 1.00 98.00 350 VAL A CA 1
ATOM 2538 C C . VAL A 1 350 ? 4.430 -4.142 16.871 1.00 98.00 350 VAL A C 1
ATOM 2540 O O . VAL A 1 350 ? 3.281 -4.314 16.477 1.00 98.00 350 VAL A O 1
ATOM 2543 N N . VAL A 1 351 ? 4.743 -4.114 18.161 1.00 98.00 351 VAL A N 1
ATOM 2544 C CA . VAL A 1 351 ? 3.743 -4.170 19.232 1.00 98.00 351 VAL A CA 1
ATOM 2545 C C . VAL A 1 351 ? 3.622 -2.781 19.834 1.00 98.00 351 VAL A C 1
ATOM 2547 O O . VAL A 1 351 ? 4.575 -2.287 20.434 1.00 98.00 351 VAL A O 1
ATOM 2550 N N . VAL A 1 352 ? 2.466 -2.151 19.644 1.00 97.12 352 VAL A N 1
ATOM 2551 C CA . VAL A 1 352 ? 2.160 -0.803 20.126 1.00 97.12 352 VAL A CA 1
ATOM 2552 C C . VAL A 1 352 ? 1.443 -0.899 21.469 1.00 97.12 352 VAL A C 1
ATOM 2554 O O . VAL A 1 352 ? 0.350 -1.460 21.571 1.00 97.12 352 VAL A O 1
ATOM 2557 N N . GLY A 1 353 ? 2.072 -0.357 22.505 1.00 95.38 353 GLY A N 1
ATOM 2558 C CA . GLY A 1 353 ? 1.534 -0.217 23.849 1.00 95.38 353 GLY A CA 1
ATOM 2559 C C . GLY A 1 353 ? 1.080 1.213 24.133 1.00 95.38 353 GLY A C 1
ATOM 2560 O O . GLY A 1 353 ? 1.592 2.180 23.571 1.00 95.38 353 GLY A O 1
ATOM 2561 N N . SER A 1 354 ? 0.112 1.337 25.033 1.00 93.06 354 SER A N 1
ATOM 2562 C CA . SER A 1 354 ? -0.312 2.604 25.621 1.00 93.06 354 SER A CA 1
ATOM 2563 C C . SER A 1 354 ? -0.830 2.341 27.031 1.00 93.06 354 SER A C 1
ATOM 2565 O O . SER A 1 354 ? -1.221 1.217 27.342 1.00 93.06 354 SER A O 1
ATOM 2567 N N . ALA A 1 355 ? -0.854 3.372 27.875 1.00 91.31 355 ALA A N 1
ATOM 2568 C CA . ALA A 1 355 ? -1.459 3.286 29.204 1.00 91.31 355 ALA A CA 1
ATOM 2569 C C . ALA A 1 355 ? -2.992 3.128 29.148 1.00 91.31 355 ALA A C 1
ATOM 2571 O O . ALA A 1 355 ? -3.591 2.628 30.096 1.00 91.31 355 ALA A O 1
ATOM 2572 N N . ALA A 1 356 ? -3.629 3.549 28.051 1.00 89.81 356 ALA A N 1
ATOM 2573 C CA . ALA A 1 356 ? -5.058 3.352 27.832 1.00 89.81 356 ALA A CA 1
ATOM 2574 C C . ALA A 1 356 ? -5.367 1.904 27.411 1.00 89.81 356 ALA A C 1
ATOM 2576 O O . ALA A 1 356 ? -4.641 1.328 26.602 1.00 89.81 356 ALA A O 1
ATOM 2577 N N . GLU A 1 357 ? -6.487 1.343 27.886 1.00 92.25 357 GLU A N 1
ATOM 2578 C CA . GLU A 1 357 ? -6.952 -0.011 27.516 1.00 92.25 357 GLU A CA 1
ATOM 2579 C C . GLU A 1 357 ? -7.326 -0.139 26.033 1.00 92.25 357 GLU A C 1
ATOM 2581 O O . GLU A 1 357 ? -7.291 -1.224 25.451 1.00 92.25 357 GLU A O 1
ATOM 2586 N N . ARG A 1 358 ? -7.725 0.974 25.410 1.00 93.38 358 ARG A N 1
ATOM 2587 C CA . ARG A 1 358 ? -8.076 1.052 23.994 1.00 93.38 358 ARG A CA 1
ATOM 2588 C C . ARG A 1 358 ? -7.503 2.322 23.396 1.00 93.38 358 ARG A C 1
ATOM 2590 O O . ARG A 1 358 ? -7.526 3.368 24.038 1.00 93.38 358 ARG A O 1
ATOM 2597 N N . ILE A 1 359 ? -7.044 2.234 22.154 1.00 91.56 359 ILE A N 1
ATOM 2598 C CA . ILE A 1 359 ? -6.468 3.367 21.427 1.00 91.56 359 ILE A CA 1
ATOM 2599 C C . ILE A 1 359 ? -7.111 3.535 20.055 1.00 91.56 359 ILE A C 1
ATOM 2601 O O . ILE A 1 359 ? -7.551 2.565 19.430 1.00 91.56 359 ILE A O 1
ATOM 2605 N N . ALA A 1 360 ? -7.157 4.783 19.592 1.00 90.00 360 ALA A N 1
ATOM 2606 C CA . ALA A 1 360 ? -7.543 5.115 18.230 1.00 90.00 360 ALA A CA 1
ATOM 2607 C C . ALA A 1 360 ? -6.449 4.675 17.249 1.00 90.00 360 ALA A C 1
ATOM 2609 O O . ALA A 1 360 ? -5.262 4.940 17.455 1.00 90.00 360 ALA A O 1
ATOM 2610 N N . VAL A 1 361 ? -6.865 4.018 16.169 1.00 91.75 361 VAL A N 1
ATOM 2611 C CA . VAL A 1 361 ? -5.994 3.559 15.087 1.00 91.75 361 VAL A CA 1
ATOM 2612 C C . VAL A 1 361 ? -6.631 3.961 13.767 1.00 91.75 361 VAL A C 1
ATOM 2614 O O . VAL A 1 361 ? -7.808 3.694 13.548 1.00 91.75 361 VAL A O 1
ATOM 2617 N N . ALA A 1 362 ? -5.873 4.604 12.885 1.00 89.00 362 ALA A N 1
ATOM 2618 C CA . ALA A 1 362 ? -6.319 4.890 11.526 1.00 89.00 362 ALA A CA 1
ATOM 2619 C C . ALA A 1 362 ? -5.687 3.878 10.567 1.00 89.00 362 ALA A C 1
ATOM 2621 O O . ALA A 1 362 ? -4.470 3.877 10.400 1.00 89.00 362 ALA A O 1
ATOM 2622 N N . VAL A 1 363 ? -6.496 3.021 9.949 1.00 90.25 363 VAL A N 1
ATOM 2623 C CA . VAL A 1 363 ? -6.059 1.937 9.060 1.00 90.25 363 VAL A CA 1
ATOM 2624 C C . VAL A 1 363 ? -6.468 2.274 7.635 1.00 90.25 363 VAL A C 1
ATOM 2626 O O . VAL A 1 363 ? -7.652 2.358 7.333 1.00 90.25 363 VAL A O 1
ATOM 2629 N N . ASP A 1 364 ? -5.495 2.554 6.767 1.00 87.19 364 ASP A N 1
ATOM 2630 C CA . ASP A 1 364 ? -5.719 3.000 5.380 1.00 87.19 364 ASP A CA 1
ATOM 2631 C C . ASP A 1 364 ? -6.691 4.190 5.236 1.00 87.19 364 ASP A C 1
ATOM 2633 O O . ASP A 1 364 ? -7.309 4.402 4.191 1.00 87.19 364 ASP A O 1
ATOM 2637 N N . GLY A 1 365 ? -6.771 5.019 6.282 1.00 76.31 365 GLY A N 1
ATOM 2638 C CA . GLY A 1 365 ? -7.650 6.186 6.364 1.00 76.31 365 GLY A CA 1
ATOM 2639 C C . GLY A 1 365 ? -8.981 5.942 7.079 1.00 76.31 365 GLY A C 1
ATOM 2640 O O . GLY A 1 365 ? -9.685 6.914 7.335 1.00 76.31 365 GLY A O 1
ATOM 2641 N N . GLU A 1 366 ? -9.300 4.701 7.445 1.00 81.56 366 GLU A N 1
ATOM 2642 C CA . GLU A 1 366 ? -10.486 4.356 8.231 1.00 81.56 366 GLU A CA 1
ATOM 2643 C C . GLU A 1 366 ? -10.182 4.353 9.730 1.00 81.56 366 GLU A C 1
ATOM 2645 O O . GLU A 1 366 ? -9.147 3.861 10.180 1.00 81.56 366 GLU A O 1
ATOM 2650 N N . ALA A 1 367 ? -11.092 4.915 10.518 1.00 84.12 367 ALA A N 1
ATOM 2651 C CA . ALA A 1 367 ? -10.936 5.061 11.957 1.00 84.12 367 ALA A CA 1
ATOM 2652 C C . ALA A 1 367 ? -11.429 3.815 12.705 1.00 84.12 367 ALA A C 1
ATOM 2654 O O . ALA A 1 367 ? -12.602 3.460 12.626 1.00 84.12 367 ALA A O 1
ATOM 2655 N N . LEU A 1 368 ? -10.548 3.196 13.487 1.00 88.81 368 LEU A N 1
ATOM 2656 C CA . LEU A 1 368 ? -10.841 2.067 14.364 1.00 88.81 368 LEU A CA 1
ATOM 2657 C C . LEU A 1 368 ? -10.441 2.390 15.807 1.00 88.81 368 LEU A C 1
ATOM 2659 O O . LEU A 1 368 ? -9.631 3.276 16.086 1.00 88.81 368 LEU A O 1
ATOM 2663 N N . THR A 1 369 ? -10.989 1.626 16.746 1.00 92.12 369 THR A N 1
ATOM 2664 C CA . THR A 1 369 ? -10.552 1.635 18.143 1.00 92.12 369 THR A CA 1
ATOM 2665 C C . THR A 1 369 ? -10.209 0.214 18.547 1.00 92.12 369 THR A C 1
ATOM 2667 O O . THR A 1 369 ? -11.098 -0.638 18.599 1.00 92.12 369 THR A O 1
ATOM 2670 N N . LEU A 1 370 ? -8.939 -0.041 18.855 1.00 94.81 370 LEU A N 1
ATOM 2671 C CA . LEU A 1 370 ? -8.418 -1.381 19.133 1.00 94.81 370 LEU A CA 1
ATOM 2672 C C . LEU A 1 370 ? -7.959 -1.507 20.595 1.00 94.81 370 LEU A C 1
ATOM 2674 O O . LEU A 1 370 ? -7.490 -0.518 21.165 1.00 94.81 370 LEU A O 1
ATOM 2678 N N . PRO A 1 371 ? -8.107 -2.692 21.218 1.00 95.94 371 PRO A N 1
ATOM 2679 C CA . PRO A 1 371 ? -7.579 -2.949 22.554 1.00 95.94 371 PRO A CA 1
ATOM 2680 C C . PRO A 1 371 ? -6.046 -2.974 22.545 1.00 95.94 371 PRO A C 1
ATOM 2682 O O . PRO A 1 371 ? -5.435 -3.442 21.582 1.00 95.94 371 PRO A O 1
ATOM 2685 N N . THR A 1 372 ? -5.425 -2.486 23.616 1.00 94.25 372 THR A N 1
ATOM 2686 C CA . THR A 1 372 ? -3.969 -2.520 23.788 1.00 94.25 372 THR A CA 1
ATOM 2687 C C . THR A 1 372 ? -3.508 -3.817 24.474 1.00 94.25 372 THR A C 1
ATOM 2689 O O . THR A 1 372 ? -4.233 -4.369 25.302 1.00 94.25 372 THR A O 1
ATOM 2692 N N . PRO A 1 373 ? -2.302 -4.328 24.152 1.00 96.00 373 PRO A N 1
ATOM 2693 C CA . PRO A 1 373 ? -1.394 -3.849 23.109 1.00 96.00 373 PRO A CA 1
ATOM 2694 C C . PRO A 1 373 ? -1.878 -4.210 21.693 1.00 96.00 373 PRO A C 1
ATOM 2696 O O . PRO A 1 373 ? -2.380 -5.306 21.448 1.00 96.00 373 PRO A O 1
ATOM 2699 N N . VAL A 1 374 ? -1.669 -3.305 20.733 1.00 97.69 374 VAL A N 1
ATOM 2700 C CA . VAL A 1 374 ? -2.015 -3.533 19.323 1.00 97.69 374 VAL A CA 1
ATOM 2701 C C . VAL A 1 374 ? -0.807 -4.115 18.596 1.00 97.69 374 VAL A C 1
ATOM 2703 O O . VAL A 1 374 ? 0.260 -3.509 18.559 1.00 97.69 374 VAL A O 1
ATOM 2706 N N . THR A 1 375 ? -0.966 -5.293 17.994 1.00 97.75 375 THR A N 1
ATOM 2707 C CA . THR A 1 375 ? 0.099 -5.925 17.204 1.00 97.75 375 THR A CA 1
ATOM 2708 C C . THR A 1 375 ? -0.067 -5.606 15.725 1.00 97.75 375 THR A C 1
ATOM 2710 O O . THR A 1 375 ? -1.116 -5.887 15.141 1.00 97.75 375 THR A O 1
ATOM 2713 N N . CYS A 1 376 ? 0.997 -5.086 15.120 1.00 98.25 376 CYS A N 1
ATOM 2714 C CA . CYS A 1 376 ? 1.159 -4.938 13.684 1.00 98.25 376 CYS A CA 1
ATOM 2715 C C . CYS A 1 376 ? 2.153 -5.974 13.152 1.00 98.25 376 CYS A C 1
ATOM 2717 O O . CYS A 1 376 ? 3.219 -6.168 13.735 1.00 98.25 376 CYS A O 1
ATOM 2719 N N . SER A 1 377 ? 1.839 -6.626 12.037 1.00 97.62 377 SER A N 1
ATOM 2720 C CA . SER A 1 377 ? 2.730 -7.592 11.382 1.00 97.62 377 SER A CA 1
ATOM 2721 C C . SER A 1 377 ? 2.609 -7.528 9.863 1.00 97.62 377 SER A C 1
ATOM 2723 O O . SER A 1 377 ? 1.619 -7.030 9.332 1.00 97.62 377 SER A O 1
ATOM 2725 N N . VAL A 1 378 ? 3.626 -8.017 9.156 1.00 97.69 378 VAL A N 1
ATOM 2726 C CA . VAL A 1 378 ? 3.595 -8.180 7.697 1.00 97.69 378 VAL A CA 1
ATOM 2727 C C . VAL A 1 378 ? 3.339 -9.639 7.326 1.00 97.69 378 VAL A C 1
ATOM 2729 O O . VAL A 1 378 ? 3.907 -10.550 7.927 1.00 97.69 378 VAL A O 1
ATOM 2732 N N . ARG A 1 379 ? 2.514 -9.865 6.302 1.00 97.25 379 ARG A N 1
ATOM 2733 C CA . ARG A 1 379 ? 2.301 -11.161 5.648 1.00 97.25 379 ARG A CA 1
ATOM 2734 C C . ARG A 1 379 ? 2.981 -11.131 4.271 1.00 97.25 379 ARG A C 1
ATOM 2736 O O . ARG A 1 379 ? 2.397 -10.579 3.333 1.00 97.25 379 ARG A O 1
ATOM 2743 N N . PRO A 1 380 ? 4.209 -11.669 4.127 1.00 97.25 380 PRO A N 1
ATOM 2744 C CA . PRO A 1 380 ? 4.972 -11.530 2.891 1.00 97.25 380 PRO A CA 1
ATOM 2745 C C . PRO A 1 380 ? 4.309 -12.222 1.697 1.00 97.25 380 PRO A C 1
ATOM 2747 O O . PRO A 1 380 ? 3.913 -13.382 1.802 1.00 97.25 380 PRO A O 1
ATOM 2750 N N . GLY A 1 381 ? 4.198 -11.527 0.562 1.00 95.88 381 GLY A N 1
ATOM 2751 C CA . GLY A 1 381 ? 3.630 -12.060 -0.684 1.00 95.88 381 GLY A CA 1
ATOM 2752 C C . GLY A 1 381 ? 2.191 -12.588 -0.582 1.00 95.88 381 GLY A C 1
ATOM 2753 O O . GLY A 1 381 ? 1.777 -13.392 -1.422 1.00 95.88 381 GLY A O 1
ATOM 2754 N N . ALA A 1 382 ? 1.444 -12.182 0.448 1.00 97.00 382 ALA A N 1
ATOM 2755 C CA . ALA A 1 382 ? 0.126 -12.726 0.760 1.00 97.00 382 ALA A CA 1
ATOM 2756 C C . ALA A 1 382 ? -0.952 -12.356 -0.263 1.00 97.00 382 ALA A C 1
ATOM 2758 O O . ALA A 1 382 ? -1.935 -13.079 -0.391 1.00 97.00 382 ALA A O 1
ATOM 2759 N N . LEU A 1 383 ? -0.775 -11.257 -0.995 1.00 97.94 383 LEU A N 1
ATOM 2760 C CA . LEU A 1 383 ? -1.759 -10.766 -1.949 1.00 97.94 383 LEU A CA 1
ATOM 2761 C C . LEU A 1 383 ? -1.220 -10.883 -3.378 1.00 97.94 383 LEU A C 1
ATOM 2763 O O . LEU A 1 383 ? -0.129 -10.412 -3.709 1.00 97.94 383 LEU A O 1
ATOM 2767 N N . ARG A 1 384 ? -2.003 -11.522 -4.247 1.00 97.75 384 ARG A N 1
ATOM 2768 C CA . ARG A 1 384 ? -1.775 -11.535 -5.696 1.00 97.75 384 ARG A CA 1
ATOM 2769 C C . ARG A 1 384 ? -2.425 -10.293 -6.269 1.00 97.75 384 ARG A C 1
ATOM 2771 O O . ARG A 1 384 ? -3.638 -10.184 -6.212 1.00 97.75 384 ARG A O 1
ATOM 2778 N N . VAL A 1 385 ? -1.657 -9.373 -6.834 1.00 97.94 385 VAL A N 1
ATOM 2779 C CA . VAL A 1 385 ? -2.207 -8.172 -7.470 1.00 97.94 385 VAL A CA 1
ATOM 2780 C C . VAL A 1 385 ? -2.057 -8.291 -8.969 1.00 97.94 385 VAL A C 1
ATOM 2782 O O . VAL A 1 385 ? -0.939 -8.384 -9.475 1.00 97.94 385 VAL A O 1
ATOM 2785 N N . ARG A 1 386 ? -3.177 -8.278 -9.684 1.00 97.75 386 ARG A N 1
ATOM 2786 C CA . ARG A 1 386 ? -3.203 -8.241 -11.139 1.00 97.75 386 ARG A CA 1
ATOM 2787 C C . ARG A 1 386 ? -3.172 -6.789 -11.601 1.00 97.75 386 ARG A C 1
ATOM 2789 O O . ARG A 1 386 ? -3.992 -5.981 -11.179 1.00 97.75 386 ARG A O 1
ATOM 2796 N N . VAL A 1 387 ? -2.219 -6.462 -12.463 1.00 96.44 387 VAL A N 1
ATOM 2797 C CA . VAL A 1 387 ? -1.996 -5.110 -12.987 1.00 96.44 387 VAL A CA 1
ATOM 2798 C C . VAL A 1 387 ? -1.890 -5.138 -14.514 1.00 96.44 387 VAL A C 1
ATOM 2800 O O . VAL A 1 387 ? -1.496 -6.166 -15.071 1.00 96.44 387 VAL A O 1
ATOM 2803 N N . PRO A 1 388 ? -2.214 -4.041 -15.223 1.00 94.94 388 PRO A N 1
ATOM 2804 C CA . PRO A 1 388 ? -1.949 -3.959 -16.655 1.00 94.94 388 PRO A CA 1
ATOM 2805 C C . PRO A 1 388 ? -0.436 -3.983 -16.914 1.00 94.94 388 PRO A C 1
ATOM 2807 O O . PRO A 1 388 ? 0.360 -3.585 -16.059 1.00 94.94 388 PRO A O 1
ATOM 2810 N N . ARG A 1 389 ? -0.020 -4.430 -18.102 1.00 90.44 389 ARG A N 1
ATOM 2811 C CA . ARG A 1 389 ? 1.408 -4.476 -18.483 1.00 90.44 389 ARG A CA 1
ATOM 2812 C C . ARG A 1 389 ? 2.021 -3.087 -18.580 1.00 90.44 389 ARG A C 1
ATOM 2814 O O . ARG A 1 389 ? 3.138 -2.847 -18.123 1.00 90.44 389 ARG A O 1
ATOM 2821 N N . LEU A 1 390 ? 1.272 -2.164 -19.174 1.00 89.19 390 LEU A N 1
ATOM 2822 C CA . LEU A 1 390 ? 1.654 -0.766 -19.315 1.00 89.19 390 LEU A CA 1
ATOM 2823 C C . LEU A 1 390 ? 1.195 0.013 -18.085 1.00 89.19 390 LEU A C 1
ATOM 2825 O O . LEU A 1 390 ? 0.008 0.251 -17.882 1.00 89.19 390 LEU A O 1
ATOM 2829 N N . ARG A 1 391 ? 2.168 0.416 -17.267 1.00 90.50 391 ARG A N 1
ATOM 2830 C CA . ARG A 1 391 ? 1.965 1.174 -16.029 1.00 90.50 391 ARG A CA 1
ATOM 2831 C C . ARG A 1 391 ? 2.790 2.455 -16.096 1.00 90.50 391 ARG A C 1
ATOM 2833 O O . ARG A 1 391 ? 3.990 2.393 -15.828 1.00 90.50 391 ARG A O 1
ATOM 2840 N N . PRO A 1 392 ? 2.195 3.600 -16.475 1.00 86.19 392 PRO A N 1
ATOM 2841 C CA . PRO A 1 392 ? 2.936 4.848 -16.675 1.00 86.19 392 PRO A CA 1
ATOM 2842 C C . PRO A 1 392 ? 3.717 5.309 -15.439 1.00 86.19 392 PRO A C 1
ATOM 2844 O O . PRO A 1 392 ? 4.758 5.947 -15.567 1.00 86.19 392 PRO A O 1
ATOM 2847 N N . GLY A 1 393 ? 3.229 4.977 -14.239 1.00 82.88 393 GLY A N 1
ATOM 2848 C CA . GLY A 1 393 ? 3.877 5.318 -12.976 1.00 82.88 393 GLY A CA 1
ATOM 2849 C C . GLY A 1 393 ? 4.875 4.278 -12.463 1.00 82.88 393 GLY A C 1
ATOM 2850 O O . GLY A 1 393 ? 5.494 4.525 -11.428 1.00 82.88 393 GLY A O 1
ATOM 2851 N N . ALA A 1 394 ? 5.023 3.121 -13.120 1.00 81.19 394 ALA A N 1
ATOM 2852 C CA . ALA A 1 394 ? 5.952 2.090 -12.669 1.00 81.19 394 ALA A CA 1
ATOM 2853 C C . ALA A 1 394 ? 7.403 2.488 -12.999 1.00 81.19 394 ALA A C 1
ATOM 2855 O O . ALA A 1 394 ? 7.671 2.980 -14.098 1.00 81.19 394 ALA A O 1
ATOM 2856 N N . PRO A 1 395 ? 8.366 2.267 -12.083 1.00 67.50 395 PRO A N 1
ATOM 2857 C CA . PRO A 1 395 ? 9.763 2.557 -12.367 1.00 67.50 395 PRO A CA 1
ATOM 2858 C C . PRO A 1 395 ? 10.240 1.716 -13.564 1.00 67.50 395 PRO A C 1
ATOM 2860 O O . PRO A 1 395 ? 9.928 0.522 -13.629 1.00 67.50 395 PRO A O 1
ATOM 2863 N N . PRO A 1 396 ? 11.005 2.300 -14.506 1.00 57.81 396 PRO A N 1
ATOM 2864 C CA . PRO A 1 396 ? 11.467 1.581 -15.684 1.00 57.81 396 PRO A CA 1
ATOM 2865 C C . PRO A 1 396 ? 12.320 0.386 -15.257 1.00 57.81 396 PRO A C 1
ATOM 2867 O O . PRO A 1 396 ? 13.391 0.530 -14.662 1.00 57.81 396 PRO A O 1
ATOM 2870 N N . VAL A 1 397 ? 11.842 -0.818 -15.565 1.00 54.91 397 VAL A N 1
ATOM 2871 C CA . VAL A 1 397 ? 12.646 -2.030 -15.439 1.00 54.91 397 VAL A CA 1
ATOM 2872 C C . VAL A 1 397 ? 13.581 -2.034 -16.637 1.00 54.91 397 VAL A C 1
ATOM 2874 O O . VAL A 1 397 ? 13.139 -2.238 -17.765 1.00 54.91 397 VAL A O 1
ATOM 2877 N N . ALA A 1 398 ? 14.869 -1.755 -16.414 1.00 47.88 398 ALA A N 1
ATOM 2878 C CA . ALA A 1 398 ? 15.854 -1.889 -17.478 1.00 47.88 398 ALA A CA 1
ATOM 2879 C C . ALA A 1 398 ? 15.754 -3.322 -18.033 1.00 47.88 398 ALA A C 1
ATOM 2881 O O . ALA A 1 398 ? 15.840 -4.267 -17.236 1.00 47.88 398 ALA A O 1
ATOM 2882 N N . PRO A 1 399 ? 15.545 -3.508 -19.351 1.00 49.88 399 PRO A N 1
ATOM 2883 C CA . PRO A 1 399 ? 15.529 -4.843 -19.921 1.00 49.88 399 PRO A CA 1
ATOM 2884 C C . PRO A 1 399 ? 16.848 -5.540 -19.560 1.00 49.88 399 PRO A C 1
ATOM 2886 O O . PRO A 1 399 ? 17.888 -4.871 -19.469 1.00 49.88 399 PRO A O 1
ATOM 2889 N N . PRO A 1 400 ? 16.836 -6.860 -19.304 1.00 51.22 400 PRO A N 1
ATOM 2890 C CA . PRO A 1 400 ? 18.075 -7.583 -19.062 1.00 51.22 400 PRO A CA 1
ATOM 2891 C C . PRO A 1 400 ? 19.023 -7.302 -20.230 1.00 51.22 400 PRO A C 1
ATOM 2893 O O . PRO A 1 400 ? 18.639 -7.470 -21.385 1.00 51.22 400 PRO A O 1
ATOM 2896 N N . MET A 1 401 ? 20.239 -6.822 -19.939 1.00 51.59 401 MET A N 1
ATOM 2897 C CA . MET A 1 401 ? 21.233 -6.551 -20.979 1.00 51.59 401 MET A CA 1
ATOM 2898 C C . MET A 1 401 ? 21.532 -7.852 -21.724 1.00 51.59 401 MET A C 1
ATOM 2900 O O . MET A 1 401 ? 22.245 -8.720 -21.217 1.00 51.59 401 MET A O 1
ATOM 2904 N N . GLN A 1 402 ? 20.986 -7.982 -22.930 1.00 63.19 402 GLN A N 1
ATOM 2905 C CA . GLN A 1 402 ? 21.292 -9.084 -23.822 1.00 63.19 402 GLN A CA 1
ATOM 2906 C C . GLN A 1 402 ? 22.621 -8.778 -24.508 1.00 63.19 402 GLN A C 1
ATOM 2908 O O . GLN A 1 402 ? 22.688 -8.064 -25.507 1.00 63.19 402 GLN A O 1
ATOM 2913 N N . TRP A 1 403 ? 23.713 -9.298 -23.947 1.00 52.19 403 TRP A N 1
ATOM 2914 C CA . TRP A 1 403 ? 25.055 -9.117 -24.509 1.00 52.19 403 TRP A CA 1
ATOM 2915 C C . TRP A 1 403 ? 25.150 -9.589 -25.963 1.00 52.19 403 TRP A C 1
ATOM 2917 O O . TRP A 1 403 ? 25.900 -9.007 -26.738 1.00 52.19 403 TRP A O 1
ATOM 2927 N N . SER A 1 404 ? 24.346 -10.580 -26.355 1.00 56.53 404 SER A N 1
ATOM 2928 C CA . SER A 1 404 ? 24.189 -11.028 -27.741 1.00 56.53 404 SER A CA 1
ATOM 2929 C C . SER A 1 404 ? 23.685 -9.923 -28.675 1.00 56.53 404 SER A C 1
ATOM 2931 O O . SER A 1 404 ? 24.213 -9.781 -29.774 1.00 56.53 404 SER A O 1
ATOM 2933 N N . GLU A 1 405 ? 22.714 -9.112 -28.250 1.00 58.72 405 GLU A N 1
ATOM 2934 C CA . GLU A 1 405 ? 22.179 -7.992 -29.036 1.00 58.72 405 GLU A CA 1
ATOM 2935 C C . GLU A 1 405 ? 23.174 -6.829 -29.107 1.00 58.72 405 GLU A C 1
ATOM 2937 O O . GLU A 1 405 ? 23.376 -6.256 -30.176 1.00 58.72 405 GLU A O 1
ATOM 2942 N N . VAL A 1 406 ? 23.864 -6.528 -28.002 1.00 57.97 406 VAL A N 1
ATOM 2943 C CA . VAL A 1 406 ? 24.925 -5.504 -27.962 1.00 57.97 406 VAL A CA 1
ATOM 2944 C C . VAL A 1 406 ? 26.092 -5.886 -28.878 1.00 57.97 406 VAL A C 1
ATOM 2946 O O . VAL A 1 406 ? 26.572 -5.056 -29.649 1.00 57.97 406 VAL A O 1
ATOM 2949 N N . LEU A 1 407 ? 26.521 -7.151 -28.848 1.00 53.69 407 LEU A N 1
ATOM 2950 C CA . LEU A 1 407 ? 27.545 -7.680 -29.752 1.00 53.69 407 LEU A CA 1
ATOM 2951 C C . LEU A 1 407 ? 27.049 -7.688 -31.204 1.00 53.69 407 LEU A C 1
ATOM 2953 O O . LEU A 1 407 ? 27.788 -7.306 -32.106 1.00 53.69 407 LEU A O 1
ATOM 2957 N N . ALA A 1 408 ? 25.788 -8.044 -31.448 1.00 64.12 408 ALA A N 1
ATOM 2958 C CA . ALA A 1 408 ? 25.208 -7.982 -32.785 1.00 64.12 408 ALA A CA 1
ATOM 2959 C C . ALA A 1 408 ? 25.161 -6.544 -33.329 1.00 64.12 408 ALA A C 1
ATOM 2961 O O . ALA A 1 408 ? 25.459 -6.346 -34.498 1.00 64.12 408 ALA A O 1
ATOM 2962 N N . LEU A 1 409 ? 24.859 -5.537 -32.508 1.00 60.22 409 LEU A N 1
ATOM 2963 C CA . LEU A 1 409 ? 24.903 -4.119 -32.892 1.00 60.22 409 LEU A CA 1
ATOM 2964 C C . LEU A 1 409 ? 26.329 -3.610 -33.139 1.00 60.22 409 LEU A C 1
ATOM 2966 O O . LEU A 1 409 ? 26.539 -2.786 -34.027 1.00 60.22 409 LEU A O 1
ATOM 2970 N N . ALA A 1 410 ? 27.306 -4.102 -32.376 1.00 55.28 410 ALA A N 1
ATOM 2971 C CA . ALA A 1 410 ? 28.710 -3.735 -32.541 1.00 55.28 410 ALA A CA 1
ATOM 2972 C C . ALA A 1 410 ? 29.350 -4.368 -33.791 1.00 55.28 410 ALA A C 1
ATOM 2974 O O . ALA A 1 410 ? 30.230 -3.757 -34.399 1.00 55.28 410 ALA A O 1
ATOM 2975 N N . PHE A 1 411 ? 28.910 -5.571 -34.182 1.00 66.25 411 PHE A N 1
ATOM 2976 C CA . PHE A 1 411 ? 29.566 -6.369 -35.223 1.00 66.25 411 PHE A CA 1
ATOM 2977 C C . PHE A 1 411 ? 28.731 -6.623 -36.491 1.00 66.25 411 PHE A C 1
ATOM 2979 O O . PHE A 1 411 ? 29.316 -6.946 -37.525 1.00 66.25 411 PHE A O 1
ATOM 2986 N N . LYS A 1 412 ? 27.400 -6.445 -36.493 1.00 48.06 412 LYS A N 1
ATOM 2987 C CA . LYS A 1 412 ? 26.611 -6.523 -37.735 1.00 48.06 412 LYS A CA 1
ATOM 2988 C C . LYS A 1 412 ? 26.680 -5.196 -38.489 1.00 48.06 412 LYS A C 1
ATOM 2990 O O . LYS A 1 412 ? 26.080 -4.198 -38.090 1.00 48.06 412 LYS A O 1
ATOM 2995 N N . ARG A 1 413 ? 27.351 -5.210 -39.647 1.00 48.22 413 ARG A N 1
ATOM 2996 C CA . ARG A 1 413 ? 27.070 -4.261 -40.736 1.00 48.22 413 ARG A CA 1
ATOM 2997 C C . ARG A 1 413 ? 25.563 -4.303 -41.008 1.00 48.22 413 ARG A C 1
ATOM 2999 O O . ARG A 1 413 ? 25.020 -5.382 -41.237 1.00 48.22 413 ARG A O 1
ATOM 3006 N N . ARG A 1 414 ? 24.888 -3.147 -40.988 1.00 39.75 414 ARG A N 1
ATOM 3007 C CA . ARG A 1 414 ? 23.571 -3.039 -41.633 1.00 39.75 414 ARG A CA 1
ATOM 3008 C C . ARG A 1 414 ? 23.733 -3.514 -43.086 1.00 39.75 414 ARG A C 1
ATOM 3010 O O . ARG A 1 414 ? 24.715 -3.096 -43.704 1.00 39.75 414 ARG A O 1
ATOM 3017 N N . PRO A 1 415 ? 22.829 -4.349 -43.622 1.00 40.62 415 PRO A N 1
ATOM 3018 C CA . PRO A 1 415 ? 22.752 -4.536 -45.063 1.00 40.62 415 PRO A CA 1
ATOM 3019 C C . PRO A 1 415 ? 22.576 -3.158 -45.704 1.00 40.62 415 PRO A C 1
ATOM 3021 O O . PRO A 1 415 ? 21.825 -2.327 -45.179 1.00 40.62 415 PRO A O 1
ATOM 3024 N N . GLU A 1 416 ? 23.313 -2.891 -46.779 1.00 41.41 416 GLU A N 1
ATOM 3025 C CA . GLU A 1 416 ? 23.026 -1.744 -47.638 1.00 41.41 416 GLU A CA 1
ATOM 3026 C C . GLU A 1 416 ? 21.562 -1.817 -48.096 1.00 41.41 416 GLU A C 1
ATOM 3028 O O . GLU A 1 416 ? 21.028 -2.921 -48.244 1.00 41.41 416 GLU A O 1
ATOM 3033 N N . PRO A 1 417 ? 20.884 -0.674 -48.289 1.00 37.84 417 PRO A N 1
ATOM 3034 C CA . PRO A 1 417 ? 19.597 -0.694 -48.960 1.00 37.84 417 PRO A CA 1
ATOM 3035 C C . PRO A 1 417 ? 19.827 -1.287 -50.351 1.00 37.84 417 PRO A C 1
ATOM 3037 O O . PRO A 1 417 ? 20.594 -0.727 -51.135 1.00 37.84 417 PRO A O 1
ATOM 3040 N N . GLU A 1 418 ? 19.203 -2.433 -50.638 1.00 35.38 418 GLU A N 1
ATOM 3041 C CA . GLU A 1 418 ? 19.129 -2.945 -52.001 1.00 35.38 418 GLU A CA 1
ATOM 3042 C C . GLU A 1 418 ? 18.595 -1.817 -52.884 1.00 35.38 418 GLU A C 1
ATOM 3044 O O . GLU A 1 418 ? 17.485 -1.311 -52.701 1.00 35.38 418 GLU A O 1
ATOM 3049 N N . SER A 1 419 ? 19.440 -1.385 -53.813 1.00 38.94 419 SER A N 1
ATOM 3050 C CA . SER A 1 419 ? 19.028 -0.598 -54.956 1.00 38.94 419 SER A CA 1
ATOM 3051 C C . SER A 1 419 ? 18.039 -1.460 -55.731 1.00 38.94 419 SER A C 1
ATOM 3053 O O . SER A 1 419 ? 18.411 -2.440 -56.374 1.00 38.94 419 SER A O 1
ATOM 3055 N N . GLY A 1 420 ? 16.752 -1.134 -55.609 1.00 34.16 420 GLY A N 1
ATOM 3056 C CA . GLY A 1 420 ? 15.722 -1.756 -56.427 1.00 34.16 420 GLY A CA 1
ATOM 3057 C C . GLY A 1 420 ? 16.074 -1.591 -57.912 1.00 34.16 420 GLY A C 1
ATOM 3058 O O . GLY A 1 420 ? 16.562 -0.524 -58.302 1.00 34.16 420 GLY A O 1
ATOM 3059 N N . PRO A 1 421 ? 15.845 -2.607 -58.761 1.00 37.81 421 PRO A N 1
ATOM 3060 C CA . PRO A 1 421 ? 16.059 -2.471 -60.190 1.00 37.81 421 PRO A CA 1
ATOM 3061 C C . PRO A 1 421 ? 14.922 -1.621 -60.770 1.00 37.81 421 PRO A C 1
ATOM 3063 O O . PRO A 1 421 ? 13.863 -2.124 -61.134 1.00 37.81 421 PRO A O 1
ATOM 3066 N N . GLY A 1 422 ? 15.125 -0.307 -60.815 1.00 33.50 422 GLY A N 1
ATOM 3067 C CA . GLY A 1 422 ? 14.284 0.626 -61.555 1.00 33.50 422 GLY A CA 1
ATOM 3068 C C . GLY A 1 422 ? 14.923 0.952 -62.900 1.00 33.50 422 GLY A C 1
ATOM 3069 O O . GLY A 1 422 ? 15.879 1.722 -62.931 1.00 33.50 422 GLY A O 1
ATOM 3070 N N . ASN A 1 423 ? 14.425 0.325 -63.972 1.00 34.00 423 ASN A N 1
ATOM 3071 C CA . ASN A 1 423 ? 14.154 0.910 -65.300 1.00 34.00 423 ASN A CA 1
ATOM 3072 C C . ASN A 1 423 ? 14.101 -0.183 -66.382 1.00 34.00 423 ASN A C 1
ATOM 3074 O O . ASN A 1 423 ? 15.107 -0.526 -66.998 1.00 34.00 423 ASN A O 1
ATOM 3078 N N . GLY A 1 424 ? 12.894 -0.683 -66.647 1.00 31.66 424 GLY A N 1
ATOM 3079 C CA . GLY A 1 424 ? 12.501 -1.238 -67.944 1.00 31.66 424 GLY A CA 1
ATOM 3080 C C . GLY A 1 424 ? 11.294 -0.433 -68.449 1.00 31.66 424 GLY A C 1
ATOM 3081 O O . GLY A 1 424 ? 10.438 -0.109 -67.624 1.00 31.66 424 GLY A O 1
ATOM 3082 N N . PRO A 1 425 ? 11.235 -0.033 -69.732 1.00 36.88 425 PRO A N 1
ATOM 3083 C CA . PRO A 1 425 ? 10.192 0.859 -70.229 1.00 36.88 425 PRO A CA 1
ATOM 3084 C C . PRO A 1 425 ? 8.836 0.147 -70.364 1.00 36.88 425 PRO A C 1
ATOM 3086 O O . PRO A 1 425 ? 8.771 -1.055 -70.619 1.00 36.88 425 PRO A O 1
ATOM 3089 N N . GLU A 1 426 ? 7.770 0.928 -70.180 1.00 35.09 426 GLU A N 1
ATOM 3090 C CA . GLU A 1 426 ? 6.354 0.559 -70.294 1.00 35.09 426 GLU A CA 1
ATOM 3091 C C . GLU A 1 426 ? 6.003 -0.210 -71.583 1.00 35.09 426 GLU A C 1
ATOM 3093 O O . GLU A 1 426 ? 6.475 0.156 -72.663 1.00 35.09 426 GLU A O 1
ATOM 3098 N N . PRO A 1 427 ? 5.072 -1.181 -71.531 1.00 34.62 427 PRO A N 1
ATOM 3099 C CA . PRO A 1 427 ? 4.281 -1.570 -72.687 1.00 34.62 427 PRO A CA 1
ATOM 3100 C C . PRO A 1 427 ? 2.932 -0.825 -72.695 1.00 34.62 427 PRO A C 1
ATOM 3102 O O . PRO A 1 427 ? 2.218 -0.787 -71.693 1.00 34.62 427 PRO A O 1
ATOM 3105 N N . GLY A 1 428 ? 2.603 -0.227 -73.844 1.00 35.28 428 GLY A N 1
ATOM 3106 C CA . GLY A 1 428 ? 1.365 0.520 -74.100 1.00 35.28 428 GLY A CA 1
ATOM 3107 C C . GLY A 1 428 ? 0.072 -0.323 -74.094 1.00 35.28 428 GLY A C 1
ATOM 3108 O O . GLY A 1 428 ? 0.110 -1.532 -73.860 1.00 35.28 428 GLY A O 1
ATOM 3109 N N . PRO A 1 429 ? -1.097 0.308 -74.334 1.00 37.78 429 PRO A N 1
ATOM 3110 C CA . PRO A 1 429 ? -2.399 -0.266 -73.999 1.00 37.78 429 PRO A CA 1
ATOM 3111 C C . PRO A 1 429 ? -3.050 -1.097 -75.125 1.00 37.78 429 PRO A C 1
ATOM 3113 O O . PRO A 1 429 ? -3.054 -0.684 -76.282 1.00 37.78 429 PRO A O 1
ATOM 3116 N N . GLY A 1 430 ? -3.726 -2.187 -74.723 1.00 32.03 430 GLY A N 1
ATOM 3117 C CA . GLY A 1 430 ? -4.846 -2.856 -75.425 1.00 32.03 430 GLY A CA 1
ATOM 3118 C C . GLY A 1 430 ? -4.488 -3.876 -76.526 1.00 32.03 430 GLY A C 1
ATOM 3119 O O . GLY A 1 430 ? -3.413 -3.760 -77.108 1.00 32.03 430 GLY A O 1
ATOM 3120 N N . PRO A 1 431 ? -5.366 -4.862 -76.854 1.00 39.75 431 PRO A N 1
ATOM 3121 C CA . PRO A 1 431 ? -6.832 -4.816 -76.729 1.00 39.75 431 PRO A CA 1
ATOM 3122 C C . PRO A 1 431 ? -7.515 -6.028 -76.033 1.00 39.75 431 PRO A C 1
ATOM 3124 O O . PRO A 1 431 ? -6.887 -6.999 -75.622 1.00 39.75 431 PRO A O 1
ATOM 3127 N N . GLU A 1 432 ? -8.838 -5.902 -75.900 1.00 35.53 432 GLU A N 1
ATOM 3128 C CA . GLU A 1 432 ? -9.843 -6.753 -75.241 1.00 35.53 432 GLU A CA 1
ATOM 3129 C C . GLU A 1 432 ? -10.020 -8.186 -75.798 1.00 35.53 432 GLU A C 1
ATOM 3131 O O . GLU A 1 432 ? -9.914 -8.415 -77.000 1.00 35.53 432 GLU A O 1
ATOM 3136 N N . SER A 1 433 ? -10.431 -9.133 -74.937 1.00 33.03 433 SER A N 1
ATOM 3137 C CA . SER A 1 433 ? -11.465 -10.163 -75.217 1.00 33.03 433 SER A CA 1
ATOM 3138 C C . SER A 1 433 ? -11.822 -10.963 -73.942 1.00 33.03 433 SER A C 1
ATOM 3140 O O . SER A 1 433 ? -10.953 -11.259 -73.128 1.00 33.03 433 SER A O 1
ATOM 3142 N N . GLY A 1 434 ? -13.122 -11.231 -73.728 1.00 29.78 434 GLY A N 1
ATOM 3143 C CA . GLY A 1 434 ? -13.722 -11.755 -72.481 1.00 29.78 434 GLY A CA 1
ATOM 3144 C C . GLY A 1 434 ? -13.729 -13.292 -72.283 1.00 29.78 434 GLY A C 1
ATOM 3145 O O . GLY A 1 434 ? -12.736 -13.949 -72.564 1.00 29.78 434 GLY A O 1
ATOM 3146 N N . PRO A 1 435 ? -14.816 -13.891 -71.741 1.00 48.78 435 PRO A N 1
ATOM 3147 C CA . PRO A 1 435 ? -14.908 -14.252 -70.316 1.00 48.78 435 PRO A CA 1
ATOM 3148 C C . PRO A 1 435 ? -15.165 -15.753 -70.031 1.00 48.78 435 PRO A C 1
ATOM 3150 O O . PRO A 1 435 ? -15.767 -16.435 -70.850 1.00 48.78 435 PRO A O 1
ATOM 3153 N N . ALA A 1 436 ? -14.774 -16.226 -68.834 1.00 31.31 436 ALA A N 1
ATOM 3154 C CA . ALA A 1 436 ? -15.251 -17.400 -68.051 1.00 31.31 436 ALA A CA 1
ATOM 3155 C C . ALA A 1 436 ? -14.107 -17.823 -67.099 1.00 31.31 436 ALA A C 1
ATOM 3157 O O . ALA A 1 436 ? -12.955 -17.774 -67.500 1.00 31.31 436 ALA A O 1
ATOM 3158 N N . GLY A 1 437 ? -14.238 -18.262 -65.850 1.00 27.72 437 GLY A N 1
ATOM 3159 C CA . GLY A 1 437 ? -15.323 -18.620 -64.948 1.00 27.72 437 GLY A CA 1
ATOM 3160 C C . GLY A 1 437 ? -14.684 -19.367 -63.752 1.00 27.72 437 GLY A C 1
ATOM 3161 O O . GLY A 1 437 ? -13.545 -19.813 -63.840 1.00 27.72 437 GLY A O 1
ATOM 3162 N N . ALA A 1 438 ? -15.452 -19.536 -62.674 1.00 31.25 438 ALA A N 1
ATOM 3163 C CA . ALA A 1 438 ? -15.233 -20.444 -61.535 1.00 31.25 438 ALA A CA 1
ATOM 3164 C C . ALA A 1 438 ? -14.301 -20.027 -60.366 1.00 31.25 438 ALA A C 1
ATOM 3166 O O . ALA A 1 438 ? -13.077 -20.027 -60.420 1.00 31.25 438 ALA A O 1
ATOM 3167 N N . ALA A 1 439 ? -15.001 -19.782 -59.254 1.00 29.84 439 ALA A N 1
ATOM 3168 C CA . ALA A 1 439 ? -14.641 -19.799 -57.840 1.00 29.84 439 ALA A CA 1
ATOM 3169 C C . ALA A 1 439 ? -13.537 -20.772 -57.374 1.00 29.84 439 ALA A C 1
ATOM 3171 O O . ALA A 1 439 ? -13.534 -21.938 -57.769 1.00 29.84 439 ALA A O 1
ATOM 3172 N N . ARG A 1 440 ? -12.753 -20.332 -56.371 1.00 31.09 440 ARG A N 1
ATOM 3173 C CA . ARG A 1 440 ? -12.515 -21.049 -55.096 1.00 31.09 440 ARG A CA 1
ATOM 3174 C C . ARG A 1 440 ? -11.696 -20.220 -54.089 1.00 31.09 440 ARG A C 1
ATOM 3176 O O . ARG A 1 440 ? -10.698 -19.612 -54.446 1.00 31.09 440 ARG A O 1
ATOM 3183 N N . ASP A 1 441 ? -12.180 -20.240 -52.846 1.00 30.94 441 ASP A N 1
ATOM 3184 C CA . ASP A 1 441 ? -11.492 -20.131 -51.549 1.00 30.94 441 ASP A CA 1
ATOM 3185 C C . ASP A 1 441 ? -10.148 -19.389 -51.433 1.00 30.94 441 ASP A C 1
ATOM 3187 O O . ASP A 1 441 ? -9.100 -19.927 -51.778 1.00 30.94 441 ASP A O 1
ATOM 3191 N N . ALA A 1 442 ? -10.157 -18.252 -50.724 1.00 30.33 442 ALA A N 1
ATOM 3192 C CA . ALA A 1 442 ? -9.074 -17.880 -49.805 1.00 30.33 442 ALA A CA 1
ATOM 3193 C C . ALA A 1 442 ? -9.526 -16.791 -48.813 1.00 30.33 442 ALA A C 1
ATOM 3195 O O . ALA A 1 442 ? -9.967 -15.709 -49.197 1.00 30.33 442 ALA A O 1
ATOM 3196 N N . ARG A 1 443 ? -9.387 -17.080 -47.513 1.00 32.41 443 ARG A N 1
ATOM 3197 C CA . ARG A 1 443 ? -9.531 -16.121 -46.402 1.00 32.41 443 ARG A CA 1
ATOM 3198 C C . ARG A 1 443 ? -8.510 -14.975 -46.542 1.00 32.41 443 ARG A C 1
ATOM 3200 O O . ARG A 1 443 ? -7.365 -15.256 -46.895 1.00 32.41 443 ARG A O 1
ATOM 3207 N N . PRO A 1 444 ? -8.844 -13.718 -46.194 1.00 33.22 444 PRO A N 1
ATOM 3208 C CA . PRO A 1 444 ? -7.866 -12.636 -46.215 1.00 33.22 444 PRO A CA 1
ATOM 3209 C C . PRO A 1 444 ? -6.932 -12.695 -44.988 1.00 33.22 444 PRO A C 1
ATOM 3211 O O . PRO A 1 444 ? -7.382 -13.031 -43.887 1.00 33.22 444 PRO A O 1
ATOM 3214 N N . PRO A 1 445 ? -5.641 -12.344 -45.129 1.00 31.88 445 PRO A N 1
ATOM 3215 C CA . PRO A 1 445 ? -4.740 -12.186 -43.997 1.00 31.88 445 PRO A CA 1
ATOM 3216 C C . PRO A 1 445 ? -5.019 -10.870 -43.256 1.00 31.88 445 PRO A C 1
ATOM 3218 O O . PRO A 1 445 ? -5.236 -9.815 -43.853 1.00 31.88 445 PRO A O 1
ATOM 3221 N N . VAL A 1 446 ? -4.971 -10.948 -41.927 1.00 32.25 446 VAL A N 1
ATOM 3222 C CA . VAL A 1 446 ? -5.067 -9.823 -40.990 1.00 32.25 446 VAL A CA 1
ATOM 3223 C C . VAL A 1 446 ? -3.939 -8.822 -41.270 1.00 32.25 446 VAL A C 1
ATOM 3225 O O . VAL A 1 446 ? -2.765 -9.107 -41.030 1.00 32.25 446 VAL A O 1
ATOM 3228 N N . ARG A 1 447 ? -4.290 -7.628 -41.767 1.00 26.45 447 ARG A N 1
ATOM 3229 C CA . ARG A 1 447 ? -3.372 -6.484 -41.863 1.00 26.45 447 ARG A CA 1
ATOM 3230 C C . ARG A 1 447 ? -3.034 -5.988 -40.455 1.00 26.45 447 ARG A C 1
ATOM 3232 O O . ARG A 1 447 ? -3.880 -5.398 -39.790 1.00 26.45 447 ARG A O 1
ATOM 3239 N N . ARG A 1 448 ? -1.779 -6.154 -40.030 1.00 30.19 448 ARG A N 1
ATOM 3240 C CA . ARG A 1 448 ? -1.193 -5.355 -38.943 1.00 30.19 448 ARG A CA 1
ATOM 3241 C C . ARG A 1 448 ? -1.053 -3.910 -39.434 1.00 30.19 448 ARG A C 1
ATOM 3243 O O . ARG A 1 448 ? -0.195 -3.644 -40.269 1.00 30.19 448 ARG A O 1
ATOM 3250 N N . HIS A 1 449 ? -1.889 -2.998 -38.943 1.00 27.69 449 HIS A N 1
ATOM 3251 C CA . HIS A 1 449 ? -1.616 -1.564 -39.050 1.00 27.69 449 HIS A CA 1
ATOM 3252 C C . HIS A 1 449 ? -0.603 -1.191 -37.965 1.00 27.69 449 HIS A C 1
ATOM 3254 O O . HIS A 1 449 ? -0.914 -1.192 -36.779 1.00 27.69 449 HIS A O 1
ATOM 3260 N N . ASN A 1 450 ? 0.629 -0.933 -38.398 1.00 28.20 450 ASN A N 1
ATOM 3261 C CA . ASN A 1 450 ? 1.603 -0.137 -37.666 1.00 28.20 450 ASN A CA 1
ATOM 3262 C C . ASN A 1 450 ? 1.371 1.308 -38.123 1.00 28.20 450 ASN A C 1
ATOM 3264 O O . ASN A 1 450 ? 1.853 1.686 -39.189 1.00 28.20 450 ASN A O 1
ATOM 3268 N N . GLU A 1 451 ? 0.622 2.095 -37.356 1.00 28.38 451 GLU A N 1
ATOM 3269 C CA . GLU A 1 451 ? 0.611 3.547 -37.531 1.00 28.38 451 GLU A CA 1
ATOM 3270 C C . GLU A 1 451 ? 1.493 4.188 -36.465 1.00 28.38 451 GLU A C 1
ATOM 3272 O O . GLU A 1 451 ? 1.361 3.964 -35.262 1.00 28.38 451 GLU A O 1
ATOM 3277 N N . ALA A 1 452 ? 2.478 4.919 -36.974 1.00 28.53 452 ALA A N 1
ATOM 3278 C CA . ALA A 1 452 ? 3.484 5.645 -36.237 1.00 28.53 452 ALA A CA 1
ATOM 3279 C C . ALA A 1 452 ? 2.878 6.898 -35.590 1.00 28.53 452 ALA A C 1
ATOM 3281 O O . ALA A 1 452 ? 2.191 7.679 -36.244 1.00 28.53 452 ALA A O 1
ATOM 3282 N N . TYR A 1 453 ? 3.197 7.118 -34.316 1.00 29.52 453 TYR A N 1
ATOM 3283 C CA . TYR A 1 453 ? 2.948 8.380 -33.624 1.00 29.52 453 TYR A CA 1
ATOM 3284 C C . TYR A 1 453 ? 3.867 9.485 -34.177 1.00 29.52 453 TYR A C 1
ATOM 3286 O O . TYR A 1 453 ? 5.084 9.276 -34.226 1.00 29.52 453 TYR A O 1
ATOM 3294 N N . PRO A 1 454 ? 3.350 10.673 -34.541 1.00 30.56 454 PRO A N 1
ATOM 3295 C CA . PRO A 1 454 ? 4.191 11.824 -34.829 1.00 30.56 454 PRO A CA 1
ATOM 3296 C C . PRO A 1 454 ? 4.701 12.466 -33.531 1.00 30.56 454 PRO A C 1
ATOM 3298 O O . PRO A 1 454 ? 3.946 12.799 -32.618 1.00 30.56 454 PRO A O 1
ATOM 3301 N N . VAL A 1 455 ? 6.019 12.645 -33.481 1.00 27.33 455 VAL A N 1
ATOM 3302 C CA . VAL A 1 455 ? 6.756 13.420 -32.480 1.00 27.33 455 VAL A CA 1
ATOM 3303 C C . VAL A 1 455 ? 6.433 14.903 -32.680 1.00 27.33 455 VAL A C 1
ATOM 3305 O O . VAL A 1 455 ? 6.822 15.480 -33.693 1.00 27.33 455 VAL A O 1
ATOM 3308 N N . PHE A 1 456 ? 5.751 15.530 -31.720 1.00 27.22 456 PHE A N 1
ATOM 3309 C CA . PHE A 1 456 ? 5.648 16.989 -31.651 1.00 27.22 456 PHE A CA 1
ATOM 3310 C C . PHE A 1 456 ? 6.843 17.558 -30.880 1.00 27.22 456 PHE A C 1
ATOM 3312 O O . PHE A 1 456 ? 7.059 17.257 -29.707 1.00 27.22 456 PHE A O 1
ATOM 3319 N N . VAL A 1 457 ? 7.626 18.373 -31.583 1.00 29.03 457 VAL A N 1
ATOM 3320 C CA . VAL A 1 457 ? 8.725 19.186 -31.060 1.00 29.03 457 VAL A CA 1
ATOM 3321 C C . VAL A 1 457 ? 8.125 20.442 -30.425 1.00 29.03 457 VAL A C 1
ATOM 3323 O O . VAL A 1 457 ? 7.403 21.180 -31.090 1.00 29.03 457 VAL A O 1
ATOM 3326 N N . ALA A 1 458 ? 8.410 20.672 -29.143 1.00 28.98 458 ALA A N 1
ATOM 3327 C CA . ALA A 1 458 ? 8.069 21.904 -28.441 1.00 28.98 458 ALA A CA 1
ATOM 3328 C C . ALA A 1 458 ? 9.143 22.969 -28.712 1.00 28.98 458 ALA A C 1
ATOM 3330 O O . ALA A 1 458 ? 10.306 22.783 -28.351 1.00 28.98 458 ALA A O 1
ATOM 3331 N N . ASP A 1 459 ? 8.740 24.069 -29.346 1.00 25.72 459 ASP A N 1
ATOM 3332 C CA . ASP A 1 459 ? 9.561 25.260 -29.560 1.00 25.72 459 ASP A CA 1
ATOM 3333 C C . ASP A 1 459 ? 9.349 26.229 -28.384 1.00 25.72 459 ASP A C 1
ATOM 3335 O O . ASP A 1 459 ? 8.225 26.637 -28.083 1.00 25.72 459 ASP A O 1
ATOM 3339 N N . TRP A 1 460 ? 10.431 26.543 -27.673 1.00 27.12 460 TRP A N 1
ATOM 3340 C CA . TRP A 1 460 ? 10.457 27.460 -26.535 1.00 27.12 460 TRP A CA 1
ATOM 3341 C C . TRP A 1 460 ? 10.897 28.844 -27.013 1.00 27.12 460 TRP A C 1
ATOM 3343 O O . TRP A 1 460 ? 12.082 29.058 -27.272 1.00 27.12 460 TRP A O 1
ATOM 3353 N N . ARG A 1 461 ? 9.978 29.816 -27.044 1.00 25.59 461 ARG A N 1
ATOM 3354 C CA . ARG A 1 461 ? 10.324 31.246 -27.025 1.00 25.59 461 ARG A CA 1
ATOM 3355 C C . ARG A 1 461 ? 9.368 32.029 -26.126 1.00 25.59 461 ARG A C 1
ATOM 3357 O O . ARG A 1 461 ? 8.206 32.225 -26.461 1.00 25.59 461 ARG A O 1
ATOM 3364 N N . HIS A 1 462 ? 9.911 32.473 -24.996 1.00 35.78 462 HIS A N 1
ATOM 3365 C CA . HIS A 1 462 ? 9.407 33.585 -24.191 1.00 35.78 462 HIS A CA 1
ATOM 3366 C C . HIS A 1 462 ? 9.712 34.923 -24.886 1.00 35.78 462 HIS A C 1
ATOM 3368 O O . HIS A 1 462 ? 10.621 34.999 -25.721 1.00 35.78 462 HIS A O 1
ATOM 3374 N N . PRO A 1 463 ? 8.956 35.974 -24.554 1.00 44.56 463 PRO A N 1
ATOM 3375 C CA . PRO A 1 463 ? 9.493 36.967 -23.619 1.00 44.56 463 PRO A CA 1
ATOM 3376 C C . PRO A 1 463 ? 8.928 36.859 -22.200 1.00 44.56 463 PRO A C 1
ATOM 3378 O O . PRO A 1 463 ? 7.779 36.385 -22.036 1.00 44.56 463 PRO A O 1
#

Sequence (463 aa):
MCAALTLVGEGIVGGLLVLAFGVAGAALTAMGTWWVVSHRGAVRLWGTLLVVGAPVAILFIYARADLWPTALVAIALWAAAVACARTALRSARRSHGMRAAARAAPRHPVLIMNPKSGGGKVGRFGLVEKGEALGARVVLLDPEVVTDVAALARRAVAEGADLLGVAGGDGTQALVAEVAAEHDLPFLVISAGTRNHFAMDLGLDREDPARCLDALVDGEELRVDLGSVGGHAFVNTASFGVYAEIVQRPEYRDAKADSALAALPDLLLGYAGTTLDAATDGTRLEAQQALLISNNPYSSPEPMGARRSRLDLGVLGVVGIRVNNAAQAADVALRGARAAGLHILTSRQVVVGSAAERIAVAVDGEALTLPTPVTCSVRPGALRVRVPRLRPGAPPVAPPMQWSEVLALAFKRRPEPESGPGNGPEPGPGPESGPAGAARDARPPVRRHNEAYPVFVADWRHP

Mean predicted aligned error: 15.87 Å

Nearest PDB structures (foldseek):
  2bon-assembly2_B  TM=7.417E-01  e=6.530E-17  Escherichia coli BL21(DE3)
  4wrr-assembly1_A  TM=7.477E-01  e=8.220E-17  Bacillus anthracis str. Sterne
  3t5p-assembly2_G  TM=7.157E-01  e=3.468E-17  Bacillus anthracis str. Sterne
  2p1r-assembly2_D  TM=7.123E-01  e=9.768E-17  Salmonella enterica subsp. enteri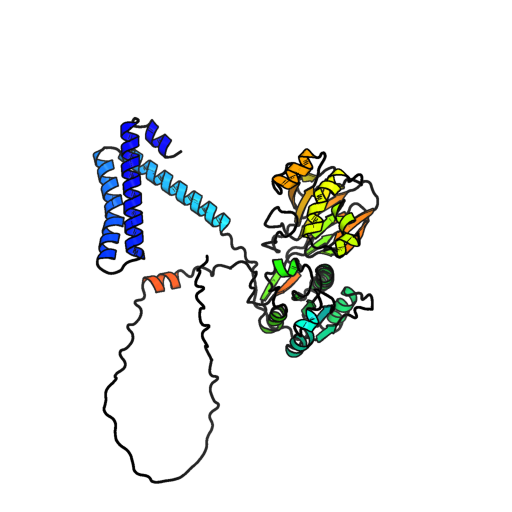ca serovar Typhimurium str. LT2
  2bon-assembly1_A  TM=6.722E-01  e=9.222E-17  Escherichia coli BL21(DE3)